Protein AF-A0A379MLM7-F1 (afdb_monomer_lite)

Radius of gyration: 31.15 Å; chains: 1; bounding box: 69×81×80 Å

Organism: NCBI:txid1804

Structure (mmCIF, N/CA/C/O backbone):
data_AF-A0A379MLM7-F1
#
_entry.id   AF-A0A379MLM7-F1
#
loop_
_atom_site.group_PDB
_atom_site.id
_atom_site.type_symbol
_atom_site.label_atom_id
_atom_site.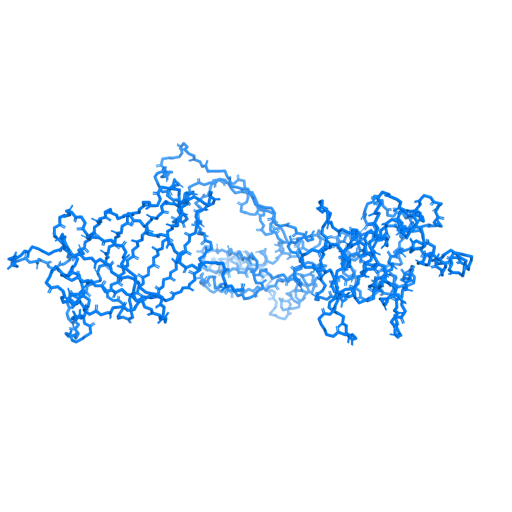label_alt_id
_atom_site.label_comp_id
_atom_site.label_asym_id
_atom_site.label_entity_id
_atom_site.label_seq_id
_atom_site.pdbx_PDB_ins_code
_atom_site.Cartn_x
_atom_site.Cartn_y
_atom_site.Cartn_z
_atom_site.occupancy
_atom_site.B_iso_or_equiv
_atom_site.auth_seq_id
_atom_site.auth_comp_id
_atom_site.auth_asym_id
_atom_site.auth_atom_id
_atom_site.pdbx_PDB_model_num
ATOM 1 N N . MET A 1 1 ? 13.192 -20.641 -21.948 1.00 39.28 1 MET A N 1
ATOM 2 C CA . MET A 1 1 ? 13.456 -19.263 -21.491 1.00 39.28 1 MET A CA 1
ATOM 3 C C . MET A 1 1 ? 12.346 -18.402 -22.047 1.00 39.28 1 MET A C 1
ATOM 5 O O . MET A 1 1 ? 12.033 -18.616 -23.217 1.00 39.28 1 MET A O 1
ATOM 9 N N . PRO A 1 2 ? 11.711 -17.518 -21.261 1.00 49.41 2 PRO A N 1
ATOM 10 C CA . PRO A 1 2 ? 10.875 -16.499 -21.878 1.00 49.41 2 PRO A CA 1
ATOM 11 C C . PRO A 1 2 ? 11.761 -15.750 -22.878 1.00 49.41 2 PRO A C 1
ATOM 13 O O . PRO A 1 2 ? 12.936 -15.502 -22.602 1.00 49.41 2 PRO A O 1
ATOM 16 N N . GLY A 1 3 ? 11.248 -15.581 -24.094 1.00 57.38 3 GLY A N 1
ATOM 17 C CA . GLY A 1 3 ? 11.995 -14.991 -25.196 1.00 57.38 3 GLY A CA 1
ATOM 18 C C . GLY A 1 3 ? 12.472 -13.585 -24.847 1.00 57.38 3 GLY A C 1
ATOM 19 O O . GLY A 1 3 ? 11.940 -12.942 -23.945 1.00 57.38 3 GLY A O 1
ATOM 20 N N . ARG A 1 4 ? 13.491 -13.125 -25.575 1.00 71.75 4 ARG A N 1
ATOM 21 C CA . ARG A 1 4 ? 13.960 -11.739 -25.540 1.00 71.75 4 ARG A CA 1
ATOM 22 C C . ARG A 1 4 ? 12.767 -10.779 -25.592 1.00 71.75 4 ARG A C 1
ATOM 24 O O . ARG A 1 4 ? 11.848 -10.999 -26.383 1.00 71.75 4 ARG A O 1
ATOM 31 N N . VAL A 1 5 ? 12.778 -9.743 -24.759 1.00 83.00 5 VAL A N 1
ATOM 32 C CA . VAL A 1 5 ? 11.676 -8.777 -24.734 1.00 83.00 5 VAL A CA 1
ATOM 33 C C . VAL A 1 5 ? 11.815 -7.851 -25.939 1.00 83.00 5 VAL A C 1
ATOM 35 O O . VAL A 1 5 ? 12.823 -7.165 -26.112 1.00 83.00 5 VAL A O 1
ATOM 38 N N . GLU A 1 6 ? 10.788 -7.802 -26.783 1.00 86.50 6 GLU A N 1
ATOM 39 C CA . GLU A 1 6 ? 10.745 -6.901 -27.938 1.00 86.50 6 GLU A CA 1
ATOM 40 C C . GLU A 1 6 ? 10.373 -5.476 -27.497 1.00 86.50 6 GLU A C 1
ATOM 42 O O . GLU A 1 6 ? 9.312 -4.948 -27.821 1.00 86.50 6 GLU A O 1
ATOM 47 N N . TRP A 1 7 ? 11.268 -4.834 -26.734 1.00 86.75 7 TRP A N 1
ATOM 48 C CA . TRP A 1 7 ? 11.055 -3.517 -26.116 1.00 86.75 7 TRP A CA 1
ATOM 49 C C . TRP A 1 7 ? 10.578 -2.431 -27.091 1.00 86.75 7 TRP A C 1
ATOM 51 O O . TRP A 1 7 ? 9.897 -1.495 -26.687 1.00 86.75 7 TRP A O 1
ATOM 61 N N . SER A 1 8 ? 10.950 -2.525 -28.372 1.00 82.31 8 SER A N 1
ATOM 62 C CA . SER A 1 8 ? 10.579 -1.555 -29.412 1.00 82.31 8 SER A CA 1
ATOM 63 C C . SER A 1 8 ? 9.136 -1.659 -29.900 1.00 82.31 8 SER A C 1
ATOM 65 O O . SER A 1 8 ? 8.674 -0.713 -30.543 1.00 82.31 8 SER A O 1
ATOM 67 N N . GLU A 1 9 ? 8.472 -2.780 -29.617 1.00 84.38 9 GLU A N 1
ATOM 68 C CA . GLU A 1 9 ? 7.083 -3.062 -29.990 1.00 84.38 9 GLU A CA 1
ATOM 69 C C . GLU A 1 9 ? 6.104 -2.792 -28.836 1.00 84.38 9 GLU A C 1
ATOM 71 O O . GLU A 1 9 ? 4.896 -2.766 -29.056 1.00 84.38 9 GLU A O 1
ATOM 76 N N . LEU A 1 10 ? 6.611 -2.553 -27.618 1.00 84.75 10 LEU A N 1
ATOM 77 C CA . LEU A 1 10 ? 5.784 -2.182 -26.469 1.00 84.75 10 LEU A CA 1
ATOM 78 C C . LEU A 1 10 ? 5.175 -0.790 -26.668 1.00 84.75 10 LEU A C 1
ATOM 80 O O . LEU A 1 10 ? 5.863 0.168 -27.040 1.00 84.75 10 LEU A O 1
ATOM 84 N N . GLY A 1 11 ? 3.869 -0.682 -26.426 1.00 75.44 11 GLY A N 1
ATOM 85 C CA . GLY A 1 11 ? 3.097 0.531 -26.665 1.00 75.44 11 GLY A CA 1
ATOM 86 C C . GLY A 1 11 ? 2.990 1.422 -25.428 1.00 75.44 11 GLY A C 1
ATOM 87 O O . GLY A 1 11 ? 3.077 0.963 -24.293 1.00 75.44 11 GLY A O 1
ATOM 88 N N . GLY A 1 12 ? 2.753 2.721 -25.645 1.00 74.44 12 GLY A N 1
ATOM 89 C CA . GLY A 1 12 ? 2.424 3.664 -24.569 1.00 74.44 12 GLY A CA 1
ATOM 90 C C . GLY A 1 12 ? 3.450 3.662 -23.432 1.00 74.44 12 GLY A C 1
ATOM 91 O O . GLY A 1 12 ? 4.627 3.928 -23.666 1.00 74.44 12 GLY A O 1
ATOM 92 N N . ASP A 1 13 ? 2.988 3.359 -22.219 1.00 80.25 13 ASP A N 1
ATOM 93 C CA . ASP A 1 13 ? 3.801 3.317 -20.996 1.00 80.25 13 ASP A CA 1
ATOM 94 C C . ASP A 1 13 ? 4.111 1.878 -20.533 1.00 80.25 13 ASP A C 1
ATOM 96 O O . ASP A 1 13 ? 4.620 1.672 -19.430 1.00 80.25 13 ASP A O 1
ATOM 100 N N . GLU A 1 14 ? 3.839 0.860 -21.362 1.00 84.44 14 GLU A N 1
ATOM 101 C CA . GLU A 1 14 ? 4.082 -0.552 -21.019 1.00 84.44 14 GLU A CA 1
ATOM 102 C C . GLU A 1 14 ? 5.561 -0.826 -20.739 1.00 84.44 14 GLU A C 1
ATOM 104 O O . GLU A 1 14 ? 5.889 -1.464 -19.741 1.00 84.44 14 GLU A O 1
ATOM 109 N N . ALA A 1 15 ? 6.469 -0.301 -21.570 1.00 86.44 15 ALA A N 1
ATOM 110 C CA . ALA A 1 15 ? 7.908 -0.478 -21.369 1.00 86.44 15 ALA A CA 1
ATOM 111 C C . ALA A 1 15 ? 8.377 0.117 -20.032 1.00 86.44 15 ALA A C 1
ATOM 113 O O . ALA A 1 15 ? 9.160 -0.500 -19.316 1.00 86.44 15 ALA A O 1
ATOM 114 N N . GLU A 1 16 ? 7.873 1.298 -19.674 1.00 86.19 16 GLU A N 1
ATOM 115 C CA . GLU A 1 16 ? 8.194 1.963 -18.409 1.00 86.19 16 GLU A CA 1
ATOM 116 C C . GLU A 1 16 ? 7.611 1.207 -17.212 1.00 86.19 16 GLU A C 1
ATOM 118 O O . GLU A 1 16 ? 8.315 0.983 -16.232 1.00 86.19 16 GLU A O 1
ATOM 123 N N . THR A 1 17 ? 6.372 0.723 -17.332 1.00 86.81 17 THR A N 1
ATOM 124 C CA . THR A 1 17 ? 5.704 -0.092 -16.306 1.00 86.81 17 THR A CA 1
ATOM 125 C C . THR A 1 17 ? 6.466 -1.390 -16.047 1.00 86.81 17 THR A C 1
ATOM 127 O O . THR A 1 17 ? 6.735 -1.735 -14.895 1.00 86.81 17 THR A O 1
ATOM 130 N N . VAL A 1 18 ? 6.862 -2.105 -17.104 1.00 90.56 18 VAL A N 1
ATOM 131 C CA . VAL A 1 18 ? 7.618 -3.357 -16.982 1.00 90.56 18 VAL A CA 1
ATOM 132 C C . VAL A 1 18 ? 8.986 -3.094 -16.355 1.00 90.56 18 VAL A C 1
ATOM 134 O O . VAL A 1 18 ? 9.343 -3.766 -15.392 1.00 90.56 18 VAL A O 1
ATOM 137 N N . VAL A 1 19 ? 9.732 -2.095 -16.838 1.00 90.19 19 VAL A N 1
ATOM 138 C CA . VAL A 1 19 ? 11.055 -1.753 -16.287 1.00 90.19 19 VAL A CA 1
ATOM 139 C C . VAL A 1 19 ? 10.965 -1.326 -14.821 1.00 90.19 19 VAL A C 1
ATOM 141 O O . VAL A 1 19 ? 11.799 -1.749 -14.022 1.00 90.19 19 VAL A O 1
ATOM 144 N N . ALA A 1 20 ? 9.945 -0.556 -14.438 1.00 87.88 20 ALA A N 1
ATOM 145 C CA . ALA A 1 20 ? 9.721 -0.184 -13.044 1.00 87.88 20 ALA A CA 1
ATOM 146 C C . ALA A 1 20 ? 9.505 -1.419 -12.160 1.00 87.88 20 ALA A C 1
ATOM 148 O O . ALA A 1 20 ? 10.175 -1.573 -11.143 1.00 87.88 20 ALA A O 1
ATOM 149 N N . ASN A 1 21 ? 8.654 -2.353 -12.586 1.00 88.75 21 ASN A N 1
ATOM 150 C CA . ASN A 1 21 ? 8.370 -3.574 -11.827 1.00 88.75 21 ASN A CA 1
ATOM 151 C C . ASN A 1 21 ? 9.545 -4.563 -11.779 1.00 88.75 21 ASN A C 1
ATOM 153 O O . ASN A 1 21 ? 9.728 -5.266 -10.779 1.00 88.75 21 ASN A O 1
ATOM 157 N N . LEU A 1 22 ? 10.380 -4.587 -12.819 1.00 91.50 22 LEU A N 1
ATOM 158 C CA . LEU A 1 22 ? 11.668 -5.277 -12.796 1.00 91.50 22 LEU A CA 1
ATOM 159 C C . LEU A 1 22 ? 12.609 -4.648 -11.758 1.00 91.50 22 LEU A C 1
ATOM 161 O O . LEU A 1 22 ? 13.199 -5.362 -10.948 1.00 91.50 22 LEU A O 1
ATOM 165 N N . LEU A 1 23 ? 12.694 -3.315 -11.724 1.00 89.75 23 LEU A N 1
ATOM 166 C CA . LEU A 1 23 ? 13.524 -2.601 -10.757 1.00 89.75 23 LEU A CA 1
ATOM 167 C C . LEU A 1 23 ? 13.039 -2.805 -9.316 1.00 89.75 23 LEU A C 1
ATOM 169 O O . LEU A 1 23 ? 13.871 -3.040 -8.447 1.00 89.75 23 LEU A O 1
ATOM 173 N N . TYR A 1 24 ? 11.728 -2.779 -9.048 1.00 86.94 24 TYR A N 1
ATOM 174 C CA . TYR A 1 24 ? 11.183 -3.063 -7.709 1.00 86.94 24 TYR A CA 1
ATOM 175 C C . TYR A 1 24 ? 11.445 -4.505 -7.261 1.00 86.94 24 TYR A C 1
ATOM 177 O O . TYR A 1 24 ? 11.646 -4.762 -6.072 1.00 86.94 24 TYR A O 1
ATOM 185 N N . SER A 1 25 ? 11.475 -5.451 -8.205 1.00 87.31 25 SER A N 1
ATOM 186 C CA . SER A 1 25 ? 11.801 -6.851 -7.910 1.00 87.31 25 SER A CA 1
ATOM 187 C C . SER A 1 25 ? 13.257 -7.020 -7.463 1.00 87.31 25 SER A C 1
ATOM 189 O O . SER A 1 25 ? 13.510 -7.748 -6.498 1.00 87.31 25 SER A O 1
ATOM 191 N N . GLU A 1 26 ? 14.177 -6.295 -8.108 1.00 89.38 26 GLU A N 1
ATOM 192 C CA . GLU A 1 26 ? 15.601 -6.223 -7.750 1.00 89.38 26 GLU A CA 1
ATOM 193 C C . GLU A 1 26 ? 15.841 -5.420 -6.464 1.00 89.38 26 GLU A C 1
ATOM 195 O O . GLU A 1 26 ? 16.600 -5.820 -5.579 1.00 89.38 26 GLU A O 1
ATOM 200 N N . ARG A 1 27 ? 15.156 -4.283 -6.324 1.00 87.38 27 ARG A N 1
ATOM 201 C CA . ARG A 1 27 ? 15.352 -3.307 -5.249 1.00 87.38 27 ARG A CA 1
ATOM 202 C C . ARG A 1 27 ? 14.098 -3.184 -4.399 1.00 87.38 27 ARG A C 1
ATOM 204 O O . ARG A 1 27 ? 13.359 -2.207 -4.458 1.00 87.38 27 ARG A O 1
ATOM 211 N N . ARG A 1 28 ? 13.874 -4.187 -3.550 1.00 81.25 28 ARG A N 1
ATOM 212 C CA . ARG A 1 28 ? 12.647 -4.310 -2.736 1.00 81.25 28 ARG A CA 1
ATOM 213 C C . ARG A 1 28 ? 12.426 -3.186 -1.716 1.00 81.25 28 ARG A C 1
ATOM 215 O O . ARG A 1 28 ? 11.310 -3.035 -1.234 1.00 81.25 28 ARG A O 1
ATOM 222 N N . SER A 1 29 ? 13.476 -2.437 -1.370 1.00 81.31 29 SER A N 1
ATOM 223 C CA . SER A 1 29 ? 13.432 -1.253 -0.497 1.00 81.31 29 SER A CA 1
ATOM 224 C C . SER A 1 29 ? 13.136 0.051 -1.239 1.00 81.31 29 SER A C 1
ATOM 226 O O . SER A 1 29 ? 13.028 1.101 -0.606 1.00 81.31 29 SER A O 1
ATOM 228 N N . SER A 1 30 ? 13.056 0.010 -2.569 1.00 84.19 30 SER A N 1
ATOM 229 C CA . SER A 1 30 ? 12.825 1.197 -3.377 1.00 84.19 30 SER A CA 1
ATOM 230 C C . SER A 1 30 ? 11.402 1.729 -3.213 1.00 84.19 30 SER A C 1
ATOM 232 O O . SER A 1 30 ? 10.434 0.980 -3.119 1.00 84.19 30 SER A O 1
ATOM 234 N N . THR A 1 31 ? 11.286 3.052 -3.213 1.00 81.81 31 THR A N 1
ATOM 235 C CA . THR A 1 31 ? 10.036 3.804 -3.093 1.00 81.81 31 THR A CA 1
ATOM 236 C C . THR A 1 31 ? 9.772 4.546 -4.398 1.00 81.81 31 THR A C 1
ATOM 238 O O . THR A 1 31 ? 10.663 5.223 -4.916 1.00 81.81 31 THR A O 1
ATOM 241 N N . ARG A 1 32 ? 8.553 4.459 -4.939 1.00 77.62 32 ARG A N 1
ATOM 242 C CA . ARG A 1 32 ? 8.151 5.249 -6.106 1.00 77.62 32 ARG A CA 1
ATOM 243 C C . ARG A 1 32 ? 7.828 6.676 -5.685 1.00 77.62 32 ARG A C 1
ATOM 245 O O . ARG A 1 32 ? 7.115 6.895 -4.707 1.00 77.62 32 ARG A O 1
ATOM 252 N N . VAL A 1 33 ? 8.277 7.646 -6.471 1.00 75.12 33 VAL A N 1
ATOM 253 C CA . VAL A 1 33 ? 7.826 9.035 -6.354 1.00 75.12 33 VAL A CA 1
ATOM 254 C C . VAL A 1 33 ? 6.820 9.282 -7.477 1.00 75.12 33 VAL A C 1
ATOM 256 O O . VAL A 1 33 ? 7.117 9.099 -8.653 1.00 75.12 33 VAL A O 1
ATOM 259 N N . ARG A 1 34 ? 5.568 9.593 -7.121 1.00 58.50 34 ARG A N 1
ATOM 260 C CA . ARG A 1 34 ? 4.530 9.901 -8.116 1.00 58.50 34 ARG A CA 1
ATOM 261 C C . ARG A 1 34 ? 4.649 11.350 -8.591 1.00 58.50 34 ARG A C 1
ATOM 263 O O . ARG A 1 34 ? 5.032 12.203 -7.789 1.00 58.50 34 ARG A O 1
ATOM 270 N N . PRO A 1 35 ? 4.186 11.645 -9.819 1.00 52.72 35 PRO A N 1
ATOM 271 C CA . PRO A 1 35 ? 4.015 13.012 -10.264 1.00 52.72 35 PRO A CA 1
ATOM 272 C C . PRO A 1 35 ? 2.936 13.727 -9.448 1.00 52.72 35 PRO A C 1
ATOM 274 O O . PRO A 1 35 ? 1.740 13.606 -9.704 1.00 52.72 35 PRO A O 1
ATOM 277 N N . SER A 1 36 ? 3.368 14.473 -8.438 1.00 42.81 36 SER A N 1
ATOM 278 C CA . SER A 1 36 ? 2.620 15.558 -7.812 1.00 42.81 36 SER A CA 1
ATOM 279 C C . SER A 1 36 ? 3.229 16.895 -8.248 1.00 42.81 36 SER A C 1
ATOM 281 O O . SER A 1 36 ? 4.325 16.951 -8.811 1.00 42.81 36 SER A O 1
ATOM 283 N N . ARG A 1 37 ? 2.528 18.011 -8.009 1.00 40.97 37 ARG A N 1
ATOM 284 C CA . ARG A 1 37 ? 3.140 19.345 -8.121 1.00 40.97 37 ARG A CA 1
ATOM 285 C C . ARG A 1 37 ? 4.321 19.404 -7.135 1.00 40.97 37 ARG A C 1
ATOM 287 O O . ARG A 1 37 ? 4.100 19.628 -5.953 1.00 40.97 37 ARG A O 1
ATOM 294 N N . GLY A 1 38 ? 5.546 19.179 -7.621 1.00 53.97 38 GLY A N 1
ATOM 295 C CA . GLY A 1 38 ? 6.759 19.120 -6.792 1.00 53.97 38 GLY A CA 1
ATOM 296 C C . GLY A 1 38 ? 7.420 17.739 -6.670 1.00 53.97 38 GLY A C 1
ATOM 297 O O . GLY A 1 38 ? 8.183 17.528 -5.738 1.00 53.97 38 GLY A O 1
ATOM 298 N N . ASP A 1 39 ? 7.163 16.803 -7.587 1.00 57.62 39 ASP A N 1
ATOM 299 C CA . ASP A 1 39 ? 7.830 15.486 -7.665 1.00 57.62 39 ASP A CA 1
ATOM 300 C C . ASP A 1 39 ? 9.323 15.538 -8.034 1.00 57.62 39 ASP A C 1
ATOM 302 O O . ASP A 1 39 ? 10.038 14.538 -7.950 1.00 57.62 39 ASP A O 1
ATOM 306 N N . PHE A 1 40 ? 9.792 16.705 -8.483 1.00 69.81 40 PHE A N 1
ATOM 307 C CA . PHE A 1 40 ? 11.151 16.931 -8.957 1.00 69.81 40 PHE A CA 1
ATOM 308 C C . PHE A 1 40 ? 11.584 15.925 -10.046 1.00 69.81 40 PHE A C 1
ATOM 310 O O . PHE A 1 40 ? 12.774 15.719 -10.264 1.00 69.81 40 PHE A O 1
ATOM 317 N N . GLY A 1 41 ? 10.624 15.346 -10.781 1.00 63.88 41 GLY A N 1
ATOM 318 C CA . GLY A 1 41 ? 10.863 14.369 -11.844 1.00 63.88 41 GLY A CA 1
ATOM 319 C C . GLY A 1 41 ? 11.464 13.033 -11.401 1.00 63.88 41 GLY A C 1
ATOM 320 O O . GLY A 1 41 ? 11.930 12.306 -12.269 1.00 63.88 41 GLY A O 1
ATOM 321 N N . ILE A 1 42 ? 11.492 12.720 -10.105 1.00 78.81 42 ILE A N 1
ATOM 322 C CA . ILE A 1 42 ? 12.037 11.467 -9.564 1.00 78.81 42 ILE A CA 1
ATOM 323 C C . ILE A 1 42 ? 11.034 10.338 -9.830 1.00 78.81 42 ILE A C 1
ATOM 325 O O . ILE A 1 42 ? 9.870 10.493 -9.479 1.00 78.81 42 ILE A O 1
ATOM 329 N N . ASP A 1 43 ? 11.469 9.204 -10.394 1.00 79.69 43 ASP A N 1
ATOM 330 C CA . ASP A 1 43 ? 10.581 8.040 -10.562 1.00 79.69 43 ASP A CA 1
ATOM 331 C C . ASP A 1 43 ? 10.747 7.046 -9.402 1.00 79.69 43 ASP A C 1
ATOM 333 O O . ASP A 1 43 ? 9.760 6.590 -8.823 1.00 79.69 43 ASP A O 1
ATOM 337 N N . VAL A 1 44 ? 11.990 6.734 -9.014 1.00 87.25 44 VAL A N 1
ATOM 338 C CA . VAL A 1 44 ? 12.293 5.778 -7.936 1.00 87.25 44 VAL A CA 1
ATOM 339 C C . VAL A 1 44 ? 13.419 6.283 -7.032 1.00 87.25 44 VAL A C 1
ATOM 341 O O . VAL A 1 44 ? 14.455 6.735 -7.519 1.00 87.25 44 VAL A O 1
ATOM 344 N N . LEU A 1 45 ? 13.220 6.165 -5.716 1.00 87.69 45 LEU A N 1
ATOM 345 C CA . LEU A 1 45 ? 14.216 6.382 -4.664 1.00 87.69 45 LEU A CA 1
ATOM 346 C C . LEU A 1 45 ? 14.601 5.045 -4.033 1.00 87.69 45 LEU A C 1
ATOM 348 O O . LEU A 1 45 ? 13.737 4.348 -3.509 1.00 87.69 45 LEU A O 1
ATOM 352 N N . ASP A 1 46 ? 15.886 4.718 -4.014 1.00 89.25 46 ASP A N 1
ATOM 353 C CA . ASP A 1 46 ? 16.420 3.553 -3.304 1.00 89.25 46 ASP A CA 1
ATOM 354 C C . ASP A 1 46 ? 17.375 4.029 -2.204 1.00 89.25 46 ASP A C 1
ATOM 356 O O . ASP A 1 46 ? 18.227 4.871 -2.494 1.00 89.25 46 ASP A O 1
ATOM 360 N N . PRO A 1 47 ? 17.274 3.545 -0.953 1.00 89.31 47 PRO A N 1
ATOM 361 C CA . PRO A 1 47 ? 18.267 3.857 0.070 1.00 89.31 47 PRO A CA 1
ATOM 362 C C . PRO A 1 47 ? 19.678 3.549 -0.443 1.00 89.31 47 PRO A C 1
ATOM 364 O O . PRO A 1 47 ? 19.964 2.427 -0.867 1.00 89.31 47 PRO A O 1
ATOM 367 N N . SER A 1 48 ? 20.560 4.549 -0.427 1.00 86.38 48 SER A N 1
ATOM 368 C CA . SER A 1 48 ? 21.891 4.394 -1.002 1.00 86.38 48 SER A CA 1
ATOM 369 C C . SER A 1 48 ? 22.679 3.356 -0.211 1.00 86.38 48 SER A C 1
ATOM 371 O O . SER A 1 48 ? 22.826 3.447 1.009 1.00 86.38 48 SER A O 1
ATOM 373 N N . LYS A 1 49 ? 23.241 2.371 -0.918 1.00 83.62 49 LYS A N 1
ATOM 374 C CA . LYS A 1 49 ? 24.131 1.369 -0.308 1.00 83.62 49 LYS A CA 1
ATOM 375 C C . LYS A 1 49 ? 25.495 1.955 0.069 1.00 83.62 49 LYS A C 1
ATOM 377 O O . LYS A 1 49 ? 26.251 1.306 0.786 1.00 83.62 49 LYS A O 1
ATOM 382 N N . ARG A 1 50 ? 25.830 3.145 -0.447 1.00 82.50 50 ARG A N 1
ATOM 383 C CA . ARG A 1 50 ? 27.145 3.782 -0.278 1.00 82.50 50 ARG A CA 1
ATOM 384 C C . ARG A 1 50 ? 27.164 4.775 0.873 1.00 82.50 50 ARG A C 1
ATOM 386 O O . ARG A 1 50 ? 28.138 4.822 1.617 1.00 82.50 50 ARG A O 1
ATOM 393 N N . GLU A 1 51 ? 26.094 5.547 1.028 1.00 81.12 51 GLU A N 1
ATOM 394 C CA . GLU A 1 51 ? 26.011 6.607 2.029 1.00 81.12 51 GLU A CA 1
ATOM 395 C C . GLU A 1 51 ? 24.696 6.502 2.810 1.00 81.12 51 GLU A C 1
ATOM 397 O O . GLU A 1 51 ? 23.607 6.699 2.269 1.00 81.12 51 GLU A O 1
ATOM 402 N N . ALA A 1 52 ? 24.799 6.189 4.103 1.00 85.62 52 ALA A N 1
ATOM 403 C CA . ALA A 1 52 ? 23.637 6.065 4.974 1.00 85.62 52 ALA A CA 1
ATOM 404 C C . ALA A 1 52 ? 22.859 7.392 5.046 1.00 85.62 52 ALA A C 1
ATOM 406 O O . ALA A 1 52 ? 23.440 8.460 5.229 1.00 85.62 52 ALA A O 1
ATOM 407 N N . GLY A 1 53 ? 21.533 7.318 4.914 1.00 85.56 53 GLY A N 1
ATOM 408 C CA . GLY A 1 53 ? 20.653 8.491 4.925 1.00 85.56 53 GLY A CA 1
ATOM 409 C C . GLY A 1 53 ? 20.537 9.228 3.584 1.00 85.56 53 GLY A C 1
ATOM 410 O O . GLY A 1 53 ? 19.795 10.207 3.511 1.00 85.56 53 GLY A O 1
ATOM 411 N N . LYS A 1 54 ? 21.220 8.768 2.525 1.00 90.44 54 LYS A N 1
ATOM 412 C CA . LYS A 1 54 ? 21.015 9.233 1.143 1.00 90.44 54 LYS A CA 1
ATOM 413 C C . LYS A 1 54 ? 20.140 8.272 0.344 1.00 90.44 54 LYS A C 1
ATOM 415 O O . LYS A 1 54 ? 20.016 7.100 0.695 1.00 90.44 54 LYS A O 1
ATOM 420 N N . TYR A 1 55 ? 19.597 8.759 -0.769 1.00 91.38 55 TYR A N 1
ATOM 421 C CA . TYR A 1 55 ? 18.856 7.953 -1.738 1.00 91.38 55 TYR A CA 1
ATOM 422 C C . TYR A 1 55 ? 19.465 8.047 -3.130 1.00 91.38 55 TYR A C 1
ATOM 424 O O . TYR A 1 55 ? 19.689 9.145 -3.640 1.00 91.38 55 TYR A O 1
ATOM 432 N N . ASP A 1 56 ? 19.664 6.896 -3.758 1.00 93.31 56 ASP A N 1
ATOM 433 C CA . ASP A 1 56 ? 19.953 6.806 -5.180 1.00 93.31 56 ASP A CA 1
ATOM 434 C C . ASP A 1 56 ? 18.643 6.995 -5.960 1.00 93.31 56 ASP A C 1
ATOM 436 O O . ASP A 1 56 ? 17.620 6.379 -5.650 1.00 93.31 56 ASP A O 1
ATOM 440 N N . VAL A 1 57 ? 18.669 7.871 -6.962 1.00 92.38 57 VAL A N 1
ATOM 441 C CA . VAL A 1 57 ? 17.522 8.177 -7.821 1.00 92.38 57 VAL A CA 1
ATOM 442 C C . VAL A 1 57 ? 17.640 7.406 -9.125 1.00 92.38 57 VAL A C 1
ATOM 444 O O . VAL A 1 57 ? 18.636 7.531 -9.836 1.00 92.38 57 VAL A O 1
ATOM 447 N N . TYR A 1 58 ? 16.586 6.676 -9.481 1.00 91.88 58 TYR A N 1
ATOM 448 C CA . TYR A 1 58 ? 16.450 6.044 -10.788 1.00 91.88 58 TYR A CA 1
ATOM 449 C C . TYR A 1 58 ? 15.339 6.745 -11.566 1.00 91.88 58 TYR A C 1
ATOM 451 O O . TYR A 1 58 ? 14.188 6.794 -11.134 1.00 91.88 58 TYR A O 1
ATOM 459 N N . GLN A 1 59 ? 15.704 7.300 -12.717 1.00 91.44 59 GLN A N 1
ATOM 460 C CA . GLN A 1 59 ? 14.797 7.856 -13.705 1.00 91.44 59 GLN A CA 1
ATOM 461 C C . GLN A 1 59 ? 14.520 6.804 -14.771 1.00 91.44 59 GLN A C 1
ATOM 463 O O . GLN A 1 59 ? 15.424 6.424 -15.509 1.00 91.44 59 GLN A O 1
ATOM 468 N N . ILE A 1 60 ? 13.274 6.390 -14.919 1.00 90.75 60 ILE A N 1
ATOM 469 C CA . ILE A 1 60 ? 12.854 5.413 -15.911 1.00 90.75 60 ILE A CA 1
ATOM 470 C C . ILE A 1 60 ? 12.296 6.157 -17.129 1.00 90.75 60 ILE A C 1
ATOM 472 O O . ILE A 1 60 ? 11.578 7.154 -17.023 1.00 90.75 60 ILE A O 1
ATOM 476 N N . LYS A 1 61 ? 12.667 5.706 -18.327 1.00 89.94 61 LYS A N 1
ATOM 477 C CA . LYS A 1 61 ? 12.086 6.183 -19.584 1.00 89.94 61 LYS A CA 1
ATOM 478 C C . LYS A 1 61 ? 11.752 5.011 -20.489 1.00 89.94 61 LYS A C 1
ATOM 480 O O . LYS A 1 61 ? 12.598 4.166 -20.756 1.00 89.94 61 LYS A O 1
ATOM 485 N N . ARG A 1 62 ? 10.557 5.037 -21.080 1.00 88.62 62 ARG A N 1
ATOM 486 C CA . ARG A 1 62 ? 10.067 4.055 -22.071 1.00 88.62 62 ARG A CA 1
ATOM 487 C C . ARG A 1 62 ? 10.866 3.939 -23.381 1.00 88.62 62 ARG A C 1
ATOM 489 O O . ARG A 1 62 ? 10.452 3.233 -24.295 1.00 88.62 62 ARG A O 1
ATOM 496 N N . TYR A 1 63 ? 11.946 4.694 -23.567 1.00 89.50 63 TYR A N 1
ATOM 497 C CA . TYR A 1 63 ? 12.601 4.811 -24.869 1.00 89.50 63 TYR A CA 1
ATOM 498 C C . TYR A 1 63 ? 13.313 3.509 -25.251 1.00 89.50 63 TYR A C 1
ATOM 500 O O . TYR A 1 63 ? 14.246 3.095 -24.578 1.00 89.50 63 TYR A O 1
ATOM 508 N N . ALA A 1 64 ? 12.888 2.884 -26.351 1.00 84.12 64 ALA A N 1
ATOM 509 C CA . ALA A 1 64 ? 13.450 1.617 -26.835 1.00 84.12 64 ALA A CA 1
ATOM 510 C C . ALA A 1 64 ? 14.158 1.720 -28.201 1.00 84.12 64 ALA A C 1
ATOM 512 O O . ALA A 1 64 ? 14.714 0.741 -28.700 1.00 84.12 64 ALA A O 1
ATOM 513 N N . LYS A 1 65 ? 14.132 2.903 -28.823 1.00 84.56 65 LYS A N 1
ATOM 514 C CA . LYS A 1 65 ? 14.764 3.231 -30.115 1.00 84.56 65 LYS A CA 1
ATOM 515 C C . LYS A 1 65 ? 15.742 4.390 -29.916 1.00 84.56 65 LYS A C 1
ATOM 517 O O . LYS A 1 65 ? 15.762 4.989 -28.844 1.00 84.56 65 LYS A O 1
ATOM 522 N N . THR A 1 66 ? 16.523 4.728 -30.943 1.00 84.44 66 THR A N 1
ATOM 523 C CA . THR A 1 66 ? 17.456 5.866 -30.910 1.00 84.44 66 THR A CA 1
ATOM 524 C C . THR A 1 66 ? 16.782 7.133 -30.380 1.00 84.44 66 THR A C 1
ATOM 526 O O . THR A 1 66 ? 15.724 7.529 -30.871 1.00 84.44 66 THR A O 1
ATOM 529 N N . LEU A 1 67 ? 17.414 7.768 -29.387 1.00 87.88 67 LEU A N 1
ATOM 530 C CA . LEU A 1 67 ? 16.881 8.967 -28.745 1.00 87.88 67 LEU A CA 1
ATOM 531 C C . LEU A 1 67 ? 16.804 10.139 -29.727 1.00 87.88 67 LEU A C 1
ATOM 533 O O . LEU A 1 67 ? 17.805 10.545 -30.319 1.00 87.88 67 LEU A O 1
ATOM 537 N N . THR A 1 68 ? 15.618 10.727 -29.845 1.00 89.56 68 THR A N 1
ATOM 538 C CA . THR A 1 68 ? 15.403 11.986 -30.566 1.00 89.56 68 THR A CA 1
ATOM 539 C C . THR A 1 68 ? 15.841 13.184 -29.719 1.00 89.56 68 THR A C 1
ATOM 541 O O . THR A 1 68 ? 15.927 13.097 -28.493 1.00 89.56 68 THR A O 1
ATOM 544 N N . ALA A 1 69 ? 16.051 14.343 -30.349 1.00 89.56 69 ALA A N 1
ATOM 545 C CA . ALA A 1 69 ? 16.389 15.581 -29.636 1.00 89.56 69 ALA A CA 1
ATOM 546 C C . ALA A 1 69 ? 15.343 15.958 -28.568 1.00 89.56 69 ALA A C 1
ATOM 548 O O . ALA A 1 69 ? 15.695 16.389 -27.474 1.00 89.56 69 ALA A O 1
ATOM 549 N N . SER A 1 70 ? 14.054 15.729 -28.849 1.00 90.50 70 SER A N 1
ATOM 550 C CA . SER A 1 70 ? 12.991 15.976 -27.870 1.00 90.50 70 SER A CA 1
ATOM 551 C C . SER A 1 70 ? 13.100 15.051 -26.657 1.00 90.50 70 SER A C 1
ATOM 553 O O . SER A 1 70 ? 12.883 15.495 -25.537 1.00 90.50 70 SER A O 1
ATOM 555 N N . GLN A 1 71 ? 13.443 13.777 -26.858 1.00 91.56 71 GLN A N 1
ATOM 556 C CA . GLN A 1 71 ? 13.580 12.807 -25.766 1.00 91.56 71 GLN A CA 1
ATOM 557 C C . GLN A 1 71 ? 14.792 13.115 -24.882 1.00 91.56 71 GLN A C 1
ATOM 559 O O . GLN A 1 71 ? 14.691 13.009 -23.662 1.00 91.56 71 GLN A O 1
ATOM 564 N N . LYS A 1 72 ? 15.900 13.559 -25.489 1.00 92.50 72 LYS A N 1
ATOM 565 C CA . LYS A 1 72 ? 17.079 14.069 -24.773 1.00 92.50 72 LYS A CA 1
ATOM 566 C C . LYS A 1 72 ? 16.722 15.260 -23.880 1.00 92.50 72 LYS A C 1
ATOM 568 O O . LYS A 1 72 ? 17.004 15.230 -22.687 1.00 92.50 72 LYS A O 1
ATOM 573 N N . LYS A 1 73 ? 15.982 16.232 -24.424 1.00 92.75 73 LYS A N 1
ATOM 574 C CA . LYS A 1 73 ? 15.510 17.402 -23.671 1.00 92.75 73 LYS A CA 1
ATOM 575 C C . LYS A 1 73 ? 14.599 17.031 -22.495 1.00 92.75 73 LYS A C 1
ATOM 577 O O . LYS A 1 73 ? 14.648 17.669 -21.449 1.00 92.75 73 LYS A O 1
ATOM 582 N N . GLU A 1 74 ? 13.767 15.999 -22.630 1.00 91.12 74 GLU A N 1
ATOM 583 C CA . GLU A 1 74 ? 12.951 15.510 -21.508 1.00 91.12 74 GLU A CA 1
ATOM 584 C C . GLU A 1 74 ? 13.791 14.842 -20.407 1.00 91.12 74 GLU A C 1
ATOM 586 O O . GLU A 1 74 ? 13.470 14.977 -19.227 1.00 91.12 74 GLU A O 1
ATOM 591 N N . ILE A 1 75 ? 14.887 14.165 -20.764 1.00 92.75 75 ILE A N 1
ATOM 592 C CA . ILE A 1 75 ? 15.840 13.607 -19.791 1.00 92.75 75 ILE A CA 1
ATOM 593 C C . ILE A 1 75 ? 16.565 14.737 -19.047 1.00 92.75 75 ILE A C 1
ATOM 595 O O . ILE A 1 75 ? 16.594 14.726 -17.818 1.00 92.75 75 ILE A O 1
ATOM 599 N N . GLU A 1 76 ? 17.063 15.742 -19.772 1.00 95.31 76 GLU A N 1
ATOM 600 C CA . GLU A 1 76 ? 17.702 16.944 -19.210 1.00 95.31 76 GLU A CA 1
ATOM 601 C C . GLU A 1 76 ? 16.782 17.672 -18.225 1.00 95.31 76 GLU A C 1
ATOM 603 O O . GLU A 1 76 ? 17.180 17.972 -17.099 1.00 95.31 76 GLU A O 1
ATOM 608 N N . LYS A 1 77 ? 15.515 17.891 -18.604 1.00 93.06 77 LYS A N 1
ATOM 609 C CA . LYS A 1 77 ? 14.505 18.476 -17.709 1.00 93.06 77 LYS A CA 1
ATOM 610 C C . LYS A 1 77 ? 14.315 17.650 -16.444 1.00 93.06 77 LYS A C 1
ATOM 612 O O . LYS A 1 77 ? 14.148 18.224 -15.372 1.00 93.06 77 LYS A O 1
ATOM 617 N N . SER A 1 78 ? 14.313 16.323 -16.552 1.00 90.94 78 SER A N 1
ATOM 618 C CA . SER A 1 78 ? 14.165 15.468 -15.377 1.00 90.94 78 SER A CA 1
ATOM 619 C C . SER A 1 78 ? 15.367 15.568 -14.448 1.00 90.94 78 SER A C 1
ATOM 621 O O . SER A 1 78 ? 15.183 15.803 -13.259 1.00 90.94 78 SER A O 1
ATOM 623 N N . PHE A 1 79 ? 16.586 15.515 -14.991 1.00 95.31 79 PHE A N 1
ATOM 624 C CA . PHE A 1 79 ? 17.811 15.716 -14.216 1.00 95.31 79 PHE A CA 1
ATOM 625 C C . PHE A 1 79 ? 17.830 17.087 -13.521 1.00 95.31 79 PHE A C 1
ATOM 627 O O . PHE A 1 79 ? 18.052 17.177 -12.313 1.00 95.31 79 PHE A O 1
ATOM 634 N N . ARG A 1 80 ? 17.477 18.150 -14.255 1.00 95.06 80 ARG A N 1
ATOM 635 C CA . ARG A 1 80 ? 17.310 19.504 -13.712 1.00 95.06 80 ARG A CA 1
ATOM 636 C C . ARG A 1 80 ? 16.335 19.536 -12.540 1.00 95.06 80 ARG A C 1
ATOM 638 O O . ARG A 1 80 ? 16.634 20.136 -11.511 1.00 95.06 80 ARG A O 1
ATOM 645 N N . ARG A 1 81 ? 15.167 18.902 -12.676 1.00 92.38 81 ARG A N 1
ATOM 646 C CA . ARG A 1 81 ? 14.169 18.869 -11.602 1.00 92.38 81 ARG A CA 1
ATOM 647 C C . ARG A 1 81 ? 14.705 18.163 -10.353 1.00 92.38 81 ARG A C 1
ATOM 649 O O . ARG A 1 81 ? 14.511 18.702 -9.268 1.00 92.38 81 ARG A O 1
ATOM 656 N N . VAL A 1 82 ? 15.442 17.057 -10.491 1.00 92.81 82 VAL A N 1
ATOM 657 C CA . VAL A 1 82 ? 16.054 16.347 -9.351 1.00 92.81 82 VAL A CA 1
ATOM 658 C C . VAL A 1 82 ? 17.022 17.257 -8.592 1.00 92.81 82 VAL A C 1
ATOM 660 O O . VAL A 1 82 ? 16.974 17.318 -7.363 1.00 92.81 82 VAL A O 1
ATOM 663 N N . LEU A 1 83 ? 17.851 18.022 -9.310 1.00 95.19 83 LEU A N 1
ATOM 664 C CA . LEU A 1 83 ? 18.758 18.998 -8.698 1.00 95.19 83 LEU A CA 1
ATOM 665 C C . LEU A 1 83 ? 18.006 20.126 -7.986 1.00 95.19 83 LEU A C 1
ATOM 667 O O . LEU A 1 83 ? 18.420 20.546 -6.911 1.00 95.19 83 LEU A O 1
ATOM 671 N N . VAL A 1 84 ? 16.871 20.580 -8.526 1.00 93.38 84 VAL A N 1
ATOM 672 C CA . VAL A 1 84 ? 15.991 21.517 -7.810 1.00 93.38 84 VAL A CA 1
ATOM 673 C C . VAL A 1 84 ? 15.462 20.881 -6.519 1.00 93.38 84 VAL A C 1
ATOM 675 O O . VAL A 1 84 ? 15.480 21.532 -5.478 1.00 93.38 84 VAL A O 1
ATOM 678 N N . GLY A 1 85 ? 15.066 19.606 -6.539 1.00 90.31 85 GLY A N 1
ATOM 679 C CA . GLY A 1 85 ? 14.633 18.877 -5.340 1.00 90.31 85 GLY A CA 1
ATOM 680 C C . GLY A 1 85 ? 15.729 18.738 -4.279 1.00 90.31 85 GLY A C 1
ATOM 681 O O . GLY A 1 85 ? 15.454 18.838 -3.082 1.00 90.31 85 GLY A O 1
ATOM 682 N N . LEU A 1 86 ? 16.985 18.578 -4.704 1.00 92.94 86 LEU A N 1
ATOM 683 C CA . LEU A 1 86 ? 18.150 18.559 -3.816 1.00 92.94 86 LEU A CA 1
ATOM 684 C C . LEU A 1 86 ? 18.320 19.876 -3.047 1.00 92.94 86 LEU A C 1
ATOM 686 O O . LEU A 1 86 ? 18.795 19.835 -1.913 1.00 92.94 86 LEU A O 1
ATOM 690 N N . VAL A 1 87 ? 17.974 21.030 -3.629 1.00 93.25 87 VAL A N 1
ATOM 691 C CA . VAL A 1 87 ? 18.242 22.336 -2.999 1.00 93.25 87 VAL A CA 1
ATOM 692 C C . VAL A 1 87 ? 17.022 23.046 -2.420 1.00 93.25 87 VAL A C 1
ATOM 694 O O . VAL A 1 87 ? 17.172 23.685 -1.380 1.00 93.25 87 VAL A O 1
ATOM 697 N N . ARG A 1 88 ? 15.841 22.892 -3.035 1.00 90.81 88 ARG A N 1
ATOM 698 C CA . ARG A 1 88 ? 14.621 23.671 -2.743 1.00 90.81 88 ARG A CA 1
ATOM 699 C C . ARG A 1 88 ? 13.474 22.893 -2.111 1.00 90.81 88 ARG A C 1
ATOM 701 O O . ARG A 1 88 ? 12.486 23.505 -1.721 1.00 90.81 88 ARG A O 1
ATOM 708 N N . ARG A 1 89 ? 13.547 21.562 -2.037 1.00 87.69 89 ARG A N 1
ATOM 709 C CA . ARG A 1 89 ? 12.548 20.793 -1.281 1.00 87.69 89 ARG A CA 1
ATOM 710 C C . ARG A 1 89 ? 12.762 21.019 0.216 1.00 87.69 89 ARG A C 1
ATOM 712 O O . ARG A 1 89 ? 13.904 21.104 0.659 1.00 87.69 89 ARG A O 1
ATOM 719 N N . GLU A 1 90 ? 11.682 21.023 0.990 1.00 83.69 90 GLU A N 1
ATOM 720 C CA . GLU A 1 90 ? 11.729 21.026 2.453 1.00 83.69 90 GLU A CA 1
ATOM 721 C C . GLU A 1 90 ? 11.059 19.748 3.005 1.00 83.69 90 GLU A C 1
ATOM 723 O O . GLU A 1 90 ? 9.868 19.541 2.767 1.00 83.69 90 GLU A O 1
ATOM 728 N N . PRO A 1 91 ? 11.806 18.850 3.683 1.00 84.44 91 PRO A N 1
ATOM 729 C CA . PRO A 1 91 ? 13.267 18.833 3.771 1.00 84.44 91 PRO A CA 1
ATOM 730 C C . PRO A 1 91 ? 13.923 18.517 2.406 1.00 84.44 91 PRO A C 1
ATOM 732 O O . PRO A 1 91 ? 13.306 17.843 1.567 1.00 84.44 91 PRO A O 1
ATOM 735 N N . PRO A 1 92 ? 15.177 18.949 2.170 1.00 85.94 92 PRO A N 1
ATOM 736 C CA . PRO A 1 92 ? 15.887 18.683 0.920 1.00 85.94 92 PRO A CA 1
ATOM 737 C C . PRO A 1 92 ? 15.934 17.198 0.573 1.00 85.94 92 PRO A C 1
ATOM 739 O O . PRO A 1 92 ? 16.041 16.359 1.468 1.00 85.94 92 PRO A O 1
ATOM 742 N N . VAL A 1 93 ? 15.888 16.852 -0.719 1.00 86.31 93 VAL A N 1
ATOM 743 C CA . VAL A 1 93 ? 16.118 15.459 -1.136 1.00 86.31 93 VAL A CA 1
ATOM 744 C C . VAL A 1 93 ? 17.569 15.094 -0.796 1.00 86.31 93 VAL A C 1
ATOM 746 O O . VAL A 1 93 ? 18.481 15.731 -1.332 1.00 86.31 93 VAL A O 1
ATOM 749 N N . PRO A 1 94 ? 17.833 14.086 0.058 1.00 90.38 94 PRO A N 1
ATOM 750 C CA . PRO A 1 94 ? 19.195 13.693 0.385 1.00 90.38 94 PRO A CA 1
ATOM 751 C C . PRO A 1 94 ? 19.752 12.824 -0.751 1.00 90.38 94 PRO A C 1
ATOM 753 O O . PRO A 1 94 ? 19.852 11.606 -0.646 1.00 90.38 94 PRO A O 1
ATOM 756 N N . LEU A 1 95 ? 20.076 13.471 -1.869 1.00 92.81 95 LEU A N 1
ATOM 757 C CA . LEU A 1 95 ? 20.452 12.821 -3.120 1.00 92.81 95 LEU A CA 1
ATOM 758 C C . LEU A 1 95 ? 21.829 12.147 -3.023 1.00 92.81 95 LEU A C 1
ATOM 760 O O . LEU A 1 95 ? 22.838 12.800 -2.741 1.00 92.81 95 LEU A O 1
ATOM 764 N N . GLY A 1 96 ? 21.842 10.843 -3.283 1.00 94.31 96 GLY A N 1
ATOM 765 C CA . GLY A 1 96 ? 23.008 10.019 -3.573 1.00 94.31 96 GLY A CA 1
ATOM 766 C C . GLY A 1 96 ? 23.279 10.034 -5.074 1.00 94.31 96 GLY A C 1
ATOM 767 O O . GLY A 1 96 ? 23.520 11.099 -5.643 1.00 94.31 96 GLY A O 1
ATOM 768 N N . ASP A 1 97 ? 23.258 8.872 -5.717 1.00 95.25 97 ASP A N 1
ATOM 769 C CA . ASP A 1 97 ? 23.531 8.749 -7.153 1.00 95.25 97 ASP A CA 1
ATOM 770 C C . ASP A 1 97 ? 22.317 8.986 -8.044 1.00 95.25 97 ASP A C 1
ATOM 772 O O . ASP A 1 97 ? 21.177 8.995 -7.582 1.00 95.25 97 ASP A O 1
ATOM 776 N N . TRP A 1 98 ? 22.571 9.176 -9.340 1.00 95.12 98 TRP A N 1
ATOM 777 C CA . TRP A 1 98 ? 21.517 9.328 -10.337 1.00 95.12 98 TRP A CA 1
ATOM 778 C C . TRP A 1 98 ? 21.706 8.353 -11.499 1.00 95.12 98 TRP A C 1
ATOM 780 O O . TRP A 1 98 ? 22.766 8.292 -12.126 1.00 95.12 98 TRP A O 1
ATOM 790 N N . TYR A 1 99 ? 20.653 7.609 -11.812 1.00 94.50 99 TYR A N 1
ATOM 791 C CA . TYR A 1 99 ? 20.642 6.602 -12.862 1.00 94.50 99 TYR A CA 1
ATOM 792 C C . TYR A 1 99 ? 19.512 6.882 -13.848 1.00 94.50 99 TYR A C 1
ATOM 794 O O . TYR A 1 99 ? 18.358 7.010 -13.454 1.00 94.50 99 TYR A O 1
ATOM 802 N N . LEU A 1 100 ? 19.822 6.917 -15.140 1.00 93.62 100 LEU A N 1
ATOM 803 C CA . LEU A 1 100 ? 18.830 6.833 -16.208 1.00 93.62 100 LEU A CA 1
ATOM 804 C C . LEU A 1 100 ? 18.651 5.365 -16.588 1.00 93.62 100 LEU A C 1
ATOM 806 O O . LEU A 1 100 ? 19.615 4.733 -16.999 1.00 93.62 100 LEU A O 1
ATOM 810 N N . ILE A 1 101 ? 17.435 4.839 -16.520 1.00 92.94 101 ILE A N 1
ATOM 811 C CA . ILE A 1 101 ? 17.086 3.512 -17.022 1.00 92.94 101 ILE A CA 1
ATOM 812 C C . ILE A 1 101 ? 16.220 3.678 -18.265 1.00 92.94 101 ILE A C 1
ATOM 814 O O . ILE A 1 101 ? 15.138 4.267 -18.208 1.00 92.94 101 ILE A O 1
ATOM 818 N N . ALA A 1 102 ? 16.678 3.143 -19.394 1.00 91.19 102 ALA A N 1
ATOM 819 C CA . ALA A 1 102 ? 15.885 3.109 -20.615 1.00 91.19 102 ALA A CA 1
ATOM 820 C C . ALA A 1 102 ? 16.246 1.884 -21.469 1.00 91.19 102 ALA A C 1
ATOM 822 O O . ALA A 1 102 ? 17.435 1.616 -21.650 1.00 91.19 102 ALA A O 1
ATOM 823 N N . PRO A 1 103 ? 15.272 1.179 -22.077 1.00 90.12 103 PRO A N 1
ATOM 824 C CA . PRO A 1 103 ? 15.517 0.003 -22.920 1.00 90.12 103 PRO A CA 1
ATOM 825 C C . PRO A 1 103 ? 16.086 0.345 -24.317 1.00 90.12 103 PRO A C 1
ATOM 827 O O . PRO A 1 103 ? 15.826 -0.332 -25.319 1.00 90.12 103 PRO A O 1
ATOM 830 N N . VAL A 1 104 ? 16.891 1.401 -24.403 1.00 87.19 104 VAL A N 1
ATOM 831 C CA . VAL A 1 104 ? 17.642 1.828 -25.582 1.00 87.19 104 VAL A CA 1
ATOM 832 C C . VAL A 1 104 ? 19.131 1.673 -25.293 1.00 87.19 104 VAL A C 1
ATOM 834 O O . VAL A 1 104 ? 19.620 2.092 -24.246 1.00 87.19 104 VAL A O 1
ATOM 837 N N . ASP A 1 105 ? 19.854 1.052 -26.223 1.00 77.12 105 ASP A N 1
ATOM 838 C CA . ASP A 1 105 ? 21.310 0.990 -26.146 1.00 77.12 105 ASP A CA 1
ATOM 839 C C . ASP A 1 105 ? 21.942 2.314 -26.562 1.00 77.12 105 ASP A C 1
ATOM 841 O O . ASP A 1 105 ? 21.474 3.021 -27.462 1.00 77.12 105 ASP A O 1
ATOM 845 N N . ASN A 1 106 ? 23.064 2.610 -25.922 1.00 69.44 106 ASN A N 1
ATOM 846 C CA . ASN A 1 106 ? 23.869 3.768 -26.243 1.00 69.44 106 ASN A CA 1
ATOM 847 C C . ASN A 1 106 ? 24.440 3.639 -27.652 1.00 69.44 106 ASN A C 1
ATOM 849 O O . ASN A 1 106 ? 25.122 2.666 -27.974 1.00 69.44 106 ASN A O 1
ATOM 853 N N . THR A 1 107 ? 24.256 4.674 -28.470 1.00 76.06 107 THR A N 1
ATOM 854 C CA . THR A 1 107 ? 25.231 4.929 -29.532 1.00 76.06 107 THR A CA 1
ATOM 855 C C . THR A 1 107 ? 26.475 5.542 -28.893 1.00 76.06 107 THR A C 1
ATOM 857 O O . THR A 1 107 ? 26.375 6.215 -27.864 1.00 76.06 107 THR A O 1
ATOM 860 N N . VAL A 1 108 ? 27.645 5.316 -29.496 1.00 72.00 108 VAL A N 1
ATOM 861 C CA . VAL A 1 108 ? 28.913 5.899 -29.024 1.00 72.00 108 VAL A CA 1
ATOM 862 C C . VAL A 1 108 ? 28.775 7.418 -28.882 1.00 72.00 108 VAL A C 1
ATOM 864 O O . VAL A 1 108 ? 29.049 7.942 -27.808 1.00 72.00 108 VAL A O 1
ATOM 867 N N . ASP A 1 109 ? 28.217 8.084 -29.894 1.00 73.06 109 ASP A N 1
ATOM 868 C CA . ASP A 1 109 ? 27.967 9.532 -29.898 1.00 73.06 109 ASP A CA 1
ATOM 869 C C . ASP A 1 109 ? 27.025 9.969 -28.761 1.00 73.06 109 ASP A C 1
ATOM 871 O O . ASP A 1 109 ? 27.240 10.977 -28.091 1.00 73.06 109 ASP A O 1
ATOM 875 N N . ASN A 1 110 ? 25.969 9.198 -28.474 1.00 78.56 110 ASN A N 1
ATOM 876 C CA . ASN A 1 110 ? 25.057 9.550 -27.386 1.00 78.56 110 ASN A CA 1
ATOM 877 C C . ASN A 1 110 ? 25.716 9.404 -26.012 1.00 78.56 110 ASN A C 1
ATOM 879 O O . ASN A 1 110 ? 25.409 10.204 -25.132 1.00 78.56 110 ASN A O 1
ATOM 883 N N . GLN A 1 111 ? 26.591 8.413 -25.823 1.00 75.06 111 GLN A N 1
ATOM 884 C CA . GLN A 1 111 ? 27.263 8.188 -24.545 1.00 75.06 111 GLN A CA 1
ATOM 885 C C . GLN A 1 111 ? 28.430 9.148 -24.324 1.00 75.06 111 GLN A C 1
ATOM 887 O O . GLN A 1 111 ? 28.540 9.724 -23.243 1.00 75.06 111 GLN A O 1
ATOM 892 N N . LEU A 1 112 ? 29.308 9.288 -25.318 1.00 73.31 112 LEU A N 1
ATOM 893 C CA . LEU A 1 112 ? 30.541 10.062 -25.194 1.00 73.31 112 LEU A CA 1
ATOM 894 C C . LEU A 1 112 ? 30.311 11.563 -25.364 1.00 73.31 112 LEU A C 1
ATOM 896 O O . LEU A 1 112 ? 30.958 12.335 -24.661 1.00 73.31 112 LEU A O 1
ATOM 900 N N . ASP A 1 113 ? 29.377 11.977 -26.225 1.00 80.69 113 ASP A N 1
ATOM 901 C CA . ASP A 1 113 ? 29.193 13.400 -26.515 1.00 80.69 113 ASP A CA 1
ATOM 902 C C . ASP A 1 113 ? 28.052 13.987 -25.688 1.00 80.69 113 ASP A C 1
ATOM 904 O O . ASP A 1 113 ? 28.247 14.919 -24.909 1.00 80.69 113 ASP A O 1
ATOM 908 N N . TRP A 1 114 ? 26.843 13.436 -25.827 1.00 90.62 114 TRP A N 1
ATOM 909 C CA . TRP A 1 114 ? 25.663 14.025 -25.192 1.00 90.62 114 TRP A CA 1
ATOM 910 C C . TRP A 1 114 ? 25.555 13.677 -23.705 1.00 90.62 114 TRP A C 1
ATOM 912 O O . TRP A 1 114 ? 25.595 14.577 -22.875 1.00 90.62 114 TRP A O 1
ATOM 922 N N . PHE A 1 115 ? 25.431 12.398 -23.340 1.00 91.44 115 PHE A N 1
ATOM 923 C CA . PHE A 1 115 ? 25.136 12.009 -21.958 1.00 91.44 115 PHE A CA 1
ATOM 924 C C . PHE A 1 115 ? 26.278 12.358 -20.994 1.00 91.44 115 PHE A C 1
ATOM 926 O O . PHE A 1 115 ? 26.015 12.767 -19.869 1.00 91.44 115 PHE A O 1
ATOM 933 N N . HIS A 1 116 ? 27.536 12.260 -21.439 1.00 89.69 116 HIS A N 1
ATOM 934 C CA . HIS A 1 116 ? 28.694 12.660 -20.637 1.00 89.69 116 HIS A CA 1
ATOM 935 C C . HIS A 1 116 ? 28.718 14.168 -20.329 1.00 89.69 116 HIS A C 1
ATOM 937 O O . HIS A 1 116 ? 29.037 14.550 -19.207 1.00 89.69 116 HIS A O 1
ATOM 943 N N . SER A 1 117 ? 28.380 15.028 -21.300 1.00 92.62 117 SER A N 1
ATOM 944 C CA . SER A 1 117 ? 28.374 16.489 -21.104 1.00 92.62 117 SER A CA 1
ATOM 945 C C . SER A 1 117 ? 27.065 17.025 -20.513 1.00 92.62 117 SER A C 1
ATOM 947 O O . SER A 1 117 ? 27.050 18.114 -19.941 1.00 92.62 117 SER A O 1
ATOM 949 N N . MET A 1 118 ? 25.973 16.260 -20.616 1.00 95.19 118 MET A N 1
ATOM 950 C CA . MET A 1 118 ? 24.631 16.663 -20.196 1.00 95.19 118 MET A CA 1
ATOM 951 C C . MET A 1 118 ? 24.563 17.178 -18.750 1.00 95.19 118 MET A C 1
ATOM 953 O O . MET A 1 118 ? 24.003 18.260 -18.572 1.00 95.19 118 MET A O 1
ATOM 957 N N . PRO A 1 119 ? 25.143 16.512 -17.727 1.00 96.00 119 PRO A N 1
ATOM 958 C CA . PRO A 1 119 ? 25.059 17.005 -16.356 1.00 96.00 119 PRO A CA 1
ATOM 959 C C . PRO A 1 119 ? 25.639 18.409 -16.189 1.00 96.00 119 PRO A C 1
ATOM 961 O O . PRO A 1 119 ? 25.015 19.259 -15.558 1.00 96.00 119 PRO A O 1
ATOM 964 N N . ASP A 1 120 ? 26.804 18.664 -16.785 1.00 96.50 120 ASP A N 1
ATOM 965 C CA . ASP A 1 120 ? 27.498 19.945 -16.655 1.00 96.50 120 ASP A CA 1
ATOM 966 C C . ASP A 1 120 ? 26.794 21.035 -17.473 1.00 96.50 120 ASP A C 1
ATOM 968 O O . ASP A 1 120 ? 26.621 22.151 -16.987 1.00 96.50 120 ASP A O 1
ATOM 972 N N . ASN A 1 121 ? 26.295 20.701 -18.668 1.00 96.62 121 ASN A N 1
ATOM 973 C CA . ASN A 1 121 ? 25.489 21.618 -19.477 1.00 96.62 121 ASN A CA 1
ATOM 974 C C . ASN A 1 121 ? 24.210 22.037 -18.740 1.00 96.62 121 ASN A C 1
ATOM 976 O O . ASN A 1 121 ? 23.928 23.227 -18.637 1.00 96.62 121 ASN A O 1
ATOM 980 N N . VAL A 1 122 ? 23.475 21.078 -18.166 1.00 97.06 122 VAL A N 1
ATOM 981 C CA . VAL A 1 122 ? 22.246 21.360 -17.411 1.00 97.06 122 VAL A CA 1
ATOM 982 C C . VAL A 1 122 ? 22.537 22.217 -16.178 1.00 97.06 122 VAL A C 1
ATOM 984 O O . VAL A 1 122 ? 21.793 23.156 -15.909 1.00 97.06 122 VAL A O 1
ATOM 987 N N . ILE A 1 123 ? 23.612 21.933 -15.435 1.00 97.56 123 ILE A N 1
ATOM 988 C CA . ILE A 1 123 ? 24.003 22.735 -14.264 1.00 97.56 123 ILE A CA 1
ATOM 989 C C . ILE A 1 123 ? 24.360 24.170 -14.676 1.00 97.56 123 ILE A C 1
ATOM 991 O O . ILE A 1 123 ? 23.896 25.114 -14.037 1.00 97.56 123 ILE A O 1
ATOM 995 N N . ASN A 1 124 ? 25.129 24.347 -15.753 1.00 97.38 124 ASN A N 1
ATOM 996 C CA . ASN A 1 124 ? 25.488 25.672 -16.261 1.00 97.38 124 ASN A CA 1
ATOM 997 C C . ASN A 1 124 ? 24.243 26.459 -16.691 1.00 97.38 124 ASN A C 1
ATOM 999 O O . ASN A 1 124 ? 24.056 27.593 -16.255 1.00 97.38 124 ASN A O 1
ATOM 1003 N N . GLU A 1 125 ? 23.341 25.831 -17.452 1.00 96.81 125 GLU A N 1
ATOM 1004 C CA . GLU A 1 125 ? 22.061 26.436 -17.832 1.00 96.81 125 GLU A CA 1
ATOM 1005 C C . GLU A 1 125 ? 21.230 26.822 -16.602 1.00 96.81 125 GLU A C 1
ATOM 1007 O O . GLU A 1 125 ? 20.651 27.902 -16.567 1.00 96.81 125 GLU A O 1
ATOM 1012 N N . MET A 1 126 ? 21.188 25.979 -15.563 1.00 96.88 126 MET A N 1
ATOM 1013 C CA . MET A 1 126 ? 20.494 26.296 -14.309 1.00 96.88 126 MET A CA 1
ATOM 1014 C C . MET A 1 126 ? 21.092 27.507 -13.584 1.00 96.88 126 MET A C 1
ATOM 1016 O O . MET A 1 126 ? 20.352 28.240 -12.930 1.00 96.88 126 MET A O 1
ATOM 1020 N N . PHE A 1 127 ? 22.411 27.707 -13.650 1.00 97.00 127 PHE A N 1
ATOM 1021 C CA . PHE A 1 127 ? 23.091 28.817 -12.974 1.00 97.00 127 PHE A CA 1
ATOM 1022 C C . PHE A 1 127 ? 22.884 30.153 -13.694 1.00 97.00 127 PHE A C 1
ATOM 1024 O O . PHE A 1 127 ? 22.900 31.198 -13.041 1.00 97.00 127 PHE A O 1
ATOM 1031 N N . GLU A 1 128 ? 22.677 30.109 -15.010 1.00 95.50 128 GLU A N 1
ATOM 1032 C CA . GLU A 1 128 ? 22.386 31.270 -15.857 1.00 95.50 128 GLU A CA 1
ATOM 1033 C C . GLU A 1 128 ? 20.883 31.589 -15.948 1.00 95.50 128 GLU A C 1
ATOM 1035 O O . GLU A 1 128 ? 20.498 32.670 -16.397 1.00 95.50 128 GLU A O 1
ATOM 1040 N N . ASP A 1 129 ? 20.020 30.673 -15.506 1.00 95.25 129 ASP A N 1
ATOM 1041 C CA . ASP A 1 129 ? 18.572 30.815 -15.598 1.00 95.25 129 ASP A CA 1
ATOM 1042 C C . ASP A 1 129 ? 18.023 31.865 -14.616 1.00 95.25 129 ASP A C 1
ATOM 1044 O O . ASP A 1 129 ? 17.902 31.641 -13.405 1.00 95.25 129 ASP A O 1
ATOM 1048 N N . ALA A 1 130 ? 17.648 33.020 -15.168 1.00 91.62 130 ALA A N 1
ATOM 1049 C CA . ALA A 1 130 ? 17.100 34.145 -14.418 1.00 91.62 130 ALA A CA 1
ATOM 1050 C C . ALA A 1 130 ? 15.711 33.872 -13.813 1.00 91.62 130 ALA A C 1
ATOM 1052 O O . ALA A 1 130 ? 15.350 34.526 -12.836 1.00 91.62 130 ALA A O 1
ATOM 1053 N N . GLU A 1 131 ? 14.934 32.932 -14.361 1.00 91.81 131 GLU A N 1
ATOM 1054 C CA . GLU A 1 131 ? 13.634 32.551 -13.797 1.00 91.81 131 GLU A CA 1
ATOM 1055 C C . GLU A 1 131 ? 13.806 31.582 -12.627 1.00 91.81 131 GLU A C 1
ATOM 1057 O O . GLU A 1 131 ? 13.093 31.679 -11.627 1.00 91.81 131 GLU A O 1
ATOM 1062 N N . LEU A 1 132 ? 14.769 30.657 -12.724 1.00 91.06 132 LEU A N 1
ATOM 1063 C CA . LEU A 1 132 ? 15.098 29.770 -11.613 1.00 91.06 132 LEU A CA 1
ATOM 1064 C C . LEU A 1 132 ? 15.761 30.544 -10.469 1.00 91.06 132 LEU A C 1
ATOM 1066 O O . LEU A 1 132 ? 15.442 30.273 -9.312 1.00 91.06 132 LEU A O 1
ATOM 1070 N N . ALA A 1 133 ? 16.646 31.496 -10.780 1.00 93.25 133 ALA A N 1
ATOM 1071 C CA . ALA A 1 133 ? 17.296 32.403 -9.832 1.00 93.25 133 ALA A CA 1
ATOM 1072 C C . ALA A 1 133 ? 17.899 31.681 -8.609 1.00 93.25 133 ALA A C 1
ATOM 1074 O O . ALA A 1 133 ? 17.496 31.917 -7.469 1.00 93.25 133 ALA A O 1
ATOM 1075 N N . LEU A 1 134 ? 18.834 30.752 -8.843 1.00 94.38 134 LEU A N 1
ATOM 1076 C CA . LEU A 1 134 ? 19.527 30.046 -7.758 1.00 94.38 134 LEU A CA 1
ATOM 1077 C C . LEU A 1 134 ? 20.425 30.999 -6.960 1.00 94.38 134 LEU A C 1
ATOM 1079 O O . LEU A 1 134 ? 21.194 31.768 -7.545 1.00 94.38 134 LEU A O 1
ATOM 1083 N N . ASN A 1 135 ? 20.365 30.921 -5.631 1.00 96.19 135 ASN A N 1
ATOM 1084 C CA . ASN A 1 135 ? 21.285 31.648 -4.759 1.00 96.19 135 ASN A CA 1
ATOM 1085 C C . ASN A 1 135 ? 22.648 30.929 -4.648 1.00 96.19 135 ASN A C 1
ATOM 1087 O O . ASN A 1 135 ? 22.813 29.793 -5.093 1.00 96.19 135 ASN A O 1
ATOM 1091 N N . GLU A 1 136 ? 23.645 31.595 -4.064 1.00 96.12 136 GLU A N 1
ATOM 1092 C CA . GLU A 1 136 ? 25.014 31.061 -4.004 1.00 96.12 136 GLU A CA 1
ATOM 1093 C C . GLU A 1 136 ? 25.147 29.784 -3.154 1.00 96.12 136 GLU A C 1
ATOM 1095 O O . GLU A 1 136 ? 25.934 28.908 -3.510 1.00 96.12 136 GLU A O 1
ATOM 1100 N N . ASP A 1 137 ? 24.346 29.620 -2.094 1.00 96.44 137 ASP A N 1
ATOM 1101 C CA . ASP A 1 137 ? 24.315 28.379 -1.303 1.00 96.44 137 ASP A CA 1
ATOM 1102 C C . ASP A 1 137 ? 23.745 27.211 -2.125 1.00 96.44 137 ASP A C 1
ATOM 1104 O O . ASP A 1 137 ? 24.334 26.130 -2.184 1.00 96.44 137 ASP A O 1
ATOM 1108 N N . GLU A 1 138 ? 22.645 27.440 -2.848 1.00 96.94 138 GLU A N 1
ATOM 1109 C CA . GLU A 1 138 ? 22.042 26.437 -3.733 1.00 96.94 138 GLU A CA 1
ATOM 1110 C C . GLU A 1 138 ? 23.033 25.987 -4.820 1.00 96.94 138 GLU A C 1
ATOM 1112 O O . GLU A 1 138 ? 23.215 24.786 -5.047 1.00 96.94 138 GLU A O 1
ATOM 1117 N N . LYS A 1 139 ? 23.737 26.937 -5.452 1.00 97.38 139 LYS A N 1
ATOM 1118 C CA . LYS A 1 139 ? 24.787 26.641 -6.441 1.00 97.38 139 LYS A CA 1
ATOM 1119 C C . LYS A 1 139 ? 25.941 25.851 -5.826 1.00 97.38 139 LYS A C 1
ATOM 1121 O O . LYS A 1 139 ? 26.421 24.886 -6.432 1.00 97.38 139 LYS A O 1
ATOM 1126 N N . GLN A 1 140 ? 26.375 26.219 -4.619 1.00 97.00 140 GLN A N 1
ATOM 1127 C CA . GLN A 1 140 ? 27.441 25.517 -3.908 1.00 97.00 140 GLN A CA 1
ATOM 1128 C C . GLN A 1 140 ? 27.042 24.072 -3.590 1.00 97.00 140 GLN A C 1
ATOM 1130 O O . GLN A 1 140 ? 27.842 23.161 -3.804 1.00 97.00 140 GLN A O 1
ATOM 1135 N N . ARG A 1 141 ? 25.803 23.837 -3.147 1.00 96.50 141 ARG A N 1
ATOM 1136 C CA . ARG A 1 141 ? 25.278 22.497 -2.841 1.00 96.50 141 ARG A CA 1
ATOM 1137 C C . ARG A 1 141 ? 25.180 21.608 -4.081 1.00 96.50 141 ARG A C 1
ATOM 1139 O O . ARG A 1 141 ? 25.599 20.452 -4.018 1.00 96.50 141 ARG A O 1
ATOM 1146 N N . ILE A 1 142 ? 24.701 22.137 -5.212 1.00 97.25 142 ILE A N 1
ATOM 1147 C CA . ILE A 1 142 ? 24.680 21.407 -6.496 1.00 97.25 142 ILE A CA 1
ATOM 1148 C C . ILE A 1 142 ? 26.107 21.051 -6.932 1.00 97.25 142 ILE A C 1
ATOM 1150 O O . ILE A 1 142 ? 26.384 19.900 -7.274 1.00 97.25 142 ILE A O 1
ATOM 1154 N N . THR A 1 143 ? 27.030 22.012 -6.856 1.00 97.06 143 THR A N 1
ATOM 1155 C CA . THR A 1 143 ? 28.443 21.813 -7.218 1.00 97.06 143 THR A CA 1
ATOM 1156 C C . THR A 1 143 ? 29.110 20.765 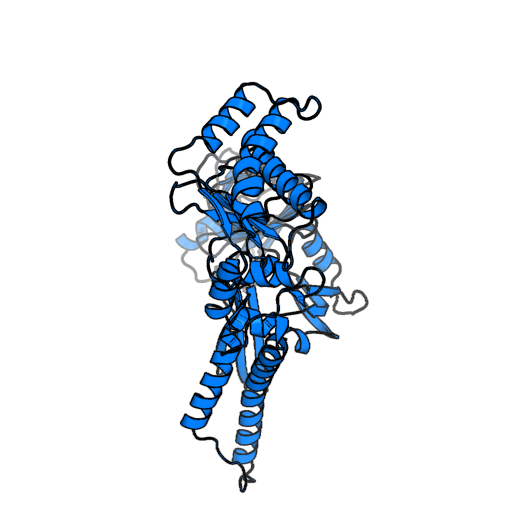-6.326 1.00 97.06 143 THR A C 1
ATOM 1158 O O . THR A 1 143 ? 29.808 19.879 -6.820 1.00 97.06 143 THR A O 1
ATOM 1161 N N . ALA A 1 144 ? 28.870 20.826 -5.014 1.00 96.00 144 ALA A N 1
ATOM 1162 C CA . ALA A 1 144 ? 29.386 19.858 -4.054 1.00 96.00 144 ALA A CA 1
ATOM 1163 C C . ALA A 1 144 ? 28.845 18.448 -4.326 1.00 96.00 144 ALA A C 1
ATOM 1165 O O . ALA A 1 144 ? 29.610 17.487 -4.306 1.00 96.00 144 ALA A O 1
ATOM 1166 N N . TRP A 1 145 ? 27.552 18.318 -4.641 1.00 95.44 145 TRP A N 1
ATOM 1167 C CA . TRP A 1 145 ? 26.960 17.032 -5.006 1.00 95.44 145 TRP A CA 1
ATOM 1168 C C . TRP A 1 145 ? 27.559 16.458 -6.300 1.00 95.44 145 TRP A C 1
ATOM 1170 O O . TRP A 1 145 ? 27.884 15.268 -6.339 1.00 95.44 145 TRP A O 1
ATOM 1180 N N . ARG A 1 146 ? 27.735 17.294 -7.335 1.00 96.00 146 ARG A N 1
ATOM 1181 C CA . ARG A 1 146 ? 28.285 16.909 -8.649 1.00 96.00 146 ARG A CA 1
ATOM 1182 C C . ARG A 1 146 ? 29.749 16.469 -8.575 1.00 96.00 146 ARG A C 1
ATOM 1184 O O . ARG A 1 146 ? 30.141 15.557 -9.305 1.00 96.00 146 ARG A O 1
ATOM 1191 N N . ASN A 1 147 ? 30.529 17.116 -7.710 1.00 95.19 147 ASN A N 1
ATOM 1192 C CA . ASN A 1 147 ? 31.964 16.880 -7.532 1.00 95.19 147 ASN A CA 1
ATOM 1193 C C . ASN A 1 147 ? 32.289 15.944 -6.360 1.00 95.19 147 ASN A C 1
ATOM 1195 O O . ASN A 1 147 ? 33.462 15.768 -6.027 1.00 95.19 147 ASN A O 1
ATOM 1199 N N . ALA A 1 148 ? 31.273 15.356 -5.722 1.00 93.12 148 ALA A N 1
ATOM 1200 C CA . ALA A 1 148 ? 31.482 14.387 -4.659 1.00 93.12 148 ALA A CA 1
ATOM 1201 C C . ALA A 1 148 ? 32.351 13.219 -5.175 1.00 93.12 148 ALA A C 1
ATOM 1203 O O . ALA A 1 148 ? 32.115 12.733 -6.289 1.00 93.12 148 ALA A O 1
ATOM 1204 N N . PRO A 1 149 ? 33.351 12.759 -4.398 1.00 89.62 149 PRO A N 1
ATOM 1205 C CA . PRO A 1 149 ? 34.159 11.607 -4.773 1.00 89.62 149 PRO A CA 1
ATOM 1206 C C . PRO A 1 149 ? 33.276 10.411 -5.123 1.00 89.62 149 PRO A C 1
ATOM 1208 O O . PRO A 1 149 ? 32.296 10.134 -4.434 1.00 89.62 149 PRO A O 1
ATOM 1211 N N . GLU A 1 150 ? 33.618 9.716 -6.209 1.00 86.88 150 GLU A N 1
ATOM 1212 C CA . GLU A 1 150 ? 32.890 8.527 -6.665 1.00 86.88 150 GLU A CA 1
ATOM 1213 C C . GLU A 1 150 ? 31.395 8.776 -6.960 1.00 86.88 150 GLU A C 1
ATOM 1215 O O . GLU A 1 150 ? 30.593 7.845 -6.898 1.00 86.88 150 GLU A O 1
ATOM 1220 N N . ARG A 1 151 ? 30.974 10.013 -7.263 1.00 92.94 151 ARG A N 1
ATOM 1221 C CA . ARG A 1 151 ? 29.606 10.296 -7.729 1.00 92.94 151 ARG A CA 1
ATOM 1222 C C . ARG A 1 151 ? 29.296 9.479 -8.983 1.00 92.94 151 ARG A C 1
ATOM 1224 O O . ARG A 1 151 ? 30.026 9.564 -9.972 1.00 92.94 151 ARG A O 1
ATOM 1231 N N . VAL A 1 152 ? 28.185 8.741 -8.965 1.00 94.00 152 VAL A N 1
ATOM 1232 C CA . VAL A 1 152 ? 27.718 7.988 -10.131 1.00 94.00 152 VAL A CA 1
ATOM 1233 C C . VAL A 1 152 ? 26.558 8.728 -10.789 1.00 94.00 152 VAL A C 1
ATOM 1235 O O . VAL A 1 152 ? 25.519 8.974 -10.176 1.00 94.00 152 VAL A O 1
ATOM 1238 N N . ILE A 1 153 ? 26.758 9.070 -12.061 1.00 94.44 153 ILE A N 1
ATOM 1239 C CA . ILE A 1 153 ? 25.711 9.484 -12.996 1.00 94.44 153 ILE A CA 1
ATOM 1240 C C . ILE A 1 153 ? 25.796 8.513 -14.168 1.00 94.44 153 ILE A C 1
ATOM 1242 O O . ILE A 1 153 ? 26.759 8.552 -14.936 1.00 94.44 153 ILE A O 1
ATOM 1246 N N . LYS A 1 154 ? 24.843 7.586 -14.269 1.00 93.00 154 LYS A N 1
ATOM 1247 C CA . LYS A 1 154 ? 24.949 6.456 -15.202 1.00 93.00 154 LYS A CA 1
ATOM 1248 C C . LYS A 1 154 ? 23.672 6.259 -16.003 1.00 93.00 154 LYS A C 1
ATOM 1250 O O . LYS A 1 154 ? 22.576 6.420 -15.487 1.00 93.00 154 LYS A O 1
ATOM 1255 N N . TRP A 1 155 ? 23.826 5.868 -17.262 1.00 92.19 155 TRP A N 1
ATOM 1256 C CA . TRP A 1 155 ? 22.731 5.374 -18.085 1.00 92.19 155 TRP A CA 1
ATOM 1257 C C . TRP A 1 155 ? 22.804 3.848 -18.172 1.00 92.19 155 TRP A C 1
ATOM 1259 O O . TRP A 1 155 ? 23.757 3.285 -18.709 1.00 92.19 155 TRP A O 1
ATOM 1269 N N . GLU A 1 156 ? 21.793 3.193 -17.614 1.00 92.62 156 GLU A N 1
ATOM 1270 C CA . GLU A 1 156 ? 21.515 1.769 -17.745 1.00 92.62 156 GLU A CA 1
ATOM 1271 C C . GLU A 1 156 ? 20.608 1.525 -18.963 1.00 92.62 156 GLU A C 1
ATOM 1273 O O . GLU A 1 156 ? 19.413 1.834 -18.959 1.00 92.62 156 GLU A O 1
ATOM 1278 N N . GLY A 1 157 ? 21.218 1.019 -20.037 1.00 90.31 157 GLY A N 1
ATOM 1279 C CA . GLY A 1 157 ? 20.572 0.801 -21.332 1.00 90.31 157 GLY A CA 1
ATOM 1280 C C . GLY A 1 157 ? 19.804 -0.520 -21.445 1.00 90.31 157 GLY A C 1
ATOM 1281 O O . GLY A 1 157 ? 19.497 -1.197 -20.458 1.00 90.31 157 GLY A O 1
ATOM 1282 N N . ARG A 1 158 ? 19.546 -0.950 -22.686 1.00 90.25 158 ARG A N 1
ATOM 1283 C CA . ARG A 1 158 ? 18.816 -2.196 -22.974 1.00 90.25 158 ARG A CA 1
ATOM 1284 C C . ARG A 1 158 ? 19.471 -3.421 -22.346 1.00 90.25 158 ARG A C 1
ATOM 1286 O O . ARG A 1 158 ? 18.752 -4.244 -21.795 1.00 90.25 158 ARG A O 1
ATOM 1293 N N . ALA A 1 159 ? 20.799 -3.534 -22.379 1.00 89.50 159 ALA A N 1
ATOM 1294 C CA . ALA A 1 159 ? 21.499 -4.669 -21.769 1.00 89.50 159 ALA A CA 1
ATOM 1295 C C . ALA A 1 159 ? 21.141 -4.863 -20.282 1.00 89.50 159 ALA A C 1
ATOM 1297 O O . ALA A 1 159 ? 20.920 -5.989 -19.850 1.00 89.50 159 ALA A O 1
ATOM 1298 N N . PHE A 1 160 ? 21.021 -3.774 -19.519 1.00 91.31 160 PHE A N 1
ATOM 1299 C CA . PHE A 1 160 ? 20.596 -3.831 -18.120 1.00 91.31 160 PHE A CA 1
ATOM 1300 C C . PHE A 1 160 ? 19.134 -4.283 -17.987 1.00 91.31 160 PHE A C 1
ATOM 1302 O O . PHE A 1 160 ? 18.828 -5.162 -17.185 1.00 91.31 160 PHE A O 1
ATOM 1309 N N . CYS A 1 161 ? 18.240 -3.739 -18.820 1.00 91.75 161 CYS A N 1
ATOM 1310 C CA . CYS A 1 161 ? 16.825 -4.123 -18.831 1.00 91.75 161 CYS A CA 1
ATOM 1311 C C . CYS A 1 161 ? 16.626 -5.609 -19.189 1.00 91.75 161 CYS A C 1
ATOM 1313 O O . CYS A 1 161 ? 15.781 -6.274 -18.598 1.00 91.75 161 CYS A O 1
ATOM 1315 N N . GLU A 1 162 ? 17.412 -6.141 -20.129 1.00 91.25 162 GLU A N 1
ATOM 1316 C CA . GLU A 1 162 ? 17.390 -7.559 -20.521 1.00 91.25 162 GLU A CA 1
ATOM 1317 C C . GLU A 1 162 ? 17.924 -8.469 -19.409 1.00 91.25 162 GLU A C 1
ATOM 1319 O O . GLU A 1 162 ? 17.353 -9.532 -19.170 1.00 91.25 162 GLU A O 1
ATOM 1324 N N . THR A 1 163 ? 18.975 -8.051 -18.692 1.00 93.00 163 THR A N 1
ATOM 1325 C CA . THR A 1 163 ? 19.460 -8.780 -17.509 1.00 93.00 163 THR A CA 1
ATOM 1326 C C . THR A 1 163 ? 18.355 -8.897 -16.466 1.00 93.00 163 THR A C 1
ATOM 1328 O O . THR A 1 163 ? 18.032 -10.010 -16.054 1.00 93.00 163 THR A O 1
ATOM 1331 N N . LEU A 1 164 ? 17.698 -7.783 -16.120 1.00 92.81 164 LEU A N 1
ATOM 1332 C CA . LEU A 1 164 ? 16.582 -7.805 -15.175 1.00 92.81 164 LEU A CA 1
ATOM 1333 C C . LEU A 1 164 ? 15.419 -8.671 -15.675 1.00 92.81 164 LEU A C 1
ATOM 1335 O O . LEU A 1 164 ? 14.848 -9.438 -14.908 1.00 92.81 164 LEU A O 1
ATOM 1339 N N . ALA A 1 165 ? 15.068 -8.586 -16.960 1.00 92.12 165 ALA A N 1
ATOM 1340 C CA . ALA A 1 165 ? 14.017 -9.418 -17.546 1.00 92.12 165 ALA A CA 1
ATOM 1341 C C . ALA A 1 165 ? 14.342 -10.922 -17.463 1.00 92.12 165 ALA A C 1
ATOM 1343 O O . ALA A 1 165 ? 13.442 -11.741 -17.269 1.00 92.12 165 ALA A O 1
ATOM 1344 N N . GLY A 1 166 ? 15.622 -11.286 -17.584 1.00 92.19 166 GLY A N 1
ATOM 1345 C CA . GLY A 1 166 ? 16.104 -12.656 -17.416 1.00 92.19 166 GLY A CA 1
ATOM 1346 C C . GLY A 1 166 ? 16.099 -13.135 -15.962 1.00 92.19 166 GLY A C 1
ATOM 1347 O O . GLY A 1 166 ? 15.793 -14.301 -15.711 1.00 92.19 166 GLY A O 1
ATOM 1348 N N . GLU A 1 167 ? 16.407 -12.250 -15.013 1.00 92.81 167 GLU A N 1
ATOM 1349 C CA . GLU A 1 167 ? 16.389 -12.535 -13.571 1.00 92.81 167 GLU A CA 1
ATOM 1350 C C . GLU A 1 167 ? 14.965 -12.611 -13.005 1.00 92.81 167 GLU A C 1
ATOM 1352 O O . GLU A 1 167 ? 14.676 -13.449 -12.147 1.00 92.81 167 GLU A O 1
ATOM 1357 N N . TYR A 1 168 ? 14.052 -11.794 -13.537 1.00 92.19 168 TYR A N 1
ATOM 1358 C CA . TYR A 1 168 ? 12.663 -11.670 -13.088 1.00 92.19 168 TYR A CA 1
ATOM 1359 C C . TYR A 1 168 ? 11.657 -12.012 -14.201 1.00 92.19 168 TYR A C 1
ATOM 1361 O O . TYR A 1 168 ? 10.783 -11.204 -14.539 1.00 92.19 168 TYR A O 1
ATOM 1369 N N . PRO A 1 169 ? 11.708 -13.237 -14.758 1.00 91.69 169 PRO A N 1
ATOM 1370 C CA . PRO A 1 169 ? 10.890 -13.626 -15.905 1.00 91.69 169 PRO A CA 1
ATOM 1371 C C . PRO A 1 169 ? 9.385 -13.604 -15.614 1.00 91.69 169 PRO A C 1
ATOM 1373 O O . PRO A 1 169 ? 8.585 -13.433 -16.530 1.00 91.69 169 PRO A O 1
ATOM 1376 N N . TYR A 1 170 ? 8.987 -13.753 -14.347 1.00 90.19 170 TYR A N 1
ATOM 1377 C CA . TYR A 1 170 ? 7.585 -13.692 -13.934 1.00 90.19 170 TYR A CA 1
ATOM 1378 C C . TYR A 1 170 ? 6.973 -12.295 -14.120 1.00 90.19 170 TYR A C 1
ATOM 1380 O O . TYR A 1 170 ? 5.778 -12.195 -14.374 1.00 90.19 170 TYR A O 1
ATOM 1388 N N . VAL A 1 171 ? 7.769 -11.217 -14.060 1.00 91.81 171 VAL A N 1
ATOM 1389 C CA . VAL A 1 171 ? 7.289 -9.849 -14.329 1.00 91.81 171 VAL A CA 1
ATOM 1390 C C . VAL A 1 171 ? 6.900 -9.726 -15.800 1.00 91.81 171 VAL A C 1
ATOM 1392 O O . VAL A 1 171 ? 5.800 -9.279 -16.121 1.00 91.81 171 VAL A O 1
ATOM 1395 N N . ILE A 1 172 ? 7.784 -10.183 -16.692 1.00 91.88 172 ILE A N 1
ATOM 1396 C CA . ILE A 1 172 ? 7.540 -10.215 -18.139 1.00 91.88 172 ILE A CA 1
ATOM 1397 C C . ILE A 1 172 ? 6.300 -11.049 -18.439 1.00 91.88 172 ILE A C 1
ATOM 1399 O O . ILE A 1 172 ? 5.395 -10.612 -19.147 1.00 91.88 172 ILE A O 1
ATOM 1403 N N . ASP A 1 173 ? 6.241 -12.242 -17.857 1.00 90.38 173 ASP A N 1
ATOM 1404 C CA . ASP A 1 173 ? 5.144 -13.169 -18.063 1.00 90.38 173 ASP A CA 1
ATOM 1405 C C . ASP A 1 173 ? 3.797 -12.580 -17.623 1.00 90.38 173 ASP A C 1
ATOM 1407 O O . ASP A 1 173 ? 2.812 -12.639 -18.367 1.00 90.38 173 ASP A O 1
ATOM 1411 N N . TYR A 1 174 ? 3.773 -11.952 -16.444 1.00 90.94 174 TYR A N 1
ATOM 1412 C CA . TYR A 1 174 ? 2.594 -11.320 -15.866 1.00 90.94 174 TYR A CA 1
ATOM 1413 C C . TYR A 1 174 ? 2.023 -10.223 -16.767 1.00 90.94 174 TYR A C 1
ATOM 1415 O O . TYR A 1 174 ? 0.824 -10.248 -17.054 1.00 90.94 174 TYR A O 1
ATOM 1423 N N . TYR A 1 175 ? 2.873 -9.299 -17.224 1.00 89.62 175 TYR A N 1
ATOM 1424 C CA . TYR A 1 175 ? 2.450 -8.122 -17.982 1.00 89.62 175 TYR A CA 1
ATOM 1425 C C . TYR A 1 175 ? 2.249 -8.389 -19.477 1.00 89.62 175 TYR A C 1
ATOM 1427 O O . TYR A 1 175 ? 1.325 -7.834 -20.065 1.00 89.62 175 TYR A O 1
ATOM 1435 N N . LEU A 1 176 ? 3.081 -9.233 -20.096 1.00 89.50 176 LEU A N 1
ATOM 1436 C CA . LEU A 1 176 ? 3.157 -9.344 -21.559 1.00 89.50 176 LEU A CA 1
ATOM 1437 C C . LEU A 1 176 ? 2.653 -10.682 -22.114 1.00 89.50 176 LEU A C 1
ATOM 1439 O O . LEU A 1 176 ? 2.316 -10.770 -23.296 1.00 89.50 176 LEU A O 1
ATOM 1443 N N . HIS A 1 177 ? 2.601 -11.743 -21.303 1.00 88.50 177 HIS A N 1
ATOM 1444 C CA . HIS A 1 177 ? 2.349 -13.109 -21.795 1.00 88.50 177 HIS A CA 1
ATOM 1445 C C . HIS A 1 177 ? 1.226 -13.841 -21.045 1.00 88.50 177 HIS A C 1
ATOM 1447 O O . HIS A 1 177 ? 1.151 -15.075 -21.034 1.00 88.50 177 HIS A O 1
ATOM 1453 N N . GLY A 1 178 ? 0.312 -13.082 -20.436 1.00 85.56 178 GLY A N 1
ATOM 1454 C CA . GLY A 1 178 ? -0.903 -13.613 -19.816 1.00 85.56 178 GLY A CA 1
ATOM 1455 C C . GLY A 1 178 ? -0.689 -14.288 -18.459 1.00 85.56 178 GLY A C 1
ATOM 1456 O O . GLY A 1 178 ? -1.572 -15.019 -18.006 1.00 85.56 178 GLY A O 1
ATOM 1457 N N . GLY A 1 179 ? 0.443 -14.043 -17.794 1.00 87.06 179 GLY A N 1
ATOM 1458 C CA . GLY A 1 179 ? 0.731 -14.561 -16.454 1.00 87.06 179 GLY A CA 1
ATOM 1459 C C . GLY A 1 179 ? -0.323 -14.129 -15.437 1.00 87.06 179 GLY A C 1
ATOM 1460 O O . GLY A 1 179 ? -0.773 -14.952 -14.647 1.00 87.06 179 GLY A O 1
ATOM 1461 N N . ALA A 1 180 ? -0.855 -12.906 -15.549 1.00 87.12 180 ALA A N 1
ATOM 1462 C CA . ALA A 1 180 ? -1.973 -12.447 -14.721 1.00 87.12 180 ALA A CA 1
ATOM 1463 C C . ALA A 1 180 ? -3.242 -13.316 -14.873 1.00 87.12 180 ALA A C 1
ATOM 1465 O O . ALA A 1 180 ? -3.939 -13.590 -13.897 1.00 87.12 180 ALA A O 1
ATOM 1466 N N . ALA A 1 181 ? -3.551 -13.786 -16.086 1.00 88.94 181 ALA A N 1
ATOM 1467 C CA . ALA A 1 181 ? -4.703 -14.658 -16.322 1.00 88.94 181 ALA A CA 1
ATOM 1468 C C . ALA A 1 181 ? -4.460 -16.086 -15.808 1.00 88.94 181 ALA A C 1
ATOM 1470 O O . ALA A 1 181 ? -5.369 -16.697 -15.240 1.00 88.94 181 ALA A O 1
ATOM 1471 N N . ARG A 1 182 ? -3.233 -16.605 -15.956 1.00 91.50 182 ARG A N 1
ATOM 1472 C CA . ARG A 1 182 ? -2.839 -17.896 -15.372 1.00 91.50 182 ARG A CA 1
ATOM 1473 C C . ARG A 1 182 ? -2.874 -17.867 -13.850 1.00 91.50 182 ARG A C 1
ATOM 1475 O O . ARG A 1 182 ? -3.401 -18.799 -13.257 1.00 91.50 182 ARG A O 1
ATOM 1482 N N . LEU A 1 183 ? -2.407 -16.782 -13.237 1.00 90.06 183 LEU A N 1
ATOM 1483 C CA . LEU A 1 183 ? -2.499 -16.554 -11.799 1.00 90.06 183 LEU A CA 1
ATOM 1484 C C . LEU A 1 183 ? -3.952 -16.635 -11.313 1.00 90.06 183 LEU A C 1
ATOM 1486 O O . LEU A 1 183 ? -4.248 -17.401 -10.402 1.00 90.06 183 LEU A O 1
ATOM 1490 N N . ARG A 1 184 ? -4.875 -15.917 -11.973 1.00 88.56 184 ARG A N 1
ATOM 1491 C CA . ARG A 1 184 ? -6.316 -16.001 -11.666 1.00 88.56 184 ARG A CA 1
ATOM 1492 C C . ARG A 1 184 ? -6.870 -17.418 -11.814 1.00 88.56 184 ARG A C 1
ATOM 1494 O O . ARG A 1 184 ? -7.671 -17.859 -10.997 1.00 88.56 184 ARG A O 1
ATOM 1501 N N . SER A 1 185 ? -6.432 -18.135 -12.847 1.00 88.75 185 SER A N 1
ATOM 1502 C CA . SER A 1 185 ? -6.863 -19.516 -13.088 1.00 88.75 185 SER A CA 1
ATOM 1503 C C . SER A 1 185 ? -6.373 -20.463 -11.989 1.00 88.75 185 SER A C 1
ATOM 1505 O O . SER A 1 185 ? -7.142 -21.304 -11.541 1.00 88.75 185 SER A O 1
ATOM 1507 N N . ALA A 1 186 ? -5.138 -20.290 -11.509 1.00 88.12 186 ALA A N 1
ATOM 1508 C CA . ALA A 1 186 ? -4.569 -21.094 -10.427 1.00 88.12 186 ALA A CA 1
ATOM 1509 C C . ALA A 1 186 ? -5.283 -20.863 -9.084 1.00 88.12 186 ALA A C 1
ATOM 1511 O O . ALA A 1 186 ? -5.543 -21.820 -8.357 1.00 88.12 186 ALA A O 1
ATOM 1512 N N . VAL A 1 187 ? -5.660 -19.616 -8.771 1.00 85.88 187 VAL A N 1
ATOM 1513 C CA . VAL A 1 187 ? -6.499 -19.311 -7.596 1.00 85.88 187 VAL A CA 1
ATOM 1514 C C . VAL A 1 187 ? -7.858 -20.005 -7.698 1.00 85.88 187 VAL A C 1
ATOM 1516 O O . VAL A 1 187 ? -8.277 -20.679 -6.759 1.00 85.88 187 VAL A O 1
ATOM 1519 N N . ALA A 1 188 ? -8.529 -19.894 -8.849 1.00 86.50 188 ALA A N 1
ATOM 1520 C CA . ALA A 1 188 ? -9.825 -20.537 -9.067 1.00 86.50 188 ALA A CA 1
ATOM 1521 C C . ALA A 1 188 ? -9.742 -22.075 -9.001 1.00 86.50 188 ALA A C 1
ATOM 1523 O O . ALA A 1 188 ? -10.650 -22.726 -8.484 1.00 86.50 188 ALA A O 1
ATOM 1524 N N . GLU A 1 189 ? -8.649 -22.660 -9.498 1.00 85.44 189 GLU A N 1
ATOM 1525 C CA . GLU A 1 189 ? -8.389 -24.099 -9.428 1.00 85.44 189 GLU A CA 1
ATOM 1526 C C . GLU A 1 189 ? -8.230 -24.578 -7.979 1.00 85.44 189 GLU A C 1
ATOM 1528 O O . GLU A 1 189 ? -8.808 -25.600 -7.614 1.00 85.44 189 GLU A O 1
ATOM 1533 N N . MET A 1 190 ? -7.547 -23.808 -7.125 1.00 82.19 190 MET A N 1
ATOM 1534 C CA . MET A 1 190 ? -7.407 -24.123 -5.699 1.00 82.19 190 MET A CA 1
ATOM 1535 C C . MET A 1 190 ? -8.763 -24.187 -4.978 1.00 82.19 190 MET A C 1
ATOM 1537 O O . MET A 1 190 ? -9.038 -25.153 -4.264 1.00 82.19 190 MET A O 1
ATOM 1541 N N . SER A 1 191 ? -9.646 -23.211 -5.217 1.00 78.31 191 SER A N 1
ATOM 1542 C CA . SER A 1 191 ? -11.027 -23.255 -4.711 1.00 78.31 191 SER A CA 1
ATOM 1543 C C . SER A 1 191 ? -11.796 -24.468 -5.249 1.00 78.31 191 SER A C 1
ATOM 1545 O O . SER A 1 191 ? -12.568 -25.098 -4.525 1.00 78.31 191 SER A O 1
ATOM 1547 N N . ALA A 1 192 ? -11.575 -24.847 -6.512 1.00 80.94 192 ALA A N 1
ATOM 1548 C CA . ALA A 1 192 ? -12.246 -25.993 -7.120 1.00 80.94 192 ALA A CA 1
ATOM 1549 C C . ALA A 1 192 ? -11.805 -27.348 -6.533 1.00 80.94 192 ALA A C 1
ATOM 1551 O O . ALA A 1 192 ? -12.642 -28.250 -6.443 1.00 80.94 192 ALA A O 1
ATOM 1552 N N . ILE A 1 193 ? -10.538 -27.500 -6.122 1.00 74.81 193 ILE A N 1
ATOM 1553 C CA . ILE A 1 193 ? -10.047 -28.713 -5.439 1.00 74.81 193 ILE A CA 1
ATOM 1554 C C . ILE A 1 193 ? -10.860 -28.955 -4.166 1.00 74.81 193 ILE A C 1
ATOM 1556 O O . ILE A 1 193 ? -11.404 -30.044 -3.991 1.00 74.81 193 ILE A O 1
ATOM 1560 N N . LEU A 1 194 ? -11.027 -27.920 -3.334 1.00 68.94 194 LEU A N 1
ATOM 1561 C CA . LEU A 1 194 ? -11.784 -28.032 -2.086 1.00 68.94 194 LEU A CA 1
ATOM 1562 C C . LEU A 1 194 ? -13.223 -28.505 -2.327 1.00 68.94 194 LEU A C 1
ATOM 1564 O O . LEU A 1 194 ? -13.708 -29.403 -1.645 1.00 68.94 194 LEU A O 1
ATOM 1568 N N . ARG A 1 195 ? -13.891 -27.931 -3.336 1.00 69.25 195 ARG A N 1
ATOM 1569 C CA . ARG A 1 195 ? -15.283 -28.265 -3.675 1.00 69.25 195 ARG A CA 1
ATOM 1570 C C . ARG A 1 195 ? -15.441 -29.706 -4.166 1.00 69.25 195 ARG A C 1
ATOM 1572 O O . ARG A 1 195 ? -16.421 -30.362 -3.824 1.00 69.25 195 ARG A O 1
ATOM 1579 N N . ARG A 1 196 ? -14.491 -30.218 -4.959 1.00 65.50 196 ARG A N 1
ATOM 1580 C CA . ARG A 1 196 ? -14.542 -31.594 -5.490 1.00 65.50 196 ARG A CA 1
ATOM 1581 C C . ARG A 1 196 ? -14.387 -32.650 -4.395 1.00 65.50 196 ARG A C 1
ATOM 1583 O O . ARG A 1 196 ? -15.088 -33.659 -4.445 1.00 65.50 196 ARG A O 1
ATOM 1590 N N . ASP A 1 197 ? -13.544 -32.402 -3.396 1.00 58.94 197 ASP A N 1
ATOM 1591 C CA . ASP A 1 197 ? -13.349 -33.328 -2.271 1.00 58.94 197 ASP A CA 1
ATOM 1592 C C . ASP A 1 197 ? -14.568 -33.387 -1.330 1.00 58.94 197 ASP A C 1
ATOM 1594 O O . ASP A 1 197 ? -14.813 -34.417 -0.700 1.00 58.94 197 ASP A O 1
ATOM 1598 N N . VAL A 1 198 ? -15.372 -32.318 -1.249 1.00 54.00 198 VAL A N 1
ATOM 1599 C CA . VAL A 1 198 ? -16.681 -32.335 -0.564 1.00 54.00 198 VAL A CA 1
ATOM 1600 C C . VAL A 1 198 ? -17.647 -33.268 -1.287 1.00 54.00 198 VAL A C 1
ATOM 1602 O O . VAL A 1 198 ? -18.144 -34.218 -0.683 1.00 54.00 198 VAL A O 1
ATOM 1605 N N . SER A 1 199 ? -17.835 -33.079 -2.595 1.00 55.47 199 SER A N 1
ATOM 1606 C CA . SER A 1 199 ? -18.741 -33.923 -3.385 1.00 55.47 199 SER A CA 1
ATOM 1607 C C . SER A 1 199 ? -18.303 -35.395 -3.429 1.00 55.47 199 SER A C 1
ATOM 1609 O O . SER A 1 199 ? -19.146 -36.291 -3.436 1.00 55.47 199 SER A O 1
ATOM 1611 N N . ALA A 1 200 ? -16.993 -35.673 -3.418 1.00 57.50 200 ALA A N 1
ATOM 1612 C CA . ALA A 1 200 ? -16.460 -37.032 -3.321 1.00 57.50 200 ALA A CA 1
ATOM 1613 C C . ALA A 1 200 ? -16.740 -37.678 -1.950 1.00 57.50 200 ALA A C 1
ATOM 1615 O O . ALA A 1 200 ? -17.130 -38.845 -1.894 1.00 57.50 200 ALA A O 1
ATOM 1616 N N . GLY A 1 201 ? -16.592 -36.929 -0.850 1.00 54.53 201 GLY A N 1
ATOM 1617 C CA . GLY A 1 201 ? -16.928 -37.388 0.503 1.00 54.53 201 GLY A CA 1
ATOM 1618 C C . GLY A 1 201 ? -18.420 -37.692 0.685 1.00 54.53 201 GLY A C 1
ATOM 1619 O O . GLY A 1 201 ? -18.781 -38.703 1.293 1.00 54.53 201 GLY A O 1
ATOM 1620 N N . GLU A 1 202 ? -19.294 -36.876 0.094 1.00 55.03 202 GLU A N 1
ATOM 1621 C CA . GLU A 1 202 ? -20.743 -37.119 0.048 1.00 55.03 202 GLU A CA 1
ATOM 1622 C C . GLU A 1 202 ? -21.095 -38.363 -0.788 1.00 55.03 202 GLU A C 1
ATOM 1624 O O . GLU A 1 202 ? -21.911 -39.188 -0.364 1.00 55.03 202 GLU A O 1
ATOM 1629 N N . ALA A 1 203 ? -20.441 -38.560 -1.939 1.00 53.72 203 ALA A N 1
ATOM 1630 C CA . ALA A 1 203 ? -20.623 -39.736 -2.798 1.00 53.72 203 ALA A CA 1
ATOM 1631 C C . ALA A 1 203 ? -20.128 -41.046 -2.146 1.00 53.72 203 ALA A C 1
ATOM 1633 O O . ALA A 1 203 ? -20.754 -42.098 -2.291 1.00 53.72 203 ALA A O 1
ATOM 1634 N N . LEU A 1 204 ? -19.030 -40.985 -1.382 1.00 55.38 204 LEU A N 1
ATOM 1635 C CA . LEU A 1 204 ? -18.528 -42.095 -0.560 1.00 55.38 204 LEU A CA 1
ATOM 1636 C C . LEU A 1 204 ? -19.489 -42.430 0.590 1.00 55.38 204 LEU A C 1
ATOM 1638 O O . LEU A 1 204 ? -19.717 -43.603 0.879 1.00 55.38 204 LEU A O 1
ATOM 1642 N N . SER A 1 205 ? -20.095 -41.412 1.208 1.00 55.91 205 SER A N 1
ATOM 1643 C CA . SER A 1 205 ? -21.068 -41.575 2.301 1.00 55.91 205 SER A CA 1
ATOM 1644 C C . SER A 1 205 ? -22.422 -42.124 1.829 1.00 55.91 205 SER A C 1
ATOM 1646 O O . SER A 1 205 ? -23.131 -42.766 2.600 1.00 55.91 205 SER A O 1
ATOM 1648 N N . THR A 1 206 ? -22.777 -41.905 0.559 1.00 56.41 206 THR A N 1
ATOM 1649 C CA . THR A 1 206 ? -24.030 -42.373 -0.068 1.00 56.41 206 THR A CA 1
ATOM 1650 C C . THR A 1 206 ? -23.878 -43.675 -0.864 1.00 56.41 206 THR A C 1
ATOM 1652 O O . THR A 1 206 ? -24.864 -44.195 -1.385 1.00 56.41 206 THR A O 1
ATOM 1655 N N . GLY A 1 207 ? -22.673 -44.259 -0.905 1.00 50.12 207 GLY A N 1
ATOM 1656 C CA . GLY A 1 207 ? -22.435 -45.598 -1.451 1.00 50.12 207 GLY A CA 1
ATOM 1657 C C . GLY A 1 207 ? -22.484 -45.705 -2.980 1.00 50.12 207 GLY A C 1
ATOM 1658 O O . GLY A 1 207 ? -22.597 -46.812 -3.497 1.00 50.12 207 GLY A O 1
ATOM 1659 N N . THR A 1 208 ? -22.386 -44.593 -3.715 1.00 53.44 208 THR A N 1
ATOM 1660 C CA . THR A 1 208 ? -22.408 -44.559 -5.195 1.00 53.44 208 THR A CA 1
ATOM 1661 C C . THR A 1 208 ? -21.010 -44.442 -5.820 1.00 53.44 208 THR A C 1
ATOM 1663 O O . THR A 1 208 ? -20.863 -43.999 -6.957 1.00 53.44 208 THR A O 1
ATOM 1666 N N . ALA A 1 209 ? -19.963 -44.795 -5.072 1.00 53.09 209 ALA A N 1
ATOM 1667 C CA . ALA A 1 209 ? -18.564 -44.488 -5.373 1.00 53.09 209 ALA A CA 1
ATOM 1668 C C . ALA A 1 209 ? -17.862 -45.508 -6.294 1.00 53.09 209 ALA A C 1
ATOM 1670 O O . ALA A 1 209 ? -16.737 -45.909 -6.011 1.00 53.09 209 ALA A O 1
ATOM 1671 N N . ASP A 1 210 ? -18.490 -45.913 -7.400 1.00 45.69 210 ASP A N 1
ATOM 1672 C CA . ASP A 1 210 ? -17.839 -46.826 -8.360 1.00 45.69 210 ASP A CA 1
ATOM 1673 C C . ASP A 1 210 ? -16.873 -46.115 -9.332 1.00 45.69 210 ASP A C 1
ATOM 1675 O O . ASP A 1 210 ? -16.150 -46.790 -10.057 1.00 45.69 210 ASP A O 1
ATOM 1679 N N . ASP A 1 211 ? -16.802 -44.774 -9.330 1.00 46.44 211 ASP A N 1
ATOM 1680 C CA . ASP A 1 211 ? -15.984 -44.023 -10.306 1.00 46.44 211 ASP A CA 1
ATOM 1681 C C . ASP A 1 211 ? -15.266 -42.779 -9.738 1.00 46.44 211 ASP A C 1
ATOM 1683 O O . ASP A 1 211 ? -14.843 -41.882 -10.471 1.00 46.44 211 ASP A O 1
ATOM 1687 N N . VAL A 1 212 ? -15.099 -42.689 -8.411 1.00 49.66 212 VAL A N 1
ATOM 1688 C CA . VAL A 1 212 ? -14.289 -41.616 -7.812 1.00 49.66 212 VAL A CA 1
ATOM 1689 C C . VAL A 1 212 ? -12.830 -42.054 -7.846 1.00 49.66 212 VAL A C 1
ATOM 1691 O O . VAL A 1 212 ? -12.355 -42.742 -6.944 1.00 49.66 212 VAL A O 1
ATOM 1694 N N . ALA A 1 213 ? -12.107 -41.668 -8.899 1.00 47.50 213 ALA A N 1
ATOM 1695 C CA . ALA A 1 213 ? -10.652 -41.748 -8.918 1.00 47.50 213 ALA A CA 1
ATOM 1696 C C . ALA A 1 213 ? -10.100 -40.887 -7.768 1.00 47.50 213 ALA A C 1
ATOM 1698 O O . ALA A 1 213 ? -9.927 -39.676 -7.903 1.00 47.50 213 ALA A O 1
ATOM 1699 N N . LEU A 1 214 ? -9.886 -41.516 -6.611 1.00 52.75 214 LEU A N 1
ATOM 1700 C CA . LEU A 1 214 ? -9.248 -40.908 -5.452 1.00 52.75 214 LEU A CA 1
ATOM 1701 C C . LEU A 1 214 ? -7.826 -40.532 -5.864 1.00 52.75 214 LEU A C 1
ATOM 1703 O O . LEU A 1 214 ? -6.960 -41.397 -5.999 1.00 52.75 214 LEU A O 1
ATOM 1707 N N . VAL A 1 215 ? -7.609 -39.240 -6.102 1.00 58.78 215 VAL A N 1
ATOM 1708 C CA . VAL A 1 215 ? -6.280 -38.685 -6.346 1.00 58.78 215 VAL A CA 1
ATOM 1709 C C . VAL A 1 215 ? -5.412 -39.061 -5.150 1.00 58.78 215 VAL A C 1
ATOM 1711 O O . VAL A 1 215 ? -5.789 -38.847 -3.996 1.00 58.78 215 VAL A O 1
ATOM 1714 N N . THR A 1 216 ? -4.260 -39.672 -5.401 1.00 64.94 216 THR A N 1
ATOM 1715 C CA . THR A 1 216 ? -3.373 -40.066 -4.307 1.00 64.94 216 THR A CA 1
ATOM 1716 C C . THR A 1 216 ? -2.858 -38.818 -3.575 1.00 64.94 216 THR A C 1
ATOM 1718 O O . THR A 1 216 ? -2.675 -37.768 -4.201 1.00 64.94 216 THR A O 1
ATOM 1721 N N . PRO A 1 217 ? -2.526 -38.895 -2.271 1.00 69.50 217 PRO A N 1
ATOM 1722 C CA . PRO A 1 217 ? -1.947 -37.756 -1.551 1.00 69.50 217 PRO A CA 1
ATOM 1723 C C . PRO A 1 217 ? -0.709 -37.153 -2.240 1.00 69.50 217 PRO A C 1
ATOM 1725 O O . PRO A 1 217 ? -0.484 -35.945 -2.184 1.00 69.50 217 PRO A O 1
ATOM 1728 N N . ALA A 1 218 ? 0.076 -37.981 -2.938 1.00 67.75 218 ALA A N 1
ATOM 1729 C CA . ALA A 1 218 ? 1.244 -37.547 -3.701 1.00 67.75 218 ALA A CA 1
ATOM 1730 C C . ALA A 1 218 ? 0.875 -36.741 -4.961 1.00 67.75 218 ALA A C 1
ATOM 1732 O O . ALA A 1 218 ? 1.540 -35.752 -5.280 1.00 67.75 218 ALA A O 1
ATOM 1733 N N . GLU A 1 219 ? -0.185 -37.131 -5.668 1.00 71.06 219 GLU A N 1
ATOM 1734 C CA . GLU A 1 219 ? -0.700 -36.400 -6.829 1.00 71.06 219 GLU A CA 1
ATOM 1735 C C . GLU A 1 219 ? -1.326 -35.064 -6.413 1.00 71.06 219 GLU A C 1
ATOM 1737 O O . GLU A 1 219 ? -1.066 -34.055 -7.072 1.00 71.06 219 GLU A O 1
ATOM 1742 N N . ILE A 1 220 ? -2.051 -35.022 -5.285 1.00 74.75 220 ILE A N 1
ATOM 1743 C CA . ILE A 1 220 ? -2.564 -33.771 -4.698 1.00 74.75 220 ILE A CA 1
ATOM 1744 C C . ILE A 1 220 ? -1.399 -32.862 -4.307 1.00 74.75 220 ILE A C 1
ATOM 1746 O O . ILE A 1 220 ? -1.366 -31.707 -4.716 1.00 74.75 220 ILE A O 1
ATOM 1750 N N . SER A 1 221 ? -0.397 -33.375 -3.589 1.00 74.38 221 SER A N 1
ATOM 1751 C CA . SER A 1 221 ? 0.779 -32.587 -3.200 1.00 74.38 221 SER A CA 1
ATOM 1752 C C . SER A 1 2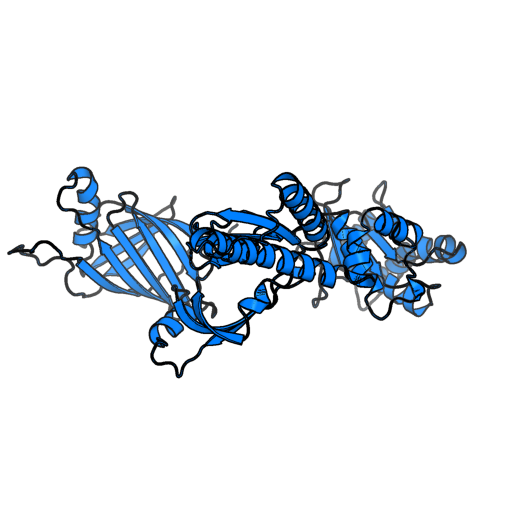21 ? 1.523 -32.019 -4.417 1.00 74.38 221 SER A C 1
ATOM 1754 O O . SER A 1 221 ? 1.840 -30.831 -4.449 1.00 74.38 221 SER A O 1
ATOM 1756 N N . SER A 1 222 ? 1.718 -32.827 -5.463 1.00 77.62 222 SER A N 1
ATOM 1757 C CA . SER A 1 222 ? 2.348 -32.387 -6.718 1.00 77.62 222 SER A CA 1
ATOM 1758 C C . SER A 1 222 ? 1.495 -31.369 -7.482 1.00 77.62 222 SER A C 1
ATOM 1760 O O . SER A 1 222 ? 2.007 -30.525 -8.218 1.00 77.62 222 SER A O 1
ATOM 1762 N N . HIS A 1 223 ? 0.173 -31.453 -7.362 1.00 80.56 223 HIS A N 1
ATOM 1763 C CA . HIS A 1 223 ? -0.741 -30.482 -7.943 1.00 80.56 223 HIS A CA 1
ATOM 1764 C C . HIS A 1 223 ? -0.718 -29.150 -7.183 1.00 80.56 223 HIS A C 1
ATOM 1766 O O . HIS A 1 223 ? -0.554 -28.107 -7.813 1.00 80.56 223 HIS A O 1
ATOM 1772 N N . LEU A 1 224 ? -0.757 -29.194 -5.850 1.00 81.88 224 LEU A N 1
ATOM 1773 C CA . LEU A 1 224 ? -0.645 -28.024 -4.980 1.00 81.88 224 LEU A CA 1
ATOM 1774 C C . LEU A 1 224 ? 0.697 -27.305 -5.152 1.00 81.88 224 LEU A C 1
ATOM 1776 O O . LEU A 1 224 ? 0.714 -26.082 -5.238 1.00 81.88 224 LEU A O 1
ATOM 1780 N N . ASP A 1 225 ? 1.807 -28.035 -5.286 1.00 84.19 225 ASP A N 1
ATOM 1781 C CA . ASP A 1 225 ? 3.123 -27.443 -5.574 1.00 84.19 225 ASP A CA 1
ATOM 1782 C C . ASP A 1 225 ? 3.128 -26.673 -6.908 1.00 84.19 225 ASP A C 1
ATOM 1784 O O . ASP A 1 225 ? 3.693 -25.583 -7.009 1.00 84.19 225 ASP A O 1
ATOM 1788 N N . ARG A 1 226 ? 2.440 -27.190 -7.938 1.00 85.31 226 ARG A N 1
ATOM 1789 C CA . ARG A 1 226 ? 2.292 -26.482 -9.221 1.00 85.31 226 ARG A CA 1
ATOM 1790 C C . ARG A 1 226 ? 1.464 -25.209 -9.079 1.00 85.31 226 ARG A C 1
ATOM 1792 O O . ARG A 1 226 ? 1.871 -24.183 -9.616 1.00 85.31 226 ARG A O 1
ATOM 1799 N N . ILE A 1 227 ? 0.346 -25.263 -8.355 1.00 86.44 227 ILE A N 1
ATOM 1800 C CA . ILE A 1 227 ? -0.486 -24.082 -8.083 1.00 86.44 227 ILE A CA 1
ATOM 1801 C C . ILE A 1 227 ? 0.327 -23.046 -7.307 1.00 86.44 227 ILE A C 1
ATOM 1803 O O . ILE A 1 227 ? 0.395 -21.894 -7.724 1.00 86.44 227 ILE A O 1
ATOM 1807 N N . PHE A 1 228 ? 1.018 -23.460 -6.243 1.00 84.94 228 PHE A N 1
ATOM 1808 C CA . PHE A 1 228 ? 1.849 -22.577 -5.428 1.00 84.94 228 PHE A CA 1
ATOM 1809 C C . PHE A 1 228 ? 2.926 -21.869 -6.258 1.00 84.94 228 PHE A C 1
ATOM 1811 O O . PHE A 1 228 ? 3.087 -20.654 -6.157 1.00 84.94 228 PHE A O 1
ATOM 1818 N N . LYS A 1 229 ? 3.604 -22.597 -7.154 1.00 87.69 229 LYS A N 1
ATOM 1819 C CA . LYS A 1 229 ? 4.575 -22.007 -8.089 1.00 87.69 229 LYS A CA 1
ATOM 1820 C C . LYS A 1 229 ? 3.959 -20.951 -8.997 1.00 87.69 229 LYS A C 1
ATOM 1822 O O . LYS A 1 229 ? 4.630 -19.971 -9.292 1.00 87.69 229 LYS A O 1
ATOM 1827 N N . VAL A 1 230 ? 2.712 -21.129 -9.439 1.00 89.38 230 VAL A N 1
ATOM 1828 C CA . VAL A 1 230 ? 2.001 -20.110 -10.227 1.00 89.38 230 VAL A CA 1
ATOM 1829 C C . VAL A 1 230 ? 1.626 -18.913 -9.352 1.00 89.38 230 VAL A C 1
ATOM 1831 O O . VAL A 1 230 ? 1.811 -17.779 -9.784 1.00 89.38 230 VAL A O 1
ATOM 1834 N N . LEU A 1 231 ? 1.161 -19.129 -8.119 1.00 88.94 231 LEU A N 1
ATOM 1835 C CA . LEU A 1 231 ? 0.830 -18.039 -7.192 1.00 88.94 231 LEU A CA 1
ATOM 1836 C C . LEU A 1 231 ? 2.036 -17.144 -6.873 1.00 88.94 231 LEU A C 1
ATOM 1838 O O . LEU A 1 231 ? 1.886 -15.928 -6.775 1.00 88.94 231 LEU A O 1
ATOM 1842 N N . ASP A 1 232 ? 3.240 -17.715 -6.795 1.00 89.69 232 ASP A N 1
ATOM 1843 C CA . ASP A 1 232 ? 4.472 -16.952 -6.556 1.00 89.69 232 ASP A CA 1
ATOM 1844 C C . ASP A 1 232 ? 4.944 -16.121 -7.773 1.00 89.69 232 ASP A C 1
ATOM 1846 O O . ASP A 1 232 ? 5.900 -15.347 -7.665 1.00 89.69 232 ASP A O 1
ATOM 1850 N N . THR A 1 233 ? 4.263 -16.217 -8.925 1.00 90.69 233 THR A N 1
ATOM 1851 C CA . THR A 1 233 ? 4.572 -15.405 -10.121 1.00 90.69 233 THR A CA 1
ATOM 1852 C C . THR A 1 233 ? 3.932 -14.017 -10.127 1.00 90.69 233 THR A C 1
ATOM 1854 O O . THR A 1 233 ? 4.257 -13.216 -11.002 1.00 90.69 233 THR A O 1
ATOM 1857 N N . ASP A 1 234 ? 3.057 -13.690 -9.169 1.00 92.88 234 ASP A N 1
ATOM 1858 C CA . ASP A 1 234 ? 2.524 -12.329 -9.046 1.00 92.88 234 ASP A CA 1
ATOM 1859 C C . ASP A 1 234 ? 3.659 -11.353 -8.678 1.00 92.88 234 ASP A C 1
ATOM 1861 O O . ASP A 1 234 ? 4.308 -11.514 -7.634 1.00 92.88 234 ASP A O 1
ATOM 1865 N N . PRO A 1 235 ? 3.935 -10.332 -9.509 1.00 91.88 235 PRO A N 1
ATOM 1866 C CA . PRO A 1 235 ? 5.026 -9.415 -9.243 1.00 91.88 235 PRO A CA 1
ATOM 1867 C C . PRO A 1 235 ? 4.741 -8.468 -8.076 1.00 91.88 235 PRO A C 1
ATOM 1869 O O . PRO A 1 235 ? 5.692 -7.952 -7.505 1.00 91.88 235 PRO A O 1
ATOM 1872 N N . HIS A 1 236 ? 3.486 -8.271 -7.671 1.00 92.25 236 HIS A N 1
ATOM 1873 C CA . HIS A 1 236 ? 3.113 -7.323 -6.616 1.00 92.25 236 HIS A CA 1
ATOM 1874 C C . HIS A 1 236 ? 2.770 -8.014 -5.303 1.00 92.25 236 HIS A C 1
ATOM 1876 O O . HIS A 1 236 ? 3.003 -7.454 -4.237 1.00 92.25 236 HIS A O 1
ATOM 1882 N N . PHE A 1 237 ? 2.214 -9.221 -5.349 1.00 93.69 237 PHE A N 1
ATOM 1883 C CA . PHE A 1 237 ? 1.674 -9.862 -4.153 1.00 93.69 237 PHE A CA 1
ATOM 1884 C C . PHE A 1 237 ? 2.234 -11.255 -3.925 1.00 93.69 237 PHE A C 1
ATOM 1886 O O . PHE A 1 237 ? 2.741 -11.910 -4.831 1.00 93.69 237 PHE A O 1
ATOM 1893 N N . ARG A 1 238 ? 2.156 -11.698 -2.675 1.00 93.00 238 ARG A N 1
ATOM 1894 C CA . ARG A 1 238 ? 2.405 -13.080 -2.273 1.00 93.00 238 ARG A CA 1
ATOM 1895 C C . ARG A 1 238 ? 1.163 -13.644 -1.622 1.00 93.00 238 ARG A C 1
ATOM 1897 O O . ARG A 1 238 ? 0.425 -12.919 -0.959 1.00 93.00 238 ARG A O 1
ATOM 1904 N N . TYR A 1 239 ? 0.976 -14.942 -1.792 1.00 92.69 239 TYR A N 1
ATOM 1905 C CA . TYR A 1 239 ? -0.195 -15.651 -1.309 1.00 92.69 239 TYR A CA 1
ATOM 1906 C C . TYR A 1 239 ? 0.254 -16.719 -0.319 1.00 92.69 239 TYR A C 1
ATOM 1908 O O . TYR A 1 239 ? 1.104 -17.552 -0.629 1.00 92.69 239 TYR A O 1
ATOM 1916 N N . GLU A 1 240 ? -0.333 -16.693 0.868 1.00 91.69 240 GLU A N 1
ATOM 1917 C CA . GLU A 1 240 ? -0.369 -17.826 1.787 1.00 91.69 240 GLU A CA 1
ATOM 1918 C C . GLU A 1 240 ? -1.781 -18.407 1.728 1.00 91.69 240 GLU A C 1
ATOM 1920 O O . GLU A 1 240 ? -2.754 -17.662 1.580 1.00 91.69 240 GLU A O 1
ATOM 1925 N N . PHE A 1 241 ? -1.909 -19.725 1.846 1.00 88.94 241 PHE A N 1
ATOM 1926 C CA . PHE A 1 241 ? -3.213 -20.357 1.981 1.00 88.94 241 PHE A CA 1
ATOM 1927 C C . PHE A 1 241 ? -3.210 -21.413 3.084 1.00 88.94 241 PHE A C 1
ATOM 1929 O O . PHE A 1 241 ? -2.186 -22.041 3.350 1.00 88.94 241 PHE A O 1
ATOM 1936 N N . SER A 1 242 ? -4.365 -21.610 3.714 1.00 88.62 242 SER A N 1
ATOM 1937 C CA . SER A 1 242 ? -4.615 -22.697 4.664 1.00 88.62 242 SER A CA 1
ATOM 1938 C C . SER A 1 242 ? -5.945 -23.373 4.356 1.00 88.62 242 SER A C 1
ATOM 1940 O O . SER A 1 242 ? -6.873 -22.734 3.858 1.00 88.62 242 SER A O 1
ATOM 1942 N N . ILE A 1 243 ? -6.009 -24.677 4.623 1.00 86.88 243 ILE A N 1
ATOM 1943 C CA . ILE A 1 243 ? -7.248 -25.453 4.611 1.00 86.88 243 ILE A CA 1
ATOM 1944 C C . ILE A 1 243 ? -7.473 -25.909 6.044 1.00 86.88 243 ILE A C 1
ATOM 1946 O O . ILE A 1 243 ? -6.686 -26.693 6.572 1.00 86.88 243 ILE A O 1
ATOM 1950 N N . ASP A 1 244 ? -8.536 -25.405 6.650 1.00 88.56 244 ASP A N 1
ATOM 1951 C CA . ASP A 1 244 ? -8.868 -25.613 8.052 1.00 88.56 244 ASP A CA 1
ATOM 1952 C C . ASP A 1 244 ? -10.197 -26.387 8.152 1.00 88.56 244 ASP A C 1
ATOM 1954 O O . ASP A 1 244 ? -11.035 -26.316 7.252 1.00 88.56 244 ASP A O 1
ATOM 1958 N N . LEU A 1 245 ? -10.388 -27.178 9.214 1.00 85.62 245 LEU A N 1
ATOM 1959 C CA . LEU A 1 245 ? -11.625 -27.958 9.411 1.00 85.62 245 LEU A CA 1
ATOM 1960 C C . LEU A 1 245 ? -12.819 -27.087 9.815 1.00 85.62 245 LEU A C 1
ATOM 1962 O O . LEU A 1 245 ? -13.958 -27.477 9.586 1.00 85.62 245 LEU A O 1
ATOM 1966 N N . GLU A 1 246 ? -12.540 -25.932 10.411 1.00 86.62 246 GLU A N 1
ATOM 1967 C CA . GLU A 1 246 ? -13.517 -24.955 10.876 1.00 86.62 246 GLU A CA 1
ATOM 1968 C C . GLU A 1 246 ? -13.013 -23.541 10.541 1.00 86.62 246 GLU A C 1
ATOM 1970 O O . GLU A 1 246 ? -11.799 -23.346 10.384 1.00 86.62 246 GLU A O 1
ATOM 1975 N N . PRO A 1 247 ? -13.904 -22.539 10.441 1.00 87.56 247 PRO A N 1
ATOM 1976 C CA . PRO A 1 247 ? -13.504 -21.160 10.185 1.00 87.56 247 PRO A CA 1
ATOM 1977 C C . PRO A 1 247 ? -12.659 -20.600 11.336 1.00 87.56 247 PRO A C 1
ATOM 1979 O O . PRO A 1 247 ? -13.148 -20.392 12.445 1.00 87.56 247 PRO A O 1
ATOM 1982 N N . GLY A 1 248 ? -11.377 -20.346 11.072 1.00 83.81 248 GLY A N 1
ATOM 1983 C CA . GLY A 1 248 ? -10.483 -19.675 12.017 1.00 83.81 248 GLY A CA 1
ATOM 1984 C C . GLY A 1 248 ? -10.595 -18.151 11.946 1.00 83.81 248 GLY A C 1
ATOM 1985 O O . GLY A 1 248 ? -10.936 -17.592 10.904 1.00 83.81 248 GLY A O 1
ATOM 1986 N N . GLU A 1 249 ? -10.239 -17.463 13.030 1.00 86.00 249 GLU A N 1
ATOM 1987 C CA . GLU A 1 249 ? -10.144 -16.001 13.041 1.00 86.00 249 GLU A CA 1
ATOM 1988 C C . GLU A 1 249 ? -9.016 -15.508 12.114 1.00 86.00 249 GLU A C 1
ATOM 1990 O O . GLU A 1 249 ? -7.898 -16.040 12.100 1.00 86.00 249 GLU A O 1
ATOM 1995 N N . ILE A 1 250 ? -9.289 -14.459 11.334 1.00 86.00 250 ILE A N 1
ATOM 1996 C CA . ILE A 1 250 ? -8.278 -13.820 10.489 1.00 86.00 250 ILE A CA 1
ATOM 1997 C C . ILE A 1 250 ? -7.496 -12.806 11.326 1.00 86.00 250 ILE A C 1
ATOM 1999 O O . ILE A 1 250 ? -7.855 -11.635 11.428 1.00 86.00 250 ILE A O 1
ATOM 2003 N N . THR A 1 251 ? -6.366 -13.234 11.883 1.00 84.44 251 THR A N 1
ATOM 2004 C CA . THR A 1 251 ? -5.438 -12.316 12.551 1.00 84.44 251 THR A CA 1
ATOM 2005 C C . THR A 1 251 ? -4.633 -11.518 11.525 1.00 84.44 251 THR A C 1
ATOM 2007 O O . THR A 1 251 ? -3.956 -12.093 10.665 1.00 84.44 251 THR A O 1
ATOM 2010 N N . ARG A 1 252 ? -4.649 -10.183 11.634 1.00 81.88 252 ARG A N 1
ATOM 2011 C CA . ARG A 1 252 ? -3.800 -9.315 10.808 1.00 81.88 252 ARG A CA 1
ATOM 2012 C C . ARG A 1 252 ? -2.325 -9.571 11.118 1.00 81.88 252 ARG A C 1
ATOM 2014 O O . ARG A 1 252 ? -1.911 -9.530 12.272 1.00 81.88 252 ARG A O 1
ATOM 2021 N N . ARG A 1 253 ? -1.531 -9.826 10.077 1.00 87.12 253 ARG A N 1
ATOM 2022 C CA . ARG A 1 253 ? -0.071 -9.976 10.166 1.00 87.12 253 ARG A CA 1
ATOM 2023 C C . ARG A 1 253 ? 0.620 -8.822 9.452 1.00 87.12 253 ARG A C 1
ATOM 2025 O O . ARG A 1 253 ? 0.028 -8.195 8.572 1.00 87.12 253 ARG A O 1
ATOM 2032 N N . ASP A 1 254 ? 1.872 -8.568 9.815 1.00 84.75 254 ASP A N 1
ATOM 2033 C CA . ASP A 1 254 ? 2.681 -7.556 9.140 1.00 84.75 254 ASP A CA 1
ATOM 2034 C C . ASP A 1 254 ? 2.776 -7.837 7.628 1.00 84.75 254 ASP A C 1
ATOM 2036 O O . ASP A 1 254 ? 2.869 -8.988 7.193 1.00 84.75 254 ASP A O 1
ATOM 2040 N N . GLY A 1 255 ? 2.660 -6.782 6.822 1.00 86.81 255 GLY A N 1
ATOM 2041 C CA . GLY A 1 255 ? 2.605 -6.855 5.359 1.00 86.81 255 GLY A CA 1
ATOM 2042 C C . GLY A 1 255 ? 1.349 -7.503 4.752 1.00 86.81 255 GLY A C 1
ATOM 2043 O O . GLY A 1 255 ? 1.239 -7.532 3.523 1.00 86.81 255 GLY A O 1
ATOM 2044 N N . MET A 1 256 ? 0.403 -8.008 5.556 1.00 93.19 256 MET A N 1
ATOM 2045 C CA . MET A 1 256 ? -0.868 -8.547 5.061 1.00 93.19 256 MET A CA 1
ATOM 2046 C C . MET A 1 256 ? -1.795 -7.403 4.650 1.00 93.19 256 MET A C 1
ATOM 2048 O O . MET A 1 256 ? -2.089 -6.506 5.443 1.00 93.19 256 MET A O 1
ATOM 2052 N N . ILE A 1 257 ? -2.275 -7.458 3.412 1.00 91.56 257 ILE A N 1
ATOM 2053 C CA . ILE A 1 257 ? -3.114 -6.416 2.808 1.00 91.56 257 ILE A CA 1
ATOM 2054 C C . ILE A 1 257 ? -4.571 -6.850 2.648 1.00 91.56 257 ILE A C 1
ATOM 2056 O O . ILE A 1 257 ? -5.460 -6.008 2.618 1.00 91.56 257 ILE A O 1
ATOM 2060 N N . ALA A 1 258 ? -4.819 -8.156 2.546 1.00 92.00 258 ALA A N 1
ATOM 2061 C CA . ALA A 1 258 ? -6.151 -8.725 2.421 1.00 92.00 258 ALA A CA 1
ATOM 2062 C C . ALA A 1 258 ? -6.138 -10.195 2.845 1.00 92.00 258 ALA A C 1
ATOM 2064 O O . ALA A 1 258 ? -5.104 -10.864 2.784 1.00 92.00 258 ALA A O 1
ATOM 2065 N N . ALA A 1 259 ? -7.300 -10.709 3.223 1.00 92.62 259 ALA A N 1
ATOM 2066 C CA . ALA A 1 259 ? -7.531 -12.134 3.378 1.00 92.62 259 ALA A CA 1
ATOM 2067 C C . ALA A 1 259 ? -8.967 -12.465 2.964 1.00 92.62 259 ALA A C 1
ATOM 2069 O O . ALA A 1 259 ? -9.862 -11.634 3.106 1.00 92.62 259 ALA A O 1
ATOM 2070 N N . THR A 1 260 ? -9.176 -13.669 2.443 1.00 91.31 260 THR A N 1
ATOM 2071 C CA . THR A 1 260 ? -10.498 -14.170 2.053 1.00 91.31 260 THR A CA 1
ATOM 2072 C C . THR A 1 260 ? -10.688 -15.567 2.604 1.00 91.31 260 THR A C 1
ATOM 2074 O O . THR A 1 260 ? -9.763 -16.378 2.539 1.00 91.31 260 THR A O 1
ATOM 2077 N N . GLN A 1 261 ? -11.887 -15.857 3.096 1.00 90.50 261 GLN A N 1
ATOM 2078 C CA . GLN A 1 261 ? -12.278 -17.191 3.532 1.00 90.50 261 GLN A CA 1
ATOM 2079 C C . GLN A 1 261 ? -13.436 -17.703 2.687 1.00 90.50 261 GLN A C 1
ATOM 2081 O O . GLN A 1 261 ? -14.442 -17.020 2.514 1.00 90.50 261 GLN A O 1
ATOM 2086 N N . GLU A 1 262 ? -13.283 -18.915 2.169 1.00 88.06 262 GLU A N 1
ATOM 2087 C CA . GLU A 1 262 ? -14.354 -19.679 1.544 1.00 88.06 262 GLU A CA 1
ATOM 2088 C C . GLU A 1 262 ? -14.717 -20.836 2.479 1.00 88.06 262 GLU A C 1
ATOM 2090 O O . GLU A 1 262 ? -13.948 -21.789 2.621 1.00 88.06 262 GLU A O 1
ATOM 2095 N N . ILE A 1 263 ? -15.874 -20.727 3.134 1.00 87.50 263 ILE A N 1
ATOM 2096 C CA . ILE A 1 263 ? -16.387 -21.716 4.088 1.00 87.50 263 ILE A CA 1
ATOM 2097 C C . ILE A 1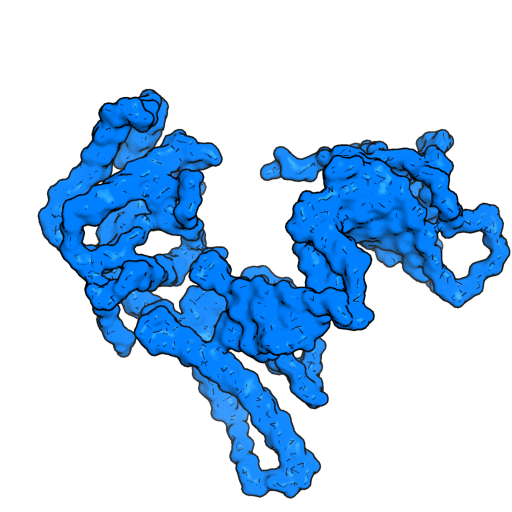 263 ? -17.346 -22.653 3.346 1.00 87.50 263 ILE A C 1
ATOM 2099 O O . ILE A 1 263 ? -18.319 -22.202 2.741 1.00 87.50 263 ILE A O 1
ATOM 2103 N N . GLN A 1 264 ? -17.071 -23.955 3.379 1.00 84.00 264 GLN A N 1
ATOM 2104 C CA . GLN A 1 264 ? -17.925 -24.987 2.793 1.00 84.00 264 GLN A CA 1
ATOM 2105 C C . GLN A 1 264 ? -19.075 -25.371 3.743 1.00 84.00 264 GLN A C 1
ATOM 2107 O O . GLN A 1 264 ? -18.971 -25.157 4.953 1.00 84.00 264 GLN A O 1
ATOM 2112 N N . PRO A 1 265 ? -20.162 -25.991 3.237 1.00 82.56 265 PRO A N 1
ATOM 2113 C CA . PRO A 1 265 ? -21.292 -26.420 4.069 1.00 82.56 265 PRO A CA 1
ATOM 2114 C C . PRO A 1 265 ? -20.932 -27.378 5.215 1.00 82.56 265 PRO A C 1
ATOM 2116 O O . PRO A 1 265 ? -21.654 -27.440 6.206 1.00 82.56 265 PRO A O 1
ATOM 2119 N N . ASP A 1 266 ? -19.831 -28.122 5.090 1.00 79.94 266 ASP A N 1
ATOM 2120 C CA . ASP A 1 266 ? -19.335 -29.058 6.104 1.00 79.94 266 ASP A CA 1
ATOM 2121 C C . ASP A 1 266 ? -18.359 -28.426 7.116 1.00 79.94 266 ASP A C 1
ATOM 2123 O O . ASP A 1 266 ? -17.794 -29.137 7.945 1.00 79.94 266 ASP A O 1
ATOM 2127 N N . GLY A 1 267 ? -18.160 -27.104 7.055 1.00 83.50 267 GLY A N 1
ATOM 2128 C CA . GLY A 1 267 ? -17.280 -26.338 7.942 1.00 83.50 267 GLY A CA 1
ATOM 2129 C C . GLY A 1 267 ? -15.847 -26.169 7.432 1.00 83.50 267 GLY A C 1
ATOM 2130 O O . GLY A 1 267 ? -15.156 -25.243 7.872 1.00 83.50 267 GLY A O 1
ATOM 2131 N N . ARG A 1 268 ? -15.405 -26.980 6.455 1.00 85.19 268 ARG A N 1
ATOM 2132 C CA . ARG A 1 268 ? -14.054 -26.849 5.891 1.00 85.19 268 ARG A CA 1
ATOM 2133 C C . ARG A 1 268 ? -13.871 -25.476 5.267 1.00 85.19 268 ARG A C 1
ATOM 2135 O O . ARG A 1 268 ? -14.705 -25.014 4.493 1.00 85.19 268 ARG A O 1
ATOM 2142 N N . THR A 1 269 ? -12.753 -24.836 5.576 1.00 88.94 269 THR A N 1
ATOM 2143 C CA . THR A 1 269 ? -12.504 -23.444 5.212 1.00 88.94 269 THR A CA 1
ATOM 2144 C C . THR A 1 269 ? -11.192 -23.314 4.454 1.00 88.94 269 THR A C 1
ATOM 2146 O O . THR A 1 269 ? -10.139 -23.706 4.952 1.00 88.94 269 THR A O 1
ATOM 2149 N N . LEU A 1 270 ? -11.246 -22.734 3.253 1.00 89.44 270 LEU A N 1
ATOM 2150 C CA . LEU A 1 270 ? -10.064 -22.295 2.512 1.00 89.44 270 LEU A CA 1
ATOM 2151 C C . LEU A 1 270 ? -9.810 -20.824 2.821 1.00 89.44 270 LEU A C 1
ATOM 2153 O O . LEU A 1 270 ? -10.625 -19.968 2.480 1.00 89.44 270 LEU A O 1
ATOM 2157 N N . THR A 1 271 ? -8.669 -20.523 3.432 1.00 92.19 271 THR A N 1
ATOM 2158 C CA . THR A 1 271 ? -8.254 -19.145 3.700 1.00 92.19 271 THR A CA 1
ATOM 2159 C C . THR A 1 271 ? -7.126 -18.760 2.758 1.00 92.19 271 THR A C 1
ATOM 2161 O O . THR A 1 271 ? -6.087 -19.413 2.773 1.00 92.19 271 THR A O 1
ATOM 2164 N N . PHE A 1 272 ? -7.275 -17.671 2.005 1.00 92.62 272 PHE A N 1
ATOM 2165 C CA . PHE A 1 272 ? -6.154 -16.982 1.362 1.00 92.62 272 PHE A CA 1
ATOM 2166 C C . PHE A 1 272 ? -5.751 -15.769 2.190 1.00 92.62 272 PHE A C 1
ATOM 2168 O O . PHE A 1 272 ? -6.604 -15.009 2.644 1.00 92.62 272 PHE A O 1
ATOM 2175 N N . ARG A 1 273 ? -4.447 -15.555 2.344 1.00 94.12 273 ARG A N 1
ATOM 2176 C CA . ARG A 1 273 ? -3.857 -14.346 2.923 1.00 94.12 273 ARG A CA 1
ATOM 2177 C C . ARG A 1 273 ? -2.932 -13.741 1.883 1.00 94.12 273 ARG A C 1
ATOM 2179 O O . ARG A 1 273 ? -2.046 -14.415 1.358 1.00 94.12 273 ARG A O 1
ATOM 2186 N N . VAL A 1 274 ? -3.168 -12.479 1.565 1.00 94.50 274 VAL A N 1
ATOM 2187 C CA . VAL A 1 274 ? -2.440 -11.745 0.537 1.00 94.50 274 VAL A CA 1
ATOM 2188 C C . VAL A 1 274 ? -1.499 -10.765 1.217 1.00 94.50 274 VAL A C 1
ATOM 2190 O O . VAL A 1 274 ? -1.916 -9.950 2.043 1.00 94.50 274 VAL A O 1
ATOM 2193 N N . TYR A 1 275 ? -0.229 -10.836 0.843 1.00 93.94 275 TYR A N 1
ATOM 2194 C CA . TYR A 1 275 ? 0.846 -10.003 1.363 1.00 93.94 275 TYR A CA 1
ATOM 2195 C C . TYR A 1 275 ? 1.410 -9.120 0.260 1.00 93.94 275 TYR A C 1
ATOM 2197 O O . TYR A 1 275 ? 1.536 -9.552 -0.889 1.00 93.94 275 TYR A O 1
ATOM 2205 N N . GLN A 1 276 ? 1.803 -7.898 0.605 1.00 92.06 276 GLN A N 1
ATOM 2206 C CA . GLN A 1 276 ? 2.602 -7.070 -0.298 1.00 92.06 276 GLN A CA 1
ATOM 2207 C C . GLN A 1 276 ? 3.987 -7.701 -0.521 1.00 92.06 276 GLN A C 1
ATOM 2209 O O . GLN A 1 276 ? 4.626 -8.165 0.426 1.00 92.06 276 GLN A O 1
ATOM 2214 N N . ARG A 1 277 ? 4.464 -7.748 -1.771 1.00 89.00 277 ARG A N 1
ATOM 2215 C CA . ARG A 1 277 ? 5.790 -8.303 -2.106 1.00 89.00 277 ARG A CA 1
ATOM 2216 C C . ARG A 1 277 ? 6.911 -7.302 -1.809 1.00 89.00 277 ARG A C 1
ATOM 2218 O O . ARG A 1 277 ? 8.035 -7.717 -1.522 1.00 89.00 277 ARG A O 1
ATOM 2225 N N . PHE A 1 278 ? 6.594 -6.011 -1.871 1.00 84.69 278 PHE A N 1
ATOM 2226 C CA . PHE A 1 278 ? 7.448 -4.870 -1.540 1.00 84.69 278 PHE A CA 1
ATOM 2227 C C . PHE A 1 278 ? 6.583 -3.678 -1.081 1.00 84.69 278 PHE A C 1
ATOM 2229 O O . PHE A 1 278 ? 5.360 -3.707 -1.207 1.00 84.69 278 PHE A O 1
ATOM 2236 N N . SER A 1 279 ? 7.196 -2.626 -0.534 1.00 79.19 279 SER A N 1
ATOM 2237 C CA . SER A 1 279 ? 6.488 -1.468 0.052 1.00 79.19 279 SER A CA 1
ATOM 2238 C C . SER A 1 279 ? 5.540 -0.754 -0.920 1.00 79.19 279 SER A C 1
ATOM 2240 O O . SER A 1 279 ? 4.495 -0.246 -0.524 1.00 79.19 279 SER A O 1
ATOM 2242 N N . GLU A 1 280 ? 5.881 -0.741 -2.206 1.00 82.25 280 GLU A N 1
ATOM 2243 C CA . GLU A 1 280 ? 5.115 -0.060 -3.254 1.00 82.25 280 GLU A CA 1
ATOM 2244 C C . GLU A 1 280 ? 4.061 -0.944 -3.934 1.00 82.25 280 GLU A C 1
ATOM 2246 O O . GLU A 1 280 ? 3.376 -0.480 -4.843 1.00 82.25 280 GLU A O 1
ATOM 2251 N N . SER A 1 281 ? 3.869 -2.202 -3.518 1.00 89.06 281 SER A N 1
ATOM 2252 C CA . SER A 1 281 ? 2.984 -3.130 -4.238 1.00 89.06 281 SER A CA 1
ATOM 2253 C C . SER A 1 281 ? 1.541 -2.626 -4.362 1.00 89.06 281 SER A C 1
ATOM 2255 O O . SER A 1 281 ? 0.961 -2.713 -5.440 1.00 89.06 281 SER A O 1
ATOM 2257 N N . GLN A 1 282 ? 0.977 -2.038 -3.298 1.00 86.25 282 GLN A N 1
ATOM 2258 C CA . GLN A 1 282 ? -0.357 -1.413 -3.318 1.00 86.25 282 GLN A CA 1
ATOM 2259 C C . GLN A 1 282 ? -0.410 -0.121 -4.149 1.00 86.25 282 GLN A C 1
ATOM 2261 O O . GLN A 1 282 ? -1.487 0.308 -4.556 1.00 86.25 282 GLN A O 1
ATOM 2266 N N . ARG A 1 283 ? 0.732 0.529 -4.405 1.00 83.38 283 ARG A N 1
ATOM 2267 C CA . ARG A 1 283 ? 0.795 1.740 -5.236 1.00 83.38 283 ARG A CA 1
ATOM 2268 C C . ARG A 1 283 ? 0.943 1.415 -6.720 1.00 83.38 283 ARG A C 1
ATOM 2270 O O . ARG A 1 283 ? 0.386 2.156 -7.534 1.00 83.38 283 ARG A O 1
ATOM 2277 N N . GLU A 1 284 ? 1.658 0.338 -7.049 1.00 83.88 284 GLU A N 1
ATOM 2278 C CA . GLU A 1 284 ? 1.827 -0.186 -8.413 1.00 83.88 284 GLU A CA 1
ATOM 2279 C C . GLU A 1 284 ? 0.592 -0.938 -8.897 1.00 83.88 284 GLU A C 1
ATOM 2281 O O . GLU A 1 284 ? 0.109 -0.708 -10.005 1.00 83.88 284 GLU A O 1
ATOM 2286 N N . ARG A 1 285 ? 0.028 -1.779 -8.028 1.00 87.88 285 ARG A N 1
ATOM 2287 C CA . ARG A 1 285 ? -1.234 -2.468 -8.262 1.00 87.88 285 ARG A CA 1
ATOM 2288 C C . ARG A 1 285 ? -2.211 -2.144 -7.130 1.00 87.88 285 ARG A C 1
ATOM 2290 O O . ARG A 1 285 ? -2.323 -2.919 -6.180 1.00 87.88 285 ARG A O 1
ATOM 2297 N N . PRO A 1 286 ? -2.912 -1.000 -7.208 1.00 88.50 286 PRO A N 1
ATOM 2298 C CA . PRO A 1 286 ? -3.973 -0.681 -6.266 1.00 88.50 286 PRO A CA 1
ATOM 2299 C C . PRO A 1 286 ? -5.034 -1.775 -6.228 1.00 88.50 286 PRO A C 1
ATOM 2301 O O . PRO A 1 286 ? -5.321 -2.404 -7.245 1.00 88.50 286 PRO A O 1
ATOM 2304 N N . ILE A 1 287 ? -5.635 -1.954 -5.056 1.00 89.19 287 ILE A N 1
ATOM 2305 C CA . ILE A 1 287 ? -6.820 -2.788 -4.861 1.00 89.19 287 ILE A CA 1
ATOM 2306 C C . ILE A 1 287 ? -8.002 -1.831 -4.709 1.00 89.19 287 ILE A C 1
ATOM 2308 O O . ILE A 1 287 ? -8.293 -1.387 -3.595 1.00 89.19 287 ILE A O 1
ATOM 2312 N N . PRO A 1 288 ? -8.644 -1.414 -5.812 1.00 86.62 288 PRO A N 1
ATOM 2313 C CA . PRO A 1 288 ? -9.844 -0.609 -5.708 1.00 86.62 288 PRO A CA 1
ATOM 2314 C C . PRO A 1 288 ? -10.944 -1.433 -5.037 1.00 86.62 288 PRO A C 1
ATOM 2316 O O . PRO A 1 288 ? -11.164 -2.600 -5.368 1.00 86.62 288 PRO A O 1
ATOM 2319 N N . PHE A 1 289 ? -11.649 -0.792 -4.113 1.00 85.75 289 PHE A N 1
ATOM 2320 C CA . PHE A 1 289 ? -12.883 -1.303 -3.546 1.00 85.75 289 PHE A CA 1
ATOM 2321 C C . PHE A 1 289 ? -13.945 -0.207 -3.629 1.00 85.75 289 PHE A C 1
ATOM 2323 O O . PHE A 1 289 ? -13.658 0.982 -3.467 1.00 85.75 289 PHE A O 1
ATOM 2330 N N . ARG A 1 290 ? -15.178 -0.604 -3.913 1.00 89.31 290 ARG A N 1
ATOM 2331 C CA . ARG A 1 290 ? -16.350 0.260 -3.928 1.00 89.31 290 ARG A CA 1
ATOM 2332 C C . ARG A 1 290 ? -17.435 -0.409 -3.102 1.00 89.31 290 ARG A C 1
ATOM 2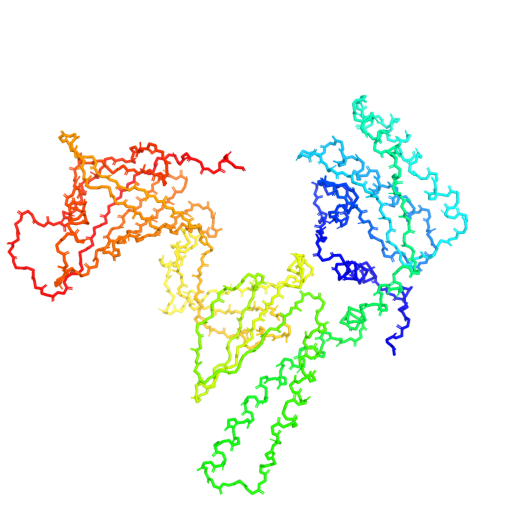334 O O . ARG A 1 290 ? -17.749 -1.576 -3.310 1.00 89.31 290 ARG A O 1
ATOM 2341 N N . LEU A 1 291 ? -18.007 0.365 -2.190 1.00 90.25 291 LEU A N 1
ATOM 2342 C CA . LEU A 1 291 ? -19.149 -0.027 -1.375 1.00 90.25 291 LEU A CA 1
ATOM 2343 C C . LEU A 1 291 ? -20.342 0.836 -1.772 1.00 90.25 291 LEU A C 1
ATOM 2345 O O . LEU A 1 291 ? -20.211 2.058 -1.884 1.00 90.25 291 LEU A O 1
ATOM 2349 N N . ARG A 1 292 ? -21.494 0.208 -2.000 1.00 92.75 292 ARG A N 1
ATOM 2350 C CA . ARG A 1 292 ? -22.775 0.894 -2.192 1.00 92.75 292 ARG A CA 1
ATOM 2351 C C . ARG A 1 292 ? -23.724 0.440 -1.095 1.00 92.75 292 ARG A C 1
ATOM 2353 O O . ARG A 1 292 ? -24.263 -0.657 -1.167 1.00 92.75 292 ARG A O 1
ATOM 2360 N N . PHE A 1 293 ? -23.891 1.268 -0.072 1.00 93.88 293 PHE A N 1
ATOM 2361 C CA . PHE A 1 293 ? -24.799 0.973 1.031 1.00 93.88 293 PHE A CA 1
ATOM 2362 C C . PHE A 1 293 ? -26.252 0.958 0.553 1.00 93.88 293 PHE A C 1
ATOM 2364 O O . PHE A 1 293 ? -26.679 1.855 -0.178 1.00 93.88 293 PHE A O 1
ATOM 2371 N N . ALA A 1 294 ? -27.007 -0.052 0.974 1.00 93.00 294 ALA A N 1
ATOM 2372 C CA . ALA A 1 294 ? -28.414 -0.194 0.637 1.00 93.00 294 ALA A CA 1
ATOM 2373 C C . ALA A 1 294 ? -29.282 0.551 1.660 1.00 93.00 294 ALA A C 1
ATOM 2375 O O . ALA A 1 294 ? -29.888 -0.061 2.528 1.00 93.00 294 ALA A O 1
ATOM 2376 N N . ALA A 1 295 ? -29.341 1.880 1.553 1.00 91.75 295 ALA A N 1
ATOM 2377 C CA . ALA A 1 295 ? -30.077 2.729 2.499 1.00 91.75 295 ALA A CA 1
ATOM 2378 C C . ALA A 1 295 ? -31.598 2.463 2.544 1.00 91.75 295 ALA A C 1
ATOM 2380 O O . ALA A 1 295 ? -32.260 2.820 3.510 1.00 91.75 295 ALA A O 1
ATOM 2381 N N . GLU A 1 296 ? -32.160 1.852 1.497 1.00 91.69 296 GLU A N 1
ATOM 2382 C CA . GLU A 1 296 ? -33.577 1.460 1.444 1.00 91.69 296 GLU A CA 1
ATOM 2383 C C . GLU A 1 296 ? -33.848 0.091 2.095 1.00 91.69 296 GLU A C 1
ATOM 2385 O O . GLU A 1 296 ? -35.006 -0.308 2.233 1.00 91.69 296 GLU A O 1
ATOM 2390 N N . ASP A 1 297 ? -32.801 -0.651 2.468 1.00 92.44 297 ASP A N 1
ATOM 2391 C CA . ASP A 1 297 ? -32.941 -1.939 3.139 1.00 92.44 297 ASP A CA 1
ATOM 2392 C C . ASP A 1 297 ? -33.413 -1.740 4.586 1.00 92.44 297 ASP A C 1
ATOM 2394 O O . ASP A 1 297 ? -32.920 -0.876 5.308 1.00 92.44 297 ASP A O 1
ATOM 2398 N N . ALA A 1 298 ? -34.361 -2.562 5.036 1.00 89.69 298 ALA A N 1
ATOM 2399 C CA . ALA A 1 298 ? -34.912 -2.465 6.387 1.00 89.69 298 ALA A CA 1
ATOM 2400 C C . ALA A 1 298 ? -33.881 -2.763 7.495 1.00 89.69 298 ALA A C 1
ATOM 2402 O O . ALA A 1 298 ? -34.112 -2.394 8.644 1.00 89.69 298 ALA A O 1
ATOM 2403 N N . ALA A 1 299 ? -32.781 -3.448 7.169 1.00 90.06 299 ALA A N 1
ATOM 2404 C CA . ALA A 1 299 ? -31.671 -3.719 8.077 1.00 90.06 299 ALA A CA 1
ATOM 2405 C C . ALA A 1 299 ? -30.615 -2.598 8.099 1.00 90.06 299 ALA A C 1
ATOM 2407 O O . ALA A 1 299 ? -29.643 -2.704 8.845 1.00 90.06 299 ALA A O 1
ATOM 2408 N N . PHE A 1 300 ? -30.763 -1.547 7.285 1.00 94.19 300 PHE A N 1
ATOM 2409 C CA . PHE A 1 300 ? -29.844 -0.416 7.297 1.00 94.19 300 PHE A CA 1
ATOM 2410 C C . PHE A 1 300 ? -30.123 0.507 8.490 1.00 94.19 300 PHE A C 1
ATOM 2412 O O . PHE A 1 300 ? -31.219 1.047 8.633 1.00 94.19 300 PHE A O 1
ATOM 2419 N N . ASP A 1 301 ? -29.113 0.702 9.336 1.00 94.88 301 ASP A N 1
ATOM 2420 C CA . ASP A 1 301 ? -29.160 1.603 10.488 1.00 94.88 301 ASP A CA 1
ATOM 2421 C C . ASP A 1 301 ? -28.471 2.934 10.140 1.00 94.88 301 ASP A C 1
ATOM 2423 O O . ASP A 1 301 ? -27.243 3.014 10.021 1.00 94.88 301 ASP A O 1
ATOM 2427 N N . GLU A 1 302 ? -29.280 3.978 9.941 1.00 94.50 302 GLU A N 1
ATOM 2428 C CA . GLU A 1 302 ? -28.817 5.323 9.576 1.00 94.50 302 GLU A CA 1
ATOM 2429 C C . GLU A 1 302 ? -27.996 5.979 10.700 1.00 94.50 302 GLU A C 1
ATOM 2431 O O . GLU A 1 302 ? -26.959 6.586 10.424 1.00 94.50 302 GLU A O 1
ATOM 2436 N N . ASP A 1 303 ? -28.377 5.780 11.966 1.00 94.12 303 ASP A N 1
ATOM 2437 C CA . ASP A 1 303 ? -27.671 6.349 13.121 1.00 94.12 303 ASP A CA 1
ATOM 2438 C C . ASP A 1 303 ? -26.297 5.683 13.313 1.00 94.12 303 ASP A C 1
ATOM 2440 O O . ASP A 1 303 ? -25.298 6.348 13.632 1.00 94.12 303 ASP A O 1
ATOM 2444 N N . ALA A 1 304 ? -26.217 4.366 13.091 1.00 94.06 304 ALA A N 1
ATOM 2445 C CA . ALA A 1 304 ? -24.953 3.634 13.096 1.00 94.06 304 ALA A CA 1
ATOM 2446 C C . ALA A 1 304 ? -24.053 4.060 11.928 1.00 94.06 304 ALA A C 1
ATOM 2448 O O . ALA A 1 304 ? -22.846 4.248 12.118 1.00 94.06 304 ALA A O 1
ATOM 2449 N N . TYR A 1 305 ? -24.627 4.256 10.735 1.00 95.12 305 TYR A N 1
ATOM 2450 C CA . TYR A 1 305 ? -23.897 4.757 9.571 1.00 95.12 305 TYR A CA 1
ATOM 2451 C C . TYR A 1 305 ? -23.315 6.149 9.822 1.00 95.12 305 TYR A C 1
ATOM 2453 O O . TYR A 1 305 ? -22.125 6.366 9.583 1.00 95.12 305 TYR A O 1
ATOM 2461 N N . ASP A 1 306 ? -24.111 7.076 10.353 1.00 94.88 306 ASP A N 1
ATOM 2462 C CA . ASP A 1 306 ? -23.667 8.433 10.667 1.00 94.88 306 ASP A CA 1
ATOM 2463 C C . ASP A 1 306 ? -22.609 8.456 11.774 1.00 94.88 306 ASP A C 1
ATOM 2465 O O . ASP A 1 306 ? -21.614 9.184 11.674 1.00 94.88 306 ASP A O 1
ATOM 2469 N N . SER A 1 307 ? -22.760 7.599 12.787 1.00 93.62 307 SER A N 1
ATOM 2470 C CA . SER A 1 307 ? -21.760 7.432 13.845 1.00 93.62 307 SER A CA 1
ATOM 2471 C C . SER A 1 307 ? -20.428 6.910 13.296 1.00 93.62 307 SER A C 1
ATOM 2473 O O . SER A 1 307 ? -19.369 7.438 13.646 1.00 93.62 307 SER A O 1
ATOM 2475 N N . TRP A 1 308 ? -20.457 5.934 12.384 1.00 95.06 308 TRP A N 1
ATOM 2476 C CA . TRP A 1 308 ? -19.253 5.430 11.721 1.00 95.06 308 TRP A CA 1
ATOM 2477 C C . TRP A 1 308 ? -18.625 6.486 10.816 1.00 95.06 308 TRP A C 1
ATOM 2479 O O . TRP A 1 308 ? -17.427 6.751 10.919 1.00 95.06 308 TRP A O 1
ATOM 2489 N N . ARG A 1 309 ? -19.431 7.130 9.968 1.00 94.75 309 ARG A N 1
ATOM 2490 C CA . ARG A 1 309 ? -18.993 8.149 9.007 1.00 94.75 309 ARG A CA 1
ATOM 2491 C C . ARG A 1 309 ? -18.294 9.322 9.701 1.00 94.75 309 ARG A C 1
ATOM 2493 O O . ARG A 1 309 ? -17.238 9.764 9.241 1.00 94.75 309 ARG A O 1
ATOM 2500 N N . LYS A 1 310 ? -18.851 9.793 10.820 1.00 94.62 310 LYS A N 1
ATOM 2501 C CA . LYS A 1 310 ? -18.324 10.938 11.571 1.00 94.62 310 LYS A CA 1
ATOM 2502 C C . LYS A 1 310 ? -17.236 10.562 12.574 1.00 94.62 310 LYS A C 1
ATOM 2504 O O . LYS A 1 310 ? -16.190 11.202 12.585 1.00 94.62 310 LYS A O 1
ATOM 2509 N N . TYR A 1 311 ? -17.468 9.546 13.407 1.00 93.69 311 TYR A N 1
ATOM 2510 C CA . TYR A 1 311 ? -16.606 9.224 14.554 1.00 93.69 311 TYR A CA 1
ATOM 2511 C C . TYR A 1 311 ? -15.754 7.964 14.361 1.00 93.69 311 TYR A C 1
ATOM 2513 O O . TYR A 1 311 ? -14.792 7.771 15.091 1.00 93.69 311 TYR A O 1
ATOM 2521 N N . GLY A 1 312 ? -16.062 7.105 13.388 1.00 93.62 312 GLY A N 1
ATOM 2522 C CA . GLY A 1 312 ? -15.301 5.875 13.139 1.00 93.62 312 GLY A CA 1
ATOM 2523 C C . GLY A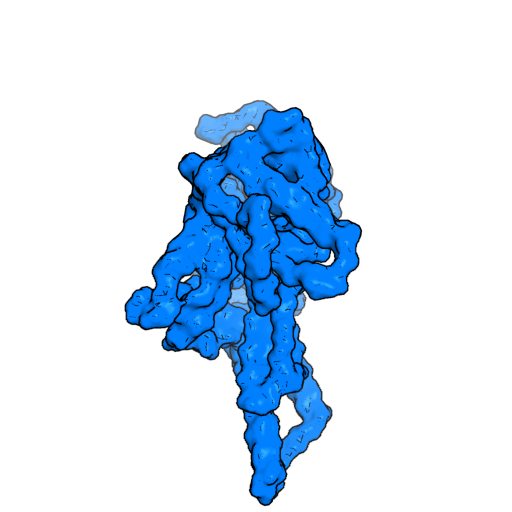 1 312 ? -15.693 4.690 14.024 1.00 93.62 312 GLY A C 1
ATOM 2524 O O . GLY A 1 312 ? -14.902 3.752 14.160 1.00 93.62 312 GLY A O 1
ATOM 2525 N N . THR A 1 313 ? -16.892 4.710 14.621 1.00 94.44 313 THR A N 1
ATOM 2526 C CA . THR A 1 313 ? -17.452 3.551 15.336 1.00 94.44 313 THR A CA 1
ATOM 2527 C C . THR A 1 313 ? -17.588 2.351 14.390 1.00 94.44 313 THR A C 1
ATOM 2529 O O . THR A 1 313 ? -17.835 2.560 13.206 1.00 94.44 313 THR A O 1
ATOM 2532 N N . PRO A 1 314 ? -17.470 1.093 14.848 1.00 93.06 314 PRO A N 1
ATOM 2533 C CA . PRO A 1 314 ? -17.753 -0.070 14.006 1.00 93.06 314 PRO A CA 1
ATOM 2534 C C . PRO A 1 314 ? -19.157 -0.001 13.386 1.00 93.06 314 PRO A C 1
ATOM 2536 O O . PRO A 1 314 ? -20.101 0.419 14.053 1.00 93.06 314 PRO A O 1
ATOM 2539 N N . LEU A 1 315 ? -19.292 -0.434 12.132 1.00 94.44 315 LEU A N 1
ATOM 2540 C CA . LEU A 1 315 ? -20.561 -0.455 11.401 1.00 94.44 315 LEU A CA 1
ATOM 2541 C C . LEU A 1 315 ? -20.798 -1.842 10.813 1.00 94.44 315 LEU A C 1
ATOM 2543 O O . LEU A 1 315 ? -19.947 -2.329 10.074 1.00 94.44 315 LEU A O 1
ATOM 2547 N N . SER A 1 316 ? -21.958 -2.435 11.093 1.00 95.12 316 SER A N 1
ATOM 2548 C CA . SER A 1 316 ? -22.504 -3.535 10.290 1.00 95.12 316 SER A CA 1
ATOM 2549 C C . SER A 1 316 ? -23.612 -2.969 9.412 1.00 95.12 316 SER A C 1
ATOM 2551 O O . SER A 1 316 ? -24.521 -2.331 9.939 1.00 95.12 316 SER A O 1
ATOM 2553 N N . ALA A 1 317 ? -23.530 -3.135 8.093 1.00 94.00 317 ALA A N 1
ATOM 2554 C CA . ALA A 1 317 ? -24.544 -2.601 7.184 1.00 94.00 317 ALA A CA 1
ATOM 2555 C C . ALA A 1 317 ? -24.713 -3.460 5.924 1.00 94.00 317 ALA A C 1
ATOM 2557 O O . ALA A 1 317 ? -23.736 -4.037 5.443 1.00 94.00 317 ALA A O 1
ATOM 2558 N N . PRO A 1 318 ? -25.918 -3.514 5.332 1.00 94.12 318 PRO A N 1
ATOM 2559 C CA . PRO A 1 318 ? -26.113 -4.102 4.014 1.00 94.12 318 PRO A CA 1
ATOM 2560 C C . PRO A 1 318 ? -25.496 -3.205 2.925 1.00 94.12 318 PRO A C 1
ATOM 2562 O O . PRO A 1 318 ? -25.807 -2.014 2.818 1.00 94.12 318 PRO A O 1
ATOM 2565 N N . ALA A 1 319 ? -24.616 -3.767 2.096 1.00 93.00 319 ALA A N 1
ATOM 2566 C CA . ALA A 1 319 ? -23.989 -3.064 0.981 1.00 93.00 319 ALA A CA 1
ATOM 2567 C C . ALA A 1 319 ? -23.696 -3.989 -0.208 1.00 93.00 319 ALA A C 1
ATOM 2569 O O . ALA A 1 319 ? -23.387 -5.169 -0.048 1.00 93.00 319 ALA A O 1
ATOM 2570 N N . GLU A 1 320 ? -23.744 -3.434 -1.418 1.00 92.19 320 GLU A N 1
ATOM 2571 C CA . GLU A 1 320 ? -23.123 -4.067 -2.580 1.00 92.19 320 GLU A CA 1
ATOM 2572 C C . GLU A 1 320 ? -21.621 -3.783 -2.563 1.00 92.19 320 GLU A C 1
ATOM 2574 O O . GLU A 1 320 ? -21.186 -2.631 -2.436 1.00 92.19 320 GLU A O 1
ATOM 2579 N N . VAL A 1 321 ? -20.832 -4.841 -2.724 1.00 90.19 321 VAL A N 1
ATOM 2580 C CA . VAL A 1 321 ? -19.371 -4.773 -2.771 1.00 90.19 321 VAL A CA 1
ATOM 2581 C C . VAL A 1 321 ? -18.907 -4.962 -4.214 1.00 90.19 321 VAL A C 1
ATOM 2583 O O . VAL A 1 321 ? -19.455 -5.767 -4.963 1.00 90.19 321 VAL A O 1
ATOM 2586 N N . ASP A 1 322 ? -17.902 -4.196 -4.617 1.00 89.75 322 ASP A N 1
ATOM 2587 C CA . ASP A 1 322 ? -17.157 -4.355 -5.867 1.00 89.75 322 ASP A CA 1
ATOM 2588 C C . ASP A 1 322 ? -15.675 -4.180 -5.527 1.00 89.75 322 ASP A C 1
ATOM 2590 O O . ASP A 1 322 ? -15.250 -3.088 -5.139 1.00 89.75 322 ASP A O 1
ATOM 2594 N N . ILE A 1 323 ? -14.907 -5.271 -5.562 1.00 88.75 323 ILE A N 1
ATOM 2595 C CA . ILE A 1 323 ? -13.512 -5.289 -5.109 1.00 88.75 323 ILE A CA 1
ATOM 2596 C C . ILE A 1 323 ? -12.623 -6.103 -6.054 1.00 88.75 323 ILE A C 1
ATOM 2598 O O . ILE A 1 323 ? -12.902 -7.263 -6.354 1.00 88.75 323 ILE A O 1
ATOM 2602 N N . ASP A 1 324 ? -11.503 -5.519 -6.490 1.00 89.38 324 ASP A N 1
ATOM 2603 C CA . ASP A 1 324 ? -10.514 -6.188 -7.351 1.00 89.38 324 ASP A CA 1
ATOM 2604 C C . ASP A 1 324 ? -9.355 -6.758 -6.520 1.00 89.38 324 ASP A C 1
ATOM 2606 O O . ASP A 1 324 ? -8.222 -6.264 -6.546 1.00 89.38 324 ASP A O 1
ATOM 2610 N N . LEU A 1 325 ? -9.641 -7.797 -5.725 1.00 91.50 325 LEU A N 1
ATOM 2611 C CA . LEU A 1 325 ? -8.586 -8.463 -4.961 1.00 91.50 325 LEU A CA 1
ATOM 2612 C C . LEU A 1 325 ? -7.606 -9.226 -5.877 1.00 91.50 325 LEU A C 1
ATOM 2614 O O . LEU A 1 325 ? -7.996 -9.800 -6.903 1.00 91.50 325 LEU A O 1
ATOM 2618 N N . PRO A 1 326 ? -6.323 -9.313 -5.479 1.00 91.19 326 PRO A N 1
ATOM 2619 C CA . PRO A 1 326 ? -5.303 -10.084 -6.175 1.00 91.19 326 PRO A CA 1
ATOM 2620 C C . PRO A 1 326 ? -5.708 -11.521 -6.497 1.00 91.19 326 PRO A C 1
ATOM 2622 O O . PRO A 1 326 ? -6.446 -12.158 -5.753 1.00 91.19 326 PRO A O 1
ATOM 2625 N N . GLY A 1 327 ? -5.275 -12.010 -7.663 1.00 86.50 327 GLY A N 1
ATOM 2626 C CA . GLY A 1 327 ? -5.617 -13.358 -8.113 1.00 86.50 327 GLY A CA 1
ATOM 2627 C C . GLY A 1 327 ? -7.099 -13.568 -8.450 1.00 86.50 327 GLY A C 1
ATOM 2628 O O . GLY A 1 327 ? -7.500 -14.699 -8.692 1.00 86.50 327 GLY A O 1
ATOM 2629 N N . GLY A 1 328 ? -7.914 -12.508 -8.519 1.00 86.31 328 GLY A N 1
ATOM 2630 C CA . GLY A 1 328 ? -9.351 -12.621 -8.790 1.00 86.31 328 GLY A CA 1
ATOM 2631 C C . GLY A 1 328 ? -10.176 -13.021 -7.565 1.00 86.31 328 GLY A C 1
ATOM 2632 O O . GLY A 1 328 ? -11.357 -13.329 -7.708 1.00 86.31 328 GLY A O 1
ATOM 2633 N N . LEU A 1 329 ? -9.583 -12.970 -6.367 1.00 88.81 329 LEU A N 1
ATOM 2634 C CA . LEU A 1 329 ? -10.232 -13.317 -5.097 1.00 88.81 329 LEU A CA 1
ATOM 2635 C C . LEU A 1 329 ? -11.442 -12.429 -4.756 1.00 88.81 329 LEU A C 1
ATOM 2637 O O . LEU A 1 329 ? -12.227 -12.772 -3.881 1.00 88.81 329 LEU A O 1
ATOM 2641 N N . GLY A 1 330 ? -11.606 -11.295 -5.440 1.00 83.50 330 GLY A N 1
ATOM 2642 C CA . GLY A 1 330 ? -12.702 -10.355 -5.208 1.00 83.50 330 GLY A CA 1
ATOM 2643 C C . GLY A 1 330 ? -13.950 -10.644 -6.039 1.00 83.50 330 GLY A C 1
ATOM 2644 O O . GLY A 1 330 ? -15.032 -10.169 -5.703 1.00 83.50 330 GLY A O 1
ATOM 2645 N N . ALA A 1 331 ? -13.837 -11.466 -7.089 1.00 82.12 331 ALA A N 1
ATOM 2646 C CA . ALA A 1 331 ? -14.966 -11.791 -7.958 1.00 82.12 331 ALA A CA 1
ATOM 2647 C C . ALA A 1 331 ? -16.126 -12.489 -7.217 1.00 82.12 331 ALA A C 1
ATOM 2649 O O . ALA A 1 331 ? -17.264 -12.087 -7.441 1.00 82.12 331 ALA A O 1
ATOM 2650 N N . PRO A 1 332 ? -15.893 -13.458 -6.304 1.00 77.19 332 PRO A N 1
ATOM 2651 C CA . PRO A 1 332 ? -16.975 -14.063 -5.521 1.00 77.19 332 PRO A CA 1
ATOM 2652 C C . PRO A 1 332 ? -17.665 -13.092 -4.556 1.00 77.19 332 PRO A C 1
ATOM 2654 O O . PRO A 1 332 ? -18.804 -13.329 -4.172 1.00 77.19 332 PRO A O 1
ATOM 2657 N N . LEU A 1 333 ? -16.973 -12.022 -4.153 1.00 72.50 333 LEU A N 1
ATOM 2658 C CA . LEU A 1 333 ? -17.484 -11.011 -3.225 1.00 72.50 333 LEU A CA 1
ATOM 2659 C C . LEU A 1 333 ? -18.266 -9.903 -3.944 1.00 72.50 333 LEU A C 1
ATOM 2661 O O . LEU A 1 333 ? -18.922 -9.102 -3.287 1.00 72.50 333 LEU A O 1
ATOM 2665 N N . SER A 1 334 ? -18.166 -9.824 -5.274 1.00 78.69 334 SER A N 1
ATOM 2666 C CA . SER A 1 334 ? -18.649 -8.677 -6.037 1.00 78.69 334 SER A CA 1
ATOM 2667 C C . SER A 1 334 ? -20.043 -8.895 -6.632 1.00 78.69 334 SER A C 1
ATOM 2669 O O . SER A 1 334 ? -20.336 -9.955 -7.182 1.00 78.69 334 SER A O 1
ATOM 2671 N N . GLY A 1 335 ? -20.883 -7.856 -6.599 1.00 73.38 335 GLY A N 1
ATOM 2672 C CA . GLY A 1 335 ? -22.152 -7.798 -7.344 1.00 73.38 335 GLY A CA 1
ATOM 2673 C C . GLY A 1 335 ? -23.399 -8.322 -6.622 1.00 73.38 335 GLY A C 1
ATOM 2674 O O . GLY A 1 335 ? -24.469 -8.345 -7.228 1.00 73.38 335 GLY A O 1
ATOM 2675 N N . GLY A 1 336 ? -23.284 -8.717 -5.353 1.00 80.31 336 GLY A N 1
ATOM 2676 C CA . GLY A 1 336 ? -24.418 -9.068 -4.496 1.00 80.31 336 GLY A CA 1
ATOM 2677 C C . GLY A 1 336 ? -24.557 -8.118 -3.308 1.00 80.31 336 GLY A C 1
ATOM 2678 O O . GLY A 1 336 ? -23.567 -7.545 -2.850 1.00 80.31 336 GLY A O 1
ATOM 2679 N N . LEU A 1 337 ? -25.783 -7.981 -2.800 1.00 86.12 337 LEU A N 1
ATOM 2680 C CA . LEU A 1 337 ? -26.036 -7.357 -1.506 1.00 86.12 337 LEU A CA 1
ATOM 2681 C C . LEU A 1 337 ? -25.534 -8.297 -0.404 1.00 86.12 337 LEU A C 1
ATOM 2683 O O . LEU A 1 337 ? -25.967 -9.448 -0.331 1.00 86.12 337 LEU A O 1
ATOM 2687 N N . THR A 1 338 ? -24.627 -7.816 0.436 1.00 88.69 338 THR A N 1
ATOM 2688 C CA . THR A 1 338 ? -24.076 -8.568 1.566 1.00 88.69 338 THR A CA 1
ATOM 2689 C C . THR A 1 338 ? -24.008 -7.685 2.801 1.00 88.69 338 THR A C 1
ATOM 2691 O O . THR A 1 338 ? -23.944 -6.461 2.701 1.00 88.69 338 THR A O 1
ATOM 2694 N N . GLU A 1 339 ? -23.999 -8.301 3.976 1.00 90.94 339 GLU A N 1
ATOM 2695 C CA . GLU A 1 339 ? -23.639 -7.599 5.202 1.00 90.94 339 GLU A CA 1
ATOM 2696 C C . GLU A 1 339 ? -22.130 -7.322 5.194 1.00 90.94 339 GLU A C 1
ATOM 2698 O O . GLU A 1 339 ? -21.324 -8.219 4.924 1.00 90.94 339 GLU A O 1
ATOM 2703 N N . VAL A 1 340 ? -21.749 -6.068 5.440 1.00 91.12 340 VAL A N 1
ATOM 2704 C CA . VAL A 1 340 ? -20.355 -5.641 5.571 1.00 91.12 340 VAL A CA 1
ATOM 2705 C C . VAL A 1 340 ? -20.092 -5.154 6.985 1.00 91.12 340 VAL A C 1
ATOM 2707 O O . VAL A 1 340 ? -20.853 -4.352 7.519 1.00 91.12 340 VAL A O 1
ATOM 2710 N N . LEU A 1 341 ? -18.977 -5.602 7.561 1.00 91.56 341 LEU A N 1
ATOM 2711 C CA . LEU A 1 341 ? -18.451 -5.082 8.818 1.00 91.56 341 LEU A CA 1
ATOM 2712 C C . LEU A 1 341 ? -17.307 -4.115 8.516 1.00 91.56 341 LEU A C 1
ATOM 2714 O O . LEU A 1 341 ? -16.256 -4.513 8.011 1.00 91.56 341 LEU A O 1
ATOM 2718 N N . LEU A 1 342 ? -17.506 -2.843 8.839 1.00 89.75 342 LEU A N 1
ATOM 2719 C CA . LEU A 1 342 ? -16.524 -1.786 8.658 1.00 89.75 342 LEU A CA 1
ATOM 2720 C C . LEU A 1 342 ? -15.961 -1.357 10.001 1.00 89.75 342 LEU A C 1
ATOM 2722 O O . LEU A 1 342 ? -16.678 -1.132 10.975 1.00 89.75 342 LEU A O 1
ATOM 2726 N N . GLN A 1 343 ? -14.643 -1.231 10.031 1.00 86.56 343 GLN A N 1
ATOM 2727 C CA . GLN A 1 343 ? -13.897 -0.828 11.205 1.00 86.56 343 GLN A CA 1
ATOM 2728 C C . GLN A 1 343 ? -12.795 0.134 10.776 1.00 86.56 343 GLN A C 1
ATOM 2730 O O . GLN A 1 343 ? -11.900 -0.243 10.018 1.00 86.56 343 GLN A O 1
ATOM 2735 N N . SER A 1 344 ? -12.854 1.375 11.261 1.00 83.88 344 SER A N 1
ATOM 2736 C CA . SER A 1 344 ? -11.773 2.340 11.055 1.00 83.88 344 SER A CA 1
ATOM 2737 C C . SER A 1 344 ? -10.490 1.847 11.718 1.00 83.88 344 SER A C 1
ATOM 2739 O O . SER A 1 344 ? -10.538 1.179 12.757 1.00 83.88 344 SER A O 1
ATOM 2741 N N . GLN A 1 345 ? -9.343 2.178 11.122 1.00 80.56 345 GLN A N 1
ATOM 2742 C CA . GLN A 1 345 ? -8.051 1.918 11.746 1.00 80.56 345 GLN A CA 1
ATOM 2743 C C . GLN A 1 345 ? -7.985 2.652 13.089 1.00 80.56 345 GLN A C 1
ATOM 2745 O O . GLN A 1 345 ? -8.361 3.821 13.175 1.00 80.56 345 GLN A O 1
ATOM 2750 N N . GLY A 1 346 ? -7.552 1.929 14.119 1.00 85.06 346 GLY A N 1
ATOM 2751 C CA . GLY A 1 346 ? -7.378 2.471 15.456 1.00 85.06 346 GLY A CA 1
ATOM 2752 C C . GLY A 1 346 ? -5.922 2.776 15.772 1.00 85.06 346 GLY A C 1
ATOM 2753 O O . GLY A 1 346 ? -5.019 2.127 15.238 1.00 85.06 346 GLY A O 1
ATOM 2754 N N . GLU A 1 347 ? -5.718 3.747 16.650 1.00 89.06 347 GLU A N 1
ATOM 2755 C CA . GLU A 1 347 ? -4.448 4.031 17.303 1.00 89.06 347 GLU A CA 1
ATOM 2756 C C . GLU A 1 347 ? -4.553 3.669 18.778 1.00 89.06 347 GLU A C 1
ATOM 2758 O O . GLU A 1 347 ? -5.443 4.143 19.489 1.00 89.06 347 GLU A O 1
ATOM 2763 N N . ASP A 1 348 ? -3.639 2.810 19.223 1.00 91.50 348 ASP A N 1
ATOM 2764 C CA . ASP A 1 348 ? -3.626 2.324 20.593 1.00 91.50 348 ASP A CA 1
ATOM 2765 C C . ASP A 1 348 ? -2.708 3.183 21.463 1.00 91.50 348 ASP A C 1
ATOM 2767 O O . ASP A 1 348 ? -1.543 3.426 21.135 1.00 91.50 348 ASP A O 1
ATOM 2771 N N . TYR A 1 349 ? -3.211 3.604 22.618 1.00 91.75 349 TYR A N 1
ATOM 2772 C CA . TYR A 1 349 ? -2.436 4.309 23.630 1.00 91.75 349 TYR A CA 1
ATOM 2773 C C . TYR A 1 349 ? -2.933 3.970 25.033 1.00 91.75 349 TYR A C 1
ATOM 2775 O O . TYR A 1 349 ? -3.976 3.351 25.231 1.00 91.75 349 TYR A O 1
ATOM 2783 N N . ALA A 1 350 ? -2.152 4.372 26.033 1.00 93.50 350 ALA A N 1
ATOM 2784 C CA . ALA A 1 350 ? -2.543 4.251 27.427 1.00 93.50 350 ALA A CA 1
ATOM 2785 C C . ALA A 1 350 ? -2.763 5.635 28.034 1.00 93.50 350 ALA A C 1
ATOM 2787 O O . ALA A 1 350 ? -1.918 6.529 27.893 1.00 93.50 350 ALA A O 1
ATOM 2788 N N . ALA A 1 351 ? -3.861 5.787 28.766 1.00 92.62 351 ALA A N 1
ATOM 2789 C CA . ALA A 1 351 ? -4.155 6.991 29.529 1.00 92.62 351 ALA A CA 1
ATOM 2790 C C . ALA A 1 351 ? -4.534 6.646 30.966 1.00 92.62 351 ALA A C 1
ATOM 2792 O O . ALA A 1 351 ? -4.951 5.534 31.278 1.00 92.62 351 ALA A O 1
ATOM 2793 N N . ARG A 1 352 ? -4.364 7.618 31.858 1.00 94.12 352 ARG A N 1
ATOM 2794 C CA . ARG A 1 352 ? -4.718 7.514 33.272 1.00 94.12 352 ARG A CA 1
ATOM 2795 C C . ARG A 1 352 ? -5.857 8.462 33.562 1.00 94.12 352 ARG A C 1
ATOM 2797 O O . ARG A 1 352 ? -5.746 9.651 33.262 1.00 94.12 352 ARG A O 1
ATOM 2804 N N . PHE A 1 353 ? -6.924 7.947 34.152 1.00 93.56 353 PHE A N 1
ATOM 2805 C CA . PHE A 1 353 ? -8.103 8.716 34.524 1.00 93.56 353 PHE A CA 1
ATOM 2806 C C . PHE A 1 353 ? -8.204 8.784 36.041 1.00 93.56 353 PHE A C 1
ATOM 2808 O O . PHE A 1 353 ? -7.952 7.806 36.749 1.00 93.56 353 PHE A O 1
ATOM 2815 N N . ARG A 1 354 ? -8.605 9.943 36.550 1.00 93.69 354 ARG A N 1
ATOM 2816 C CA . ARG A 1 354 ? -9.030 10.115 37.939 1.00 93.69 354 ARG A CA 1
ATOM 2817 C C . ARG A 1 354 ? -10.100 11.189 38.004 1.00 93.69 354 ARG A C 1
ATOM 2819 O O . ARG A 1 354 ? -10.222 12.011 37.103 1.00 93.69 354 ARG A O 1
ATOM 2826 N N . VAL A 1 355 ? -10.842 11.215 39.096 1.00 92.69 355 VAL A N 1
ATOM 2827 C CA . VAL A 1 355 ? -11.834 12.251 39.346 1.00 92.69 355 VAL A CA 1
ATOM 2828 C C . VAL A 1 355 ? -11.393 13.084 40.532 1.00 92.69 355 VAL A C 1
ATOM 2830 O O . VAL A 1 355 ? -11.173 12.555 41.624 1.00 92.69 355 VAL A O 1
ATOM 2833 N N . ARG A 1 356 ? -11.286 14.393 40.327 1.00 93.50 356 ARG A N 1
ATOM 2834 C CA . ARG A 1 356 ? -11.124 15.362 41.404 1.00 93.50 356 ARG A CA 1
ATOM 2835 C C . ARG A 1 356 ? -12.498 15.716 41.952 1.00 93.50 356 ARG A C 1
ATOM 2837 O O . ARG A 1 356 ? -13.347 16.256 41.245 1.00 93.50 356 ARG A O 1
ATOM 2844 N N . ARG A 1 357 ? -12.726 15.403 43.221 1.00 91.75 357 ARG A N 1
ATOM 2845 C CA . ARG A 1 357 ? -13.980 15.700 43.909 1.00 91.75 357 ARG A CA 1
ATOM 2846 C C . ARG A 1 357 ? -14.060 17.177 44.282 1.00 91.75 357 ARG A C 1
ATOM 2848 O O . ARG A 1 357 ? -13.040 17.858 44.400 1.00 91.75 357 ARG A O 1
ATOM 2855 N N . SER A 1 358 ? -15.273 17.667 44.515 1.00 87.94 358 SER A N 1
ATOM 2856 C CA . SER A 1 358 ? -15.518 19.058 44.920 1.00 87.94 358 SER A CA 1
ATOM 2857 C C . SER A 1 358 ? -14.814 19.462 46.227 1.00 87.94 358 SER A C 1
ATOM 2859 O O . SER A 1 358 ? -14.583 20.645 46.458 1.00 87.94 358 SER A O 1
ATOM 2861 N N . ASP A 1 359 ? -14.472 18.497 47.088 1.00 89.00 359 ASP A N 1
ATOM 2862 C CA . ASP A 1 359 ? -13.718 18.707 48.334 1.00 89.00 359 ASP A CA 1
ATOM 2863 C C . ASP A 1 359 ? -12.185 18.737 48.143 1.00 89.00 359 ASP A C 1
ATOM 2865 O O . ASP A 1 359 ? -11.444 18.901 49.112 1.00 89.00 359 ASP A O 1
ATOM 2869 N N . GLY A 1 360 ? -11.704 18.591 46.903 1.00 86.62 360 GLY A N 1
ATOM 2870 C CA . GLY A 1 360 ? -10.284 18.568 46.552 1.00 86.62 360 GLY A CA 1
ATOM 2871 C C . GLY A 1 360 ? -9.607 17.201 46.699 1.00 86.62 360 GLY A C 1
ATOM 2872 O O . GLY A 1 360 ? -8.418 17.088 46.397 1.00 86.62 360 GLY A O 1
ATOM 2873 N N . THR A 1 361 ? -10.326 16.161 47.134 1.00 93.00 361 THR A N 1
ATOM 2874 C CA . THR A 1 361 ? -9.815 14.782 47.149 1.00 93.00 361 THR A CA 1
ATOM 2875 C C . THR A 1 361 ? -9.898 14.141 45.764 1.00 93.00 361 THR A C 1
ATOM 2877 O O . THR A 1 361 ? -10.632 14.602 44.892 1.00 93.00 361 THR A O 1
ATOM 2880 N N . TYR A 1 362 ? -9.161 13.050 45.554 1.00 93.12 362 TYR A N 1
ATOM 2881 C CA . TYR A 1 362 ? -9.143 12.329 44.279 1.00 93.12 362 TYR A CA 1
ATOM 2882 C C . TYR A 1 362 ? -9.719 10.922 44.428 1.00 93.12 362 TYR A C 1
ATOM 2884 O O . TYR A 1 362 ? -9.601 10.293 45.485 1.00 93.12 362 TYR A O 1
ATOM 2892 N N . SER A 1 363 ? -10.355 10.423 43.370 1.00 93.25 363 SER A N 1
ATOM 2893 C CA . SER A 1 363 ? -10.610 8.992 43.211 1.00 93.25 363 SER A CA 1
ATOM 2894 C C . SER A 1 363 ? -9.296 8.217 43.051 1.00 93.25 363 SER A C 1
ATOM 2896 O O . SER A 1 363 ? -8.250 8.821 42.773 1.00 93.25 363 SER A O 1
ATOM 2898 N N . PRO A 1 364 ? -9.335 6.876 43.133 1.00 93.19 364 PRO A N 1
ATOM 2899 C CA . PRO A 1 364 ? -8.273 6.053 42.574 1.00 93.19 364 PRO A CA 1
ATOM 2900 C C . PRO A 1 364 ? -7.980 6.453 41.128 1.00 93.19 364 PRO A C 1
ATOM 2902 O O . PRO A 1 364 ? -8.872 6.887 40.390 1.00 93.19 364 PRO A O 1
ATOM 2905 N N . THR A 1 365 ? -6.711 6.336 40.751 1.00 95.12 365 THR A N 1
ATOM 2906 C CA . THR A 1 365 ? -6.284 6.495 39.362 1.00 95.12 365 THR A CA 1
ATOM 2907 C C . THR A 1 365 ? -6.426 5.155 38.663 1.00 95.12 365 THR A C 1
ATOM 2909 O O . THR A 1 365 ? -5.848 4.174 39.127 1.00 95.12 365 THR A O 1
ATOM 2912 N N . LEU A 1 366 ? -7.163 5.129 37.558 1.00 94.56 366 LEU A N 1
ATOM 2913 C CA . LEU A 1 366 ? -7.301 3.956 36.703 1.00 94.56 366 LEU A CA 1
ATOM 2914 C C . LEU A 1 366 ? -6.507 4.173 35.420 1.00 94.56 366 LEU A C 1
ATOM 2916 O O . LEU A 1 366 ? -6.601 5.237 34.807 1.00 94.56 366 LEU A O 1
ATOM 2920 N N . THR A 1 367 ? -5.725 3.177 35.022 1.00 94.69 367 THR A N 1
ATOM 2921 C CA . THR A 1 367 ? -5.047 3.170 33.724 1.00 94.69 367 THR A CA 1
ATOM 2922 C C . THR A 1 367 ? -5.908 2.404 32.733 1.00 94.69 367 THR A C 1
ATOM 2924 O O . THR A 1 367 ? -6.336 1.290 33.026 1.00 94.69 367 THR A O 1
ATOM 2927 N N . PHE A 1 368 ? -6.139 2.994 31.565 1.00 94.62 368 PHE A N 1
ATOM 2928 C CA . PHE A 1 368 ? -6.885 2.401 30.465 1.00 94.62 368 PHE A CA 1
ATOM 2929 C C . PHE A 1 368 ? -5.961 2.109 29.292 1.00 94.62 368 PHE A C 1
ATOM 2931 O O . PHE A 1 368 ? -5.130 2.946 28.933 1.00 94.62 368 PHE A O 1
ATOM 2938 N N . SER A 1 369 ? -6.157 0.945 28.677 1.00 95.50 369 SER A N 1
ATOM 2939 C CA . SER A 1 369 ? -5.705 0.680 27.310 1.00 95.50 369 SER A CA 1
ATOM 2940 C C . SER A 1 369 ? -6.811 1.133 26.365 1.00 95.50 369 SER A C 1
ATOM 2942 O O . SER A 1 369 ? -7.942 0.660 26.491 1.00 95.50 369 SER A O 1
ATOM 2944 N N . ILE A 1 370 ? -6.505 2.083 25.485 1.00 94.62 370 ILE A N 1
ATOM 2945 C CA . ILE A 1 370 ? -7.475 2.811 24.664 1.00 94.62 370 ILE A CA 1
ATOM 2946 C C . ILE A 1 370 ? -7.136 2.616 23.198 1.00 94.62 370 ILE A C 1
ATOM 2948 O O . ILE A 1 370 ? -5.973 2.728 22.823 1.00 94.62 370 ILE A O 1
ATOM 2952 N N . THR A 1 371 ? -8.165 2.412 22.386 1.00 94.44 371 THR A N 1
ATOM 2953 C CA . THR A 1 371 ? -8.102 2.501 20.932 1.00 94.44 371 THR A CA 1
ATOM 2954 C C . THR A 1 371 ? -8.921 3.711 20.485 1.00 94.44 371 THR A C 1
ATOM 2956 O O . THR A 1 371 ? -10.146 3.722 20.638 1.00 94.44 371 THR A O 1
ATOM 2959 N N . ALA A 1 372 ? -8.260 4.718 19.913 1.00 93.38 372 ALA A N 1
ATOM 2960 C CA . ALA A 1 372 ? -8.914 5.847 19.251 1.00 93.38 372 ALA A CA 1
ATOM 2961 C C . ALA A 1 372 ? -9.106 5.552 17.765 1.00 93.38 372 ALA A C 1
ATOM 2963 O O . ALA A 1 372 ? -8.202 5.050 17.102 1.00 93.38 372 ALA A O 1
ATOM 2964 N N . ARG A 1 373 ? -10.279 5.876 17.227 1.00 93.88 373 ARG A N 1
ATOM 2965 C CA . ARG A 1 373 ? -10.621 5.742 15.811 1.00 93.88 373 ARG A CA 1
ATOM 2966 C C . ARG A 1 373 ? -11.187 7.059 15.318 1.00 93.88 373 ARG A C 1
ATOM 2968 O O . ARG A 1 373 ? -11.977 7.688 16.007 1.00 93.88 373 ARG A O 1
ATOM 2975 N N . THR A 1 374 ? -10.816 7.441 14.105 1.00 93.38 374 THR A N 1
ATOM 2976 C CA . THR A 1 374 ? -11.337 8.649 13.456 1.00 93.38 374 THR A CA 1
ATOM 2977 C C . THR A 1 374 ? -12.279 8.246 12.329 1.00 93.38 374 THR A C 1
ATOM 2979 O O . THR A 1 374 ? -12.014 7.285 11.593 1.00 93.38 374 THR A O 1
ATOM 2982 N N . GLY A 1 375 ? -13.399 8.957 12.197 1.00 90.81 375 GLY A N 1
ATOM 2983 C CA . GLY A 1 375 ? -14.348 8.711 11.115 1.00 90.81 375 GLY A CA 1
ATOM 2984 C C . GLY A 1 375 ? -13.764 9.033 9.736 1.00 90.81 375 GLY A C 1
ATOM 2985 O O . GLY A 1 375 ? -12.845 9.851 9.627 1.00 90.81 375 GLY A O 1
ATOM 2986 N N . PRO A 1 376 ? -14.294 8.433 8.655 1.00 90.25 376 PRO A N 1
ATOM 2987 C CA . PRO A 1 376 ? -13.925 8.776 7.283 1.00 90.25 376 PRO A CA 1
ATOM 2988 C C . PRO A 1 376 ? -13.927 10.281 6.973 1.00 90.25 376 PRO A C 1
ATOM 2990 O O . PRO A 1 376 ? -13.109 10.733 6.177 1.00 90.25 376 PRO A O 1
ATOM 2993 N N . GLU A 1 377 ? -14.796 11.064 7.616 1.00 91.88 377 GLU A N 1
ATOM 2994 C CA . GLU A 1 377 ? -14.874 12.518 7.416 1.00 91.88 377 GLU A CA 1
ATOM 2995 C C . GLU A 1 377 ? -13.787 13.322 8.126 1.00 91.88 377 GLU A C 1
ATOM 2997 O O . GLU A 1 377 ? -13.621 14.500 7.824 1.00 91.88 377 GLU A O 1
ATOM 3002 N N . GLN A 1 378 ? -13.032 12.704 9.038 1.00 91.12 378 GLN A N 1
ATOM 3003 C CA . GLN A 1 378 ? -11.979 13.366 9.818 1.00 91.12 378 GLN A CA 1
ATOM 3004 C C . GLN A 1 378 ? -12.494 14.521 10.701 1.00 91.12 378 GLN A C 1
ATOM 3006 O O . GLN A 1 378 ? -11.728 15.398 11.092 1.00 91.12 378 GLN A O 1
ATOM 3011 N N . THR A 1 379 ? -13.788 14.522 11.032 1.00 92.75 379 THR A N 1
ATOM 3012 C CA . THR A 1 379 ? -14.452 15.551 11.855 1.00 92.75 379 THR A CA 1
ATOM 3013 C C . THR A 1 379 ? -14.811 15.064 13.257 1.00 92.75 379 THR A C 1
ATOM 3015 O O . THR A 1 379 ? -15.158 15.870 14.120 1.00 92.75 379 THR A O 1
ATOM 3018 N N . GLY A 1 380 ? -14.710 13.760 13.523 1.00 93.12 380 GLY A N 1
ATOM 3019 C CA . GLY A 1 380 ? -14.982 13.176 14.828 1.00 93.12 380 GLY A CA 1
ATOM 3020 C C . GLY A 1 380 ? -14.088 11.983 15.151 1.00 93.12 380 GLY A C 1
ATOM 3021 O O . GLY A 1 380 ? -13.598 11.282 14.263 1.00 93.12 380 GLY A O 1
ATOM 3022 N N . VAL A 1 381 ? -13.907 11.755 16.449 1.00 93.00 381 VAL A N 1
ATOM 3023 C CA . VAL A 1 381 ? -13.125 10.652 17.016 1.00 93.00 381 VAL A CA 1
ATOM 3024 C C . VAL A 1 381 ? -14.012 9.839 17.945 1.00 93.00 381 VAL A C 1
ATOM 3026 O O . VAL A 1 381 ? -14.724 10.405 18.774 1.00 93.00 381 VAL A O 1
ATOM 3029 N N . TRP A 1 382 ? -13.961 8.520 17.816 1.00 95.25 382 TRP A N 1
ATOM 3030 C CA . TRP A 1 382 ? -14.478 7.573 18.789 1.00 95.25 382 TRP A CA 1
ATOM 3031 C C . TRP A 1 382 ? -13.313 6.895 19.500 1.00 95.25 382 TRP A C 1
ATOM 3033 O O . TRP A 1 382 ? -12.470 6.270 18.860 1.00 95.25 382 TRP A O 1
ATOM 3043 N N . GLU A 1 383 ? -13.262 6.992 20.820 1.00 94.00 383 GLU A N 1
ATOM 3044 C CA . GLU A 1 383 ? -12.271 6.284 21.630 1.00 94.00 383 GLU A CA 1
ATOM 3045 C C . GLU A 1 383 ? -13.001 5.260 22.481 1.00 94.00 383 GLU A C 1
ATOM 3047 O O . GLU A 1 383 ? -14.080 5.533 22.999 1.00 94.00 383 GLU A O 1
ATOM 3052 N N . SER A 1 384 ? -12.418 4.080 22.636 1.00 94.50 384 SER A N 1
ATOM 3053 C CA . SER A 1 384 ? -12.908 3.089 23.588 1.00 94.50 384 SER A CA 1
ATOM 3054 C C . SER A 1 384 ? -11.738 2.435 24.287 1.00 94.50 384 SER A C 1
ATOM 3056 O O . SER A 1 384 ? -10.669 2.265 23.700 1.00 94.50 384 SER A O 1
ATOM 3058 N N . GLY A 1 385 ? -11.915 2.085 25.552 1.00 94.00 385 GLY A N 1
ATOM 3059 C CA . GLY A 1 385 ? -10.840 1.485 26.318 1.00 94.00 385 GLY A CA 1
ATOM 3060 C C . GLY A 1 385 ? -11.330 0.646 27.474 1.00 94.00 385 GLY A C 1
ATOM 3061 O O . GLY A 1 385 ? -12.465 0.771 27.927 1.00 94.00 385 GLY A O 1
ATOM 3062 N N . THR A 1 386 ? -10.437 -0.212 27.950 1.00 95.06 386 THR A N 1
ATOM 3063 C CA . THR A 1 386 ? -10.655 -1.069 29.117 1.00 95.06 386 THR A CA 1
ATOM 3064 C C . THR A 1 386 ? -9.582 -0.774 30.151 1.00 95.06 386 THR A C 1
ATOM 3066 O O . THR A 1 386 ? -8.417 -0.556 29.803 1.00 95.06 386 THR A O 1
ATOM 3069 N N . ASP A 1 387 ? -9.979 -0.715 31.416 1.00 93.56 387 ASP A N 1
ATOM 3070 C CA . ASP A 1 387 ? -9.051 -0.513 32.516 1.00 93.56 387 ASP A CA 1
ATOM 3071 C C . ASP A 1 387 ? -8.176 -1.759 32.751 1.00 93.56 387 ASP A C 1
ATOM 3073 O O . ASP A 1 387 ? -8.518 -2.865 32.334 1.00 93.56 387 ASP A O 1
ATOM 3077 N N . GLU A 1 388 ? -7.046 -1.603 33.441 1.00 90.50 388 GLU A N 1
ATOM 3078 C CA . GLU A 1 388 ? -6.118 -2.713 33.718 1.00 90.50 388 GLU A CA 1
ATOM 3079 C C . GLU A 1 388 ? -6.758 -3.899 34.464 1.00 90.50 388 GLU A C 1
ATOM 3081 O O . GLU A 1 388 ? -6.276 -5.024 34.329 1.00 90.50 388 GLU A O 1
ATOM 3086 N N . SER A 1 389 ? -7.831 -3.678 35.235 1.00 87.12 389 SER A N 1
ATOM 3087 C CA . SER A 1 389 ? -8.540 -4.760 35.928 1.00 87.12 389 SER A CA 1
ATOM 3088 C C . SER A 1 389 ? -9.525 -5.523 35.034 1.00 87.12 389 SER A C 1
ATOM 3090 O O . SER A 1 389 ? -9.920 -6.636 35.380 1.00 87.12 389 SER A O 1
ATOM 3092 N N . GLY A 1 390 ? -9.916 -4.954 33.889 1.00 88.38 390 GLY A N 1
ATOM 3093 C CA . GLY A 1 390 ? -10.907 -5.532 32.980 1.00 88.38 390 GLY A CA 1
ATOM 3094 C C . GLY A 1 390 ? -12.365 -5.335 33.409 1.00 88.38 390 GLY A C 1
ATOM 3095 O O . GLY A 1 390 ? -13.268 -5.834 32.736 1.00 88.38 390 GLY A O 1
ATOM 3096 N N . TYR A 1 391 ? -12.628 -4.630 34.515 1.00 87.88 391 TYR A N 1
ATOM 3097 C CA . TYR A 1 391 ? -13.977 -4.462 35.067 1.00 87.88 391 TYR A CA 1
ATOM 3098 C C . TYR A 1 391 ? -14.676 -3.177 34.628 1.00 87.88 391 TYR A C 1
ATOM 3100 O O . TYR A 1 391 ? -15.896 -3.066 34.791 1.00 87.88 391 TYR A O 1
ATOM 3108 N N . LEU A 1 392 ? -13.938 -2.217 34.080 1.00 90.94 392 LEU A N 1
ATOM 3109 C CA . LEU A 1 392 ? -14.447 -0.945 33.605 1.00 90.94 392 LEU A CA 1
ATOM 3110 C C . LEU A 1 392 ? -14.013 -0.703 32.165 1.00 90.94 392 LEU A C 1
ATOM 3112 O O . LEU A 1 392 ? -12.833 -0.693 31.829 1.00 90.94 392 LEU A O 1
ATOM 3116 N N . THR A 1 393 ? -14.999 -0.428 31.329 1.00 92.44 393 THR A N 1
ATOM 3117 C CA . THR A 1 393 ? -14.802 0.070 29.974 1.00 92.44 393 THR A CA 1
ATOM 3118 C C . THR A 1 393 ? -15.360 1.476 29.875 1.00 92.44 393 THR A C 1
ATOM 3120 O O . THR A 1 393 ? -16.263 1.852 30.631 1.00 92.44 393 THR A O 1
ATOM 3123 N N . PHE A 1 394 ? -14.827 2.255 28.951 1.00 91.31 394 PHE A N 1
ATOM 3124 C CA . PHE A 1 394 ? -15.434 3.514 28.561 1.00 91.31 394 PHE A CA 1
ATOM 3125 C C . PHE A 1 394 ? -15.444 3.626 27.047 1.00 91.31 394 PHE A C 1
ATOM 3127 O O . PHE A 1 394 ? -14.628 3.000 26.361 1.00 91.31 394 PHE A O 1
ATOM 3134 N N . ASP A 1 395 ? -16.339 4.462 26.554 1.00 91.81 395 ASP A N 1
ATOM 3135 C CA . ASP A 1 395 ? -16.283 4.973 25.205 1.00 91.81 395 ASP A CA 1
ATOM 3136 C C . ASP A 1 395 ? -16.582 6.471 25.182 1.00 91.81 395 ASP A C 1
ATOM 3138 O O . ASP A 1 395 ? -17.251 7.016 26.062 1.00 91.81 395 ASP A O 1
ATOM 3142 N N . THR A 1 396 ? -16.027 7.166 24.199 1.00 89.81 396 THR A N 1
ATOM 3143 C CA . THR A 1 396 ? -16.290 8.583 23.983 1.00 89.81 396 THR A CA 1
ATOM 3144 C C . THR A 1 396 ? -16.406 8.888 22.507 1.00 89.81 396 THR A C 1
ATOM 3146 O O . THR A 1 396 ? -15.706 8.296 21.690 1.00 89.81 396 THR A O 1
ATOM 3149 N N . ARG A 1 397 ? -17.296 9.813 22.154 1.00 91.75 397 ARG A N 1
ATOM 3150 C CA . ARG A 1 397 ? -17.429 10.352 20.794 1.00 91.75 397 ARG A CA 1
ATOM 3151 C C . ARG A 1 397 ? -17.185 11.840 20.870 1.00 91.75 397 ARG A C 1
ATOM 3153 O O . ARG A 1 397 ? -17.969 12.534 21.500 1.00 91.75 397 ARG A O 1
ATOM 3160 N N . THR A 1 398 ? -16.129 12.329 20.237 1.00 89.44 398 THR A N 1
ATOM 3161 C CA . THR A 1 398 ? -15.740 13.740 20.263 1.00 89.44 398 THR A CA 1
ATOM 3162 C C . THR A 1 398 ? -15.821 14.335 18.867 1.00 89.44 398 THR A C 1
ATOM 3164 O O . THR A 1 398 ? -15.237 13.815 17.924 1.00 89.44 398 THR A O 1
ATOM 3167 N N . ASP A 1 399 ? -16.554 15.432 18.730 1.00 88.69 399 ASP A N 1
ATOM 3168 C CA . ASP A 1 399 ? -16.589 16.288 17.551 1.00 88.69 399 ASP A CA 1
ATOM 3169 C C . ASP A 1 399 ? -15.387 17.239 17.594 1.00 88.69 399 ASP A C 1
ATOM 3171 O O . ASP A 1 399 ? -15.226 18.007 18.545 1.00 88.69 399 ASP A O 1
ATOM 3175 N N . LEU A 1 400 ? -14.521 17.175 16.585 1.00 87.94 400 LEU A N 1
ATOM 3176 C CA . LEU A 1 400 ? -13.278 17.945 16.545 1.00 87.94 400 LEU A CA 1
ATOM 3177 C C . LEU A 1 400 ? -13.507 19.428 16.226 1.00 87.94 400 LEU A C 1
ATOM 3179 O O . LEU A 1 400 ? -12.691 20.270 16.610 1.00 87.94 400 LEU A O 1
ATOM 3183 N N . GLU A 1 401 ? -14.615 19.761 15.562 1.00 86.31 401 GLU A N 1
ATOM 3184 C CA . GLU A 1 401 ? -14.945 21.133 15.179 1.00 86.31 401 GLU A CA 1
ATOM 3185 C C . GLU A 1 401 ? -15.537 21.896 16.362 1.00 86.31 401 GLU A C 1
ATOM 3187 O O . GLU A 1 401 ? -15.065 22.975 16.730 1.00 86.31 401 GLU A O 1
ATOM 3192 N N . THR A 1 402 ? -16.562 21.319 16.990 1.00 84.69 402 THR A N 1
ATOM 3193 C CA . THR A 1 402 ? -17.244 21.934 18.132 1.00 84.69 402 THR A CA 1
ATOM 3194 C C . THR A 1 402 ? -16.505 21.698 19.445 1.00 84.69 402 THR A C 1
ATOM 3196 O O . THR A 1 402 ? -16.735 22.437 20.409 1.00 84.69 402 THR A O 1
ATOM 3199 N N . ARG A 1 403 ? -15.602 20.705 19.476 1.00 78.12 403 ARG A N 1
ATOM 3200 C CA . ARG A 1 403 ? -14.922 20.196 20.676 1.00 78.12 403 ARG A CA 1
ATOM 3201 C C . ARG A 1 403 ? -15.908 19.732 21.739 1.00 78.12 403 ARG A C 1
ATOM 3203 O O . ARG A 1 403 ? -15.700 19.936 22.931 1.00 78.12 403 ARG A O 1
ATOM 3210 N N . PHE A 1 404 ? -17.004 19.129 21.306 1.00 77.50 404 PHE A N 1
ATOM 3211 C CA . PHE A 1 404 ? -18.009 18.541 22.179 1.00 77.50 404 PHE A CA 1
ATOM 3212 C C . PHE A 1 404 ? -17.952 17.025 22.073 1.00 77.50 404 PHE A C 1
ATOM 3214 O O . PHE A 1 404 ? -17.779 16.503 20.975 1.00 77.50 404 PHE A O 1
ATOM 3221 N N . GLY A 1 405 ? -18.129 16.313 23.178 1.00 78.25 405 GLY A N 1
ATOM 3222 C CA . GLY A 1 405 ? -18.226 14.868 23.129 1.00 78.25 405 GLY A CA 1
ATOM 3223 C C . GLY A 1 405 ? -19.118 14.258 24.192 1.00 78.25 405 GLY A C 1
ATOM 3224 O O . GLY A 1 405 ? -19.509 14.900 25.159 1.00 78.25 405 GLY A O 1
ATOM 3225 N N . THR A 1 406 ? -19.450 12.996 23.995 1.00 83.56 406 THR A N 1
ATOM 3226 C CA . THR A 1 406 ? -20.231 12.177 24.927 1.00 83.56 406 THR A CA 1
ATOM 3227 C C . THR A 1 406 ? -19.305 11.168 25.568 1.00 83.56 406 THR A C 1
ATOM 3229 O O . THR A 1 406 ? -18.539 10.542 24.844 1.00 83.56 406 THR A O 1
ATOM 3232 N N . TRP A 1 407 ? -19.392 10.980 26.881 1.00 85.56 407 TRP A N 1
ATOM 3233 C CA . TRP A 1 407 ? -18.651 9.953 27.608 1.00 85.56 407 TRP A CA 1
ATOM 3234 C C . TRP A 1 407 ? -19.618 8.907 28.153 1.00 85.56 407 TRP A C 1
ATOM 3236 O O . TRP A 1 407 ? -20.559 9.255 28.867 1.00 85.56 407 TRP A O 1
ATOM 3246 N N . GLY A 1 408 ? -19.352 7.642 27.842 1.00 86.31 408 GLY A N 1
ATOM 3247 C CA . GLY A 1 408 ? -20.046 6.476 28.372 1.00 86.31 408 GLY A CA 1
ATOM 3248 C C . GLY A 1 408 ? -19.091 5.631 29.207 1.00 86.31 408 GLY A C 1
ATOM 3249 O O . GLY A 1 408 ? -17.966 5.358 28.796 1.00 86.31 408 GLY A O 1
ATOM 3250 N N . PHE A 1 409 ? -19.523 5.206 30.394 1.00 87.62 409 PHE A N 1
ATOM 3251 C CA . PHE A 1 409 ? -18.800 4.216 31.198 1.00 87.62 409 PHE A CA 1
ATOM 3252 C C . PHE A 1 409 ? -19.666 2.978 31.391 1.00 87.62 409 PHE A C 1
ATOM 3254 O O . PHE A 1 409 ? -20.816 3.068 31.826 1.00 87.62 409 PHE A O 1
ATOM 3261 N N . THR A 1 410 ? -19.085 1.811 31.115 1.00 87.38 410 THR A N 1
ATOM 3262 C CA . THR A 1 410 ? -19.752 0.517 31.252 1.00 87.38 410 THR A CA 1
ATOM 3263 C C . THR A 1 410 ? -18.930 -0.398 32.144 1.00 87.38 410 THR A C 1
ATOM 3265 O O . THR A 1 410 ? -17.764 -0.692 31.877 1.00 87.38 410 THR A O 1
ATOM 3268 N N . ARG A 1 411 ? -19.555 -0.880 33.219 1.00 87.56 411 ARG A N 1
ATOM 3269 C CA . ARG A 1 411 ? -18.925 -1.777 34.191 1.00 87.56 411 ARG A CA 1
ATOM 3270 C C . ARG A 1 411 ? -19.358 -3.224 33.974 1.00 87.56 411 ARG A C 1
ATOM 3272 O O . ARG A 1 411 ? -20.555 -3.511 33.913 1.00 87.56 411 ARG A O 1
ATOM 3279 N N . ALA A 1 412 ? -18.397 -4.141 33.993 1.00 84.25 412 ALA A N 1
ATOM 3280 C CA . ALA A 1 412 ? -18.638 -5.577 34.000 1.00 84.25 412 ALA A CA 1
ATOM 3281 C C . ALA A 1 412 ? -19.330 -6.061 35.295 1.00 84.25 412 ALA A C 1
ATOM 3283 O O . ALA A 1 412 ? -19.514 -5.334 36.281 1.00 84.25 412 ALA A O 1
ATOM 3284 N N . ARG A 1 413 ? -19.741 -7.332 35.300 1.00 82.88 413 ARG A N 1
ATOM 3285 C CA . ARG A 1 413 ? -20.307 -7.991 36.482 1.00 82.88 413 ARG A CA 1
ATOM 3286 C C . ARG A 1 413 ? -19.198 -8.269 37.503 1.00 82.88 413 ARG A C 1
ATOM 3288 O O . ARG A 1 413 ? -18.229 -8.926 37.172 1.00 82.88 413 ARG A O 1
ATOM 3295 N N . ILE A 1 414 ? -19.410 -7.850 38.753 1.00 83.12 414 ILE A N 1
ATOM 3296 C CA . ILE A 1 414 ? -18.425 -7.977 39.852 1.00 83.12 414 ILE A CA 1
ATOM 3297 C C . ILE A 1 414 ? -18.849 -8.947 40.973 1.00 83.12 414 ILE A C 1
ATOM 3299 O O . ILE A 1 414 ? -18.232 -9.015 42.032 1.00 83.12 414 ILE A O 1
ATOM 3303 N N . VAL A 1 415 ? -19.975 -9.648 40.809 1.00 83.00 415 VAL A N 1
ATOM 3304 C CA . VAL A 1 415 ? -20.496 -10.553 41.847 1.00 83.00 415 VAL A CA 1
ATOM 3305 C C . VAL A 1 415 ? -19.659 -11.827 41.882 1.00 83.00 415 VAL A C 1
ATOM 3307 O O . VAL A 1 415 ? -19.725 -12.603 40.934 1.00 83.00 415 VAL A O 1
ATOM 3310 N N . GLY A 1 416 ? -18.983 -12.068 43.008 1.00 84.38 416 GLY A N 1
ATOM 3311 C CA . GLY A 1 416 ? -18.112 -13.231 43.215 1.00 84.38 416 GLY A CA 1
ATOM 3312 C C . GLY A 1 416 ? -16.621 -12.926 43.065 1.00 84.38 416 GLY A C 1
ATOM 3313 O O . GLY A 1 416 ? -15.815 -13.803 43.354 1.00 84.38 416 GLY A O 1
ATOM 3314 N N . GLU A 1 417 ? -16.276 -11.697 42.676 1.00 87.62 417 GLU A N 1
ATOM 3315 C CA . GLU A 1 417 ? -14.894 -11.254 42.492 1.00 87.62 417 GLU A CA 1
ATOM 3316 C C . GLU A 1 417 ? -14.229 -10.817 43.804 1.00 87.62 417 GLU A C 1
ATOM 3318 O O . GLU A 1 417 ? -14.894 -10.483 44.792 1.00 87.62 417 GLU A O 1
ATOM 3323 N N . GLU A 1 418 ? -12.896 -10.801 43.807 1.00 88.56 418 GLU A N 1
ATOM 3324 C CA . GLU A 1 418 ? -12.094 -10.306 44.925 1.00 88.56 418 GLU A CA 1
ATOM 3325 C C . GLU A 1 418 ? -12.287 -8.793 45.109 1.00 88.56 418 GLU A C 1
ATOM 3327 O O . GLU A 1 418 ? -12.165 -8.013 44.163 1.00 88.56 418 GLU A O 1
ATOM 3332 N N . ILE A 1 419 ? -12.576 -8.366 46.344 1.00 86.25 419 ILE A N 1
ATOM 3333 C CA . ILE A 1 419 ? -12.901 -6.965 46.660 1.00 86.25 419 ILE A CA 1
ATOM 3334 C C . ILE A 1 419 ? -11.771 -6.025 46.232 1.00 86.25 419 ILE A C 1
ATOM 3336 O O . ILE A 1 419 ? -12.049 -5.004 45.608 1.00 86.25 419 ILE A O 1
ATOM 3340 N N . ASP A 1 420 ? -10.517 -6.382 46.510 1.00 87.31 420 ASP A N 1
ATOM 3341 C CA . ASP A 1 420 ? -9.356 -5.541 46.197 1.00 87.31 420 ASP A CA 1
ATOM 3342 C C . ASP A 1 420 ? -9.174 -5.326 44.685 1.00 87.31 420 ASP A C 1
ATOM 3344 O O . ASP A 1 420 ? -8.672 -4.281 44.271 1.00 87.31 420 ASP A O 1
ATOM 3348 N N . ALA A 1 421 ? -9.645 -6.261 43.851 1.00 85.31 421 ALA A N 1
ATOM 3349 C CA . ALA A 1 421 ? -9.578 -6.148 42.396 1.00 85.31 421 ALA A CA 1
ATOM 3350 C C . ALA A 1 421 ? -10.638 -5.189 41.825 1.00 85.31 421 ALA A C 1
ATOM 3352 O O . ALA A 1 421 ? -10.378 -4.490 40.848 1.00 85.31 421 ALA A O 1
ATOM 3353 N N . VAL A 1 422 ? -11.829 -5.127 42.433 1.00 87.81 422 VAL A N 1
ATOM 3354 C CA . VAL A 1 422 ? -12.968 -4.344 41.911 1.00 87.81 422 VAL A CA 1
ATOM 3355 C C . VAL A 1 422 ? -13.164 -2.999 42.612 1.00 87.81 422 VAL A C 1
ATOM 3357 O O . VAL A 1 422 ? -13.808 -2.103 42.059 1.00 87.81 422 VAL A O 1
ATOM 3360 N N . LEU A 1 423 ? -12.631 -2.830 43.826 1.00 88.88 423 LEU A N 1
ATOM 3361 C CA . LEU A 1 423 ? -12.831 -1.634 44.647 1.00 88.88 423 LEU A CA 1
ATOM 3362 C C . LEU A 1 423 ? -12.387 -0.335 43.945 1.00 88.88 423 LEU A C 1
ATOM 3364 O O . LEU A 1 423 ? -13.192 0.601 43.932 1.00 88.88 423 LEU A O 1
ATOM 3368 N N . PRO A 1 424 ? -11.209 -0.255 43.285 1.00 91.25 424 PRO A N 1
ATOM 3369 C CA . PRO A 1 424 ? -10.793 0.966 42.593 1.00 91.25 424 PRO A CA 1
ATOM 3370 C C . PRO A 1 424 ? -11.777 1.413 41.501 1.00 91.25 424 PRO A C 1
ATOM 3372 O O . PRO A 1 424 ? -12.077 2.603 41.386 1.00 91.25 424 PRO A O 1
ATOM 3375 N N . CYS A 1 425 ? -12.332 0.461 40.741 1.00 88.75 425 CYS A N 1
ATOM 3376 C CA . CYS A 1 425 ? -13.359 0.721 39.731 1.00 88.75 425 CYS A CA 1
ATOM 3377 C C . CYS A 1 425 ? -14.640 1.291 40.357 1.00 88.75 425 CYS A C 1
ATOM 3379 O O . CYS A 1 425 ? -15.220 2.245 39.831 1.00 88.75 425 CYS A O 1
ATOM 3381 N N . ILE A 1 426 ? -15.098 0.715 41.471 1.00 88.06 426 ILE A N 1
ATOM 3382 C CA . ILE A 1 426 ? -16.320 1.159 42.153 1.00 88.06 426 ILE A CA 1
ATOM 3383 C C . ILE A 1 426 ? -16.136 2.577 42.699 1.00 88.06 426 ILE A C 1
ATOM 3385 O O . ILE A 1 426 ? -17.002 3.428 42.500 1.00 88.06 426 ILE A O 1
ATOM 3389 N N . GLU A 1 427 ? -15.009 2.847 43.358 1.00 90.56 427 GLU A N 1
ATOM 3390 C CA . GLU A 1 427 ? -14.703 4.166 43.920 1.00 90.56 427 GLU A CA 1
ATOM 3391 C C . GLU A 1 427 ? -14.548 5.240 42.836 1.00 90.56 427 GLU A C 1
ATOM 3393 O O . GLU A 1 427 ? -14.975 6.384 43.030 1.00 90.56 427 GLU A O 1
ATOM 3398 N N . PHE A 1 428 ? -13.973 4.885 41.684 1.00 90.88 428 PHE A N 1
ATOM 3399 C CA . PHE A 1 428 ? -13.917 5.762 40.517 1.00 90.88 428 PHE A CA 1
ATOM 3400 C C . PHE A 1 428 ? -15.324 6.115 40.019 1.00 90.88 428 PHE A C 1
ATOM 3402 O O . PHE A 1 428 ? -15.667 7.295 39.970 1.00 90.88 428 PHE A O 1
ATOM 3409 N N . LEU A 1 429 ? -16.172 5.116 39.745 1.00 88.25 429 LEU A N 1
ATOM 3410 C CA . LEU A 1 429 ? -17.541 5.331 39.256 1.00 88.25 429 LEU A CA 1
ATOM 3411 C C . LEU A 1 429 ? -18.402 6.132 40.239 1.00 88.25 429 LEU A C 1
ATOM 3413 O O . LEU A 1 429 ? -19.146 7.014 39.829 1.00 88.25 429 LEU A O 1
ATOM 3417 N N . GLN A 1 430 ? -18.268 5.887 41.545 1.00 87.75 430 GLN A N 1
ATOM 3418 C CA . GLN A 1 430 ? -18.948 6.684 42.575 1.00 87.75 430 GLN A CA 1
ATOM 3419 C C . GLN A 1 430 ? -18.500 8.150 42.596 1.00 87.75 430 GLN A C 1
ATOM 3421 O O . GLN A 1 430 ? -19.215 9.012 43.109 1.00 87.75 430 GLN A O 1
ATOM 3426 N N . SER A 1 431 ? -17.309 8.434 42.070 1.00 89.31 431 SER A N 1
ATOM 3427 C CA . SER A 1 431 ? -16.774 9.788 41.975 1.00 89.31 431 SER A CA 1
ATOM 3428 C C . SER A 1 431 ? -17.251 10.512 40.718 1.00 89.31 431 SER A C 1
ATOM 3430 O O . SER A 1 431 ? -17.176 11.738 40.694 1.00 89.31 431 SER A O 1
ATOM 3432 N N . ILE A 1 432 ? -17.798 9.812 39.718 1.00 85.75 432 ILE A N 1
ATOM 3433 C CA . ILE A 1 432 ? -18.470 10.422 38.564 1.00 85.75 432 ILE A CA 1
ATOM 3434 C C . ILE A 1 432 ? -19.810 10.996 39.040 1.00 85.75 432 ILE A C 1
ATOM 3436 O O . ILE A 1 432 ? -20.843 10.336 39.049 1.00 85.75 432 ILE A O 1
ATOM 3440 N N . ALA A 1 433 ? -19.770 12.227 39.540 1.00 82.62 433 ALA A N 1
ATOM 3441 C CA . ALA A 1 433 ? -20.910 12.917 40.125 1.00 82.62 433 ALA A CA 1
ATOM 3442 C C . ALA A 1 433 ? -20.872 14.398 39.749 1.00 82.62 433 ALA A C 1
ATOM 3444 O O . ALA A 1 433 ? -19.796 14.979 39.601 1.00 82.62 433 ALA A O 1
ATOM 3445 N N . THR A 1 434 ? -22.052 15.007 39.635 1.00 82.12 434 THR A N 1
ATOM 3446 C CA . THR A 1 434 ? -22.208 16.430 39.319 1.00 82.12 434 THR A CA 1
ATOM 3447 C C . THR A 1 434 ? -21.327 17.305 40.212 1.00 82.12 434 THR A C 1
ATOM 3449 O O . THR A 1 434 ? -21.383 17.188 41.438 1.00 82.12 434 THR A O 1
ATOM 3452 N N . GLY A 1 435 ? -20.544 18.195 39.603 1.00 83.56 435 GLY A N 1
ATOM 3453 C CA . GLY A 1 435 ? -19.647 19.117 40.310 1.00 83.56 435 GLY A CA 1
ATOM 3454 C C . GLY A 1 435 ? -18.239 18.582 40.593 1.00 83.56 435 GLY A C 1
ATOM 3455 O O . GLY A 1 435 ? -17.366 19.336 41.024 1.00 83.56 435 GLY A O 1
ATOM 3456 N N . ASN A 1 436 ? -17.987 17.296 40.339 1.00 89.19 436 ASN A N 1
ATOM 3457 C CA . ASN A 1 436 ? -16.630 16.756 40.310 1.00 89.19 436 ASN A CA 1
ATOM 3458 C C . ASN A 1 436 ? -15.999 16.988 38.929 1.00 89.19 436 ASN A C 1
ATOM 3460 O O . ASN A 1 436 ? -16.699 17.281 37.967 1.00 89.19 436 ASN A O 1
ATOM 3464 N N . VAL A 1 437 ? -14.678 16.865 38.815 1.00 87.19 437 VAL A N 1
ATOM 3465 C CA . VAL A 1 437 ? -13.934 17.106 37.570 1.00 87.19 437 VAL A CA 1
ATOM 3466 C C . VAL A 1 437 ? -13.227 15.830 37.142 1.00 87.19 437 VAL A C 1
ATOM 3468 O O . VAL A 1 437 ? -12.451 15.266 37.914 1.00 87.19 437 VAL A O 1
ATOM 3471 N N . LEU A 1 438 ? -13.484 15.381 35.913 1.00 88.50 438 LEU A N 1
ATOM 3472 C CA . LEU A 1 438 ? -12.706 14.307 35.303 1.00 88.50 438 LEU A CA 1
ATOM 3473 C C . LEU A 1 438 ? -11.339 14.864 34.887 1.00 88.50 438 LEU A C 1
ATOM 3475 O O . LEU A 1 438 ? -11.257 15.879 34.194 1.00 88.50 438 LEU A O 1
ATOM 3479 N N . GLU A 1 439 ? -10.272 14.198 35.311 1.00 89.94 439 GLU A N 1
ATOM 3480 C CA . GLU A 1 439 ? -8.897 14.524 34.954 1.00 89.94 439 GLU A CA 1
ATOM 3481 C C . GLU A 1 439 ? -8.273 13.360 34.185 1.00 89.94 439 GLU A C 1
ATOM 3483 O O . GLU A 1 439 ? -8.328 12.203 34.617 1.00 89.94 439 GLU A O 1
ATOM 3488 N N . VAL A 1 440 ? -7.644 13.683 33.056 1.00 88.00 440 VAL A N 1
ATOM 3489 C CA . VAL A 1 440 ? -7.030 12.711 32.145 1.00 88.00 440 VAL A CA 1
ATOM 3490 C C . VAL A 1 440 ? -5.552 13.042 31.981 1.00 88.00 440 VAL A C 1
ATOM 3492 O O . VAL A 1 440 ? -5.168 14.207 31.892 1.00 88.00 440 VAL A O 1
ATOM 3495 N N . ALA A 1 441 ? -4.704 12.019 31.957 1.00 87.75 441 ALA A N 1
ATOM 3496 C CA . ALA A 1 441 ? -3.283 12.143 31.656 1.00 87.75 441 ALA A CA 1
ATOM 3497 C C . ALA A 1 441 ? -2.858 11.085 30.639 1.00 87.75 441 ALA A C 1
ATOM 3499 O O . ALA A 1 441 ? -3.358 9.961 30.667 1.00 87.75 441 ALA A O 1
ATOM 3500 N N . GLN A 1 442 ? -1.847 11.390 29.826 1.00 87.12 442 GLN A N 1
ATOM 3501 C CA . GLN A 1 442 ? -1.119 10.355 29.092 1.00 87.12 442 GLN A CA 1
ATOM 3502 C C . GLN A 1 442 ? -0.423 9.380 30.066 1.00 87.12 442 GLN A C 1
ATOM 3504 O O . GLN A 1 442 ? -0.308 9.632 31.281 1.00 87.12 442 GLN A O 1
ATOM 3509 N N . ARG A 1 443 ? 0.082 8.261 29.528 1.00 85.44 443 ARG A N 1
ATOM 3510 C CA . ARG A 1 443 ? 0.830 7.235 30.278 1.00 85.44 443 ARG A CA 1
ATOM 3511 C C . ARG A 1 443 ? 1.880 7.830 31.223 1.00 85.44 443 ARG A C 1
ATOM 3513 O O . ARG A 1 443 ? 2.002 7.376 32.358 1.00 85.44 443 ARG A O 1
ATOM 3520 N N . VAL A 1 444 ? 2.592 8.867 30.784 1.00 78.94 444 VAL A N 1
ATOM 3521 C CA . VAL A 1 444 ? 3.537 9.646 31.597 1.00 78.94 444 VAL A CA 1
ATOM 3522 C C . VAL A 1 444 ? 3.208 11.129 31.445 1.00 78.94 444 VAL A C 1
ATOM 3524 O O . VAL A 1 444 ? 2.896 11.576 30.349 1.00 78.94 444 VAL A O 1
ATOM 3527 N N . GLY A 1 445 ? 3.271 11.892 32.538 1.00 82.38 445 GLY A N 1
ATOM 3528 C CA . GLY A 1 445 ? 3.022 13.337 32.526 1.00 82.38 445 GLY A CA 1
ATOM 3529 C C . GLY A 1 445 ? 1.993 13.799 33.562 1.00 82.38 445 GLY A C 1
ATOM 3530 O O . GLY A 1 445 ? 1.493 12.985 34.352 1.00 82.38 445 GLY A O 1
ATOM 3531 N N . PRO A 1 446 ? 1.710 15.110 33.607 1.00 87.19 446 PRO A N 1
ATOM 3532 C CA . PRO A 1 446 ? 0.719 15.672 34.514 1.00 87.19 446 PRO A CA 1
ATOM 3533 C C . PRO A 1 446 ? -0.708 15.311 34.081 1.00 87.19 446 PRO A C 1
ATOM 3535 O O . PRO A 1 446 ? -0.973 15.062 32.907 1.00 87.19 446 PRO A O 1
ATOM 3538 N N . PHE A 1 447 ? -1.623 15.308 35.049 1.00 86.50 447 PHE A N 1
ATOM 3539 C CA . PHE A 1 447 ? -3.054 15.310 34.763 1.00 86.50 447 PHE A CA 1
ATOM 3540 C C . PHE A 1 447 ? -3.478 16.669 34.231 1.00 86.50 447 PHE A C 1
ATOM 3542 O O . PHE A 1 447 ? -2.986 17.702 34.689 1.00 86.50 447 PHE A O 1
ATOM 3549 N N . VAL A 1 448 ? -4.393 16.637 33.273 1.00 80.25 448 VAL A N 1
ATOM 3550 C CA . VAL A 1 448 ? -5.032 17.816 32.712 1.00 80.25 448 VAL A CA 1
ATOM 3551 C C . VAL A 1 448 ? -6.502 17.776 33.103 1.00 80.25 448 VAL A C 1
ATOM 3553 O O . VAL A 1 448 ? -7.154 16.733 32.984 1.00 80.25 448 VAL A O 1
ATOM 3556 N N . ASP A 1 449 ? -7.017 18.907 33.579 1.00 75.19 449 ASP A N 1
ATOM 3557 C CA . ASP A 1 449 ? -8.444 19.071 33.840 1.00 75.19 449 ASP A CA 1
ATOM 3558 C C . ASP A 1 449 ? -9.188 18.907 32.519 1.00 75.19 449 ASP A C 1
ATOM 3560 O O . ASP A 1 449 ? -8.992 19.694 31.588 1.00 75.19 449 ASP A O 1
ATOM 3564 N N . TYR A 1 450 ? -10.026 17.873 32.437 1.00 66.50 450 TYR A N 1
ATOM 3565 C CA . TYR A 1 450 ? -10.823 17.641 31.247 1.00 66.50 450 TYR A CA 1
ATOM 3566 C C . TYR A 1 450 ? -12.020 18.593 31.265 1.00 66.50 450 TYR A C 1
ATOM 3568 O O . TYR A 1 450 ? -12.002 19.541 30.489 1.00 66.50 450 TYR A O 1
ATOM 3576 N N . ARG A 1 451 ? -12.982 18.419 32.197 1.00 66.69 451 ARG A N 1
ATOM 3577 C CA . ARG A 1 451 ? -14.017 19.404 32.613 1.00 66.69 451 ARG A CA 1
ATOM 3578 C C . ARG A 1 451 ? -14.845 18.919 33.818 1.00 66.69 451 ARG A C 1
ATOM 3580 O O . ARG A 1 451 ? -14.760 17.762 34.226 1.00 66.69 451 ARG A O 1
ATOM 3587 N N . GLU A 1 452 ? -15.639 19.832 34.386 1.00 74.00 452 GLU A N 1
ATOM 3588 C CA . GLU A 1 452 ? -16.654 19.549 35.412 1.00 74.00 452 GLU A CA 1
ATOM 3589 C C . GLU A 1 452 ? -17.771 18.656 34.855 1.00 74.00 452 GLU A C 1
ATOM 3591 O O . GLU A 1 452 ? -18.291 18.894 33.765 1.00 74.00 452 GLU A O 1
ATOM 3596 N N . ILE A 1 453 ? -18.125 17.622 35.613 1.00 75.19 453 ILE A N 1
ATOM 3597 C CA . ILE A 1 453 ? -19.140 16.633 35.267 1.00 75.19 453 ILE A CA 1
ATOM 3598 C C . ILE A 1 453 ? -20.512 17.307 35.399 1.00 75.19 453 ILE A C 1
ATOM 3600 O O . ILE A 1 453 ? -20.855 17.780 36.493 1.00 75.19 453 ILE A O 1
ATOM 3604 N N . PRO A 1 454 ? -21.302 17.379 34.312 1.00 68.12 454 PRO A N 1
ATOM 3605 C CA . PRO A 1 454 ? -22.594 18.047 34.330 1.00 68.12 454 PRO A CA 1
ATOM 3606 C C . PRO A 1 454 ? -23.621 17.254 35.142 1.00 68.12 454 PRO A C 1
ATOM 3608 O O . PRO A 1 454 ? -23.402 16.116 35.570 1.00 68.12 454 PRO A O 1
ATOM 3611 N N . SER A 1 455 ? -24.786 17.870 35.337 1.00 65.50 455 SER A N 1
ATOM 3612 C CA . SER A 1 455 ? -25.934 17.190 35.928 1.00 65.50 455 SER A CA 1
ATOM 3613 C C . SER A 1 455 ? -26.351 16.000 35.063 1.00 65.50 455 SER A C 1
ATOM 3615 O O . SER A 1 455 ? -26.836 16.196 33.955 1.00 65.50 455 SER A O 1
ATOM 3617 N N . HIS A 1 456 ? -26.211 14.790 35.599 1.00 64.44 456 HIS A N 1
ATOM 3618 C CA . HIS A 1 456 ? -26.629 13.533 34.978 1.00 64.44 456 HIS A CA 1
ATOM 3619 C C . HIS A 1 456 ? -27.415 12.682 35.988 1.00 64.44 456 HIS A C 1
ATOM 3621 O O . HIS A 1 456 ? -27.418 12.964 37.193 1.00 64.44 456 HIS A O 1
ATOM 3627 N N . GLU A 1 457 ? -28.109 11.650 35.510 1.00 52.44 457 GLU A N 1
ATOM 3628 C CA . GLU A 1 457 ? -28.769 10.682 36.386 1.00 52.44 457 GLU A CA 1
ATOM 3629 C C . GLU A 1 457 ? -27.701 9.847 37.110 1.00 52.44 457 GLU A C 1
ATOM 3631 O O . GLU A 1 457 ? -26.819 9.273 36.481 1.00 52.44 457 GLU A O 1
ATOM 3636 N N . ALA A 1 458 ? -27.720 9.838 38.447 1.00 49.59 458 ALA A N 1
ATOM 3637 C CA . ALA A 1 458 ? -26.627 9.272 39.235 1.00 49.59 458 ALA A CA 1
ATOM 3638 C C . ALA A 1 458 ? -26.400 7.782 38.917 1.00 49.59 458 ALA A C 1
ATOM 3640 O O . ALA A 1 458 ? -27.301 6.966 39.113 1.00 49.59 458 ALA A O 1
ATOM 3641 N N . ALA A 1 459 ? -25.162 7.426 38.551 1.00 49.31 459 ALA A N 1
ATOM 3642 C CA . ALA A 1 459 ? -24.740 6.057 38.219 1.00 49.31 459 ALA A CA 1
ATOM 3643 C C . ALA A 1 459 ? -25.012 5.028 39.338 1.00 49.31 459 ALA A C 1
ATOM 3645 O O . ALA A 1 459 ? -25.109 3.824 39.092 1.00 49.31 459 ALA A O 1
ATOM 3646 N N . PHE A 1 460 ? -25.153 5.504 40.581 1.00 48.66 460 PHE A N 1
ATOM 3647 C CA . PHE A 1 460 ? -25.552 4.717 41.740 1.00 48.66 460 PHE A CA 1
ATOM 3648 C C . PHE A 1 460 ? -26.578 5.487 42.585 1.00 48.66 460 PHE A C 1
ATOM 3650 O O . PHE A 1 460 ? -26.284 6.595 43.051 1.00 48.66 460 PHE A O 1
ATOM 3657 N N . PRO A 1 461 ? -27.768 4.921 42.871 1.00 39.62 461 PRO A N 1
ATOM 3658 C CA . PRO A 1 461 ? -28.680 5.538 43.820 1.00 39.62 461 PRO A CA 1
ATOM 3659 C C . PRO A 1 461 ? -28.003 5.617 45.193 1.00 39.62 461 PRO A C 1
ATOM 3661 O O . PRO A 1 461 ? -27.451 4.637 45.690 1.00 39.62 461 PRO A O 1
ATOM 3664 N N . ARG A 1 462 ? -28.105 6.775 45.861 1.00 36.19 462 ARG A N 1
ATOM 3665 C CA . ARG A 1 462 ? -27.547 7.030 47.211 1.00 36.19 462 ARG A CA 1
ATOM 3666 C C . ARG A 1 462 ? -28.075 6.081 48.311 1.00 36.19 462 ARG A C 1
ATOM 3668 O O . ARG A 1 462 ? -27.681 6.209 49.468 1.00 36.19 462 ARG A O 1
ATOM 3675 N N . ARG A 1 463 ? -28.984 5.152 47.986 1.00 29.73 463 ARG A N 1
ATOM 3676 C CA . ARG A 1 463 ? -29.477 4.077 48.857 1.00 29.73 463 ARG A CA 1
ATOM 3677 C C . ARG A 1 463 ? -29.605 2.775 48.067 1.00 29.73 463 ARG A C 1
ATOM 3679 O O . ARG A 1 463 ? -30.437 2.674 47.172 1.00 29.73 463 ARG A O 1
ATOM 3686 N N . CYS A 1 464 ? -28.845 1.758 48.462 1.00 27.83 464 CYS A N 1
ATOM 3687 C CA . CYS A 1 464 ? -29.024 0.394 47.976 1.00 27.83 464 CYS A CA 1
ATOM 3688 C C . CYS A 1 464 ? -30.250 -0.234 48.654 1.00 27.83 464 CYS A C 1
ATOM 3690 O O . CYS A 1 464 ? -30.181 -0.642 49.813 1.00 27.83 464 CYS A O 1
ATOM 3692 N N . HIS A 1 465 ? -31.377 -0.324 47.952 1.00 28.77 465 HIS A N 1
ATOM 3693 C CA . HIS A 1 465 ? -32.420 -1.307 48.248 1.00 28.77 465 HIS A CA 1
ATOM 3694 C C . HIS A 1 465 ? -32.604 -2.176 47.004 1.00 28.77 465 HIS A C 1
ATOM 3696 O O . HIS A 1 465 ? -33.137 -1.713 46.007 1.00 28.77 465 HIS A O 1
ATOM 3702 N N . GLY A 1 466 ? -32.122 -3.421 47.085 1.00 35.97 466 GLY A N 1
ATOM 3703 C CA . GLY A 1 466 ? -32.431 -4.508 46.152 1.00 35.97 466 GLY A CA 1
ATOM 3704 C C . GLY A 1 466 ? -31.989 -4.303 44.701 1.00 35.97 466 GLY A C 1
ATOM 3705 O O . GLY A 1 466 ? -32.818 -4.011 43.851 1.00 35.97 466 GLY A O 1
ATOM 3706 N N . LEU A 1 467 ? -30.715 -4.558 44.390 1.00 29.92 467 LEU A N 1
ATOM 3707 C CA . LEU A 1 467 ? -30.308 -4.870 43.014 1.00 29.92 467 LEU A CA 1
ATOM 3708 C C . LEU A 1 467 ? -30.435 -6.385 42.806 1.00 29.92 467 LEU A C 1
ATOM 3710 O O . LEU A 1 467 ? -29.740 -7.170 43.452 1.00 29.92 467 LEU A O 1
ATOM 3714 N N . SER A 1 468 ? -31.363 -6.797 41.941 1.00 26.42 468 SER A N 1
ATOM 3715 C CA . SER A 1 468 ? -31.489 -8.176 41.463 1.00 26.42 468 SER A CA 1
ATOM 3716 C C . SER A 1 468 ? -30.307 -8.555 40.567 1.00 26.42 468 SER A C 1
ATOM 3718 O O . SER A 1 468 ? -29.738 -7.713 39.875 1.00 26.42 468 SER A O 1
ATOM 3720 N N . ALA A 1 469 ? -29.949 -9.840 40.554 1.00 25.62 469 ALA A N 1
ATOM 3721 C CA . ALA A 1 469 ? -28.874 -10.374 39.727 1.00 25.62 469 ALA A CA 1
ATOM 3722 C C . ALA A 1 469 ? -29.143 -10.127 38.228 1.00 25.62 469 ALA A C 1
ATOM 3724 O O . ALA A 1 469 ? -30.061 -10.720 37.670 1.00 25.62 469 ALA A O 1
ATOM 3725 N N . GLY A 1 470 ? -28.331 -9.276 37.586 1.00 27.22 470 GLY A N 1
ATOM 3726 C CA . GLY A 1 470 ? -28.356 -9.067 36.130 1.00 27.22 470 GLY A CA 1
ATOM 3727 C C . GLY A 1 470 ? -28.147 -7.634 35.626 1.00 27.22 470 GLY A C 1
ATOM 3728 O O . GLY A 1 470 ? -28.048 -7.452 34.421 1.00 27.22 470 GLY A O 1
ATOM 3729 N N . THR A 1 471 ? -28.071 -6.617 36.489 1.00 31.47 471 THR A N 1
ATOM 3730 C CA . THR A 1 471 ? -28.021 -5.216 36.030 1.00 31.47 471 THR A CA 1
ATOM 3731 C C . THR A 1 471 ? -26.612 -4.775 35.606 1.00 31.47 471 THR A C 1
ATOM 3733 O O . THR A 1 471 ? -25.708 -4.680 36.440 1.00 31.47 471 THR A O 1
ATOM 3736 N N . VAL A 1 472 ? -26.444 -4.477 34.314 1.00 33.88 472 VAL A N 1
ATOM 3737 C CA . VAL A 1 472 ? -25.368 -3.618 33.789 1.00 33.88 472 VAL A CA 1
ATOM 3738 C C . VAL A 1 472 ? -25.749 -2.173 34.120 1.00 33.88 472 VAL A C 1
ATOM 3740 O O . VAL A 1 472 ? -26.882 -1.768 33.866 1.00 33.88 472 VAL A O 1
ATOM 3743 N N . CYS A 1 473 ? -24.847 -1.418 34.751 1.00 41.53 473 CYS A N 1
ATOM 3744 C CA . CYS A 1 473 ? -25.057 0.009 34.998 1.00 41.53 473 CYS A CA 1
ATOM 3745 C C . CYS A 1 473 ? -24.354 0.791 33.888 1.00 41.53 473 CYS A C 1
ATOM 3747 O O . CYS A 1 473 ? -23.145 0.626 33.717 1.00 41.53 473 CYS A O 1
ATOM 3749 N N . HIS A 1 474 ? -25.110 1.624 33.178 1.00 40.94 474 HIS A N 1
ATOM 3750 C CA . HIS A 1 474 ? -24.599 2.578 32.199 1.00 40.94 474 HIS A CA 1
ATOM 3751 C C . HIS A 1 474 ? -24.651 3.981 32.803 1.00 40.94 474 HIS A C 1
ATOM 3753 O O . HIS A 1 474 ? -25.612 4.321 33.498 1.00 40.94 474 HIS A O 1
ATOM 3759 N N . SER A 1 475 ? -23.621 4.783 32.556 1.00 48.84 475 SER A N 1
ATOM 3760 C CA . SER A 1 475 ? -23.646 6.215 32.841 1.00 48.84 475 SER A CA 1
ATOM 3761 C C . SER A 1 475 ? -23.148 6.968 31.619 1.00 48.84 475 SER A C 1
ATOM 3763 O O . SER A 1 475 ? -21.960 6.870 31.303 1.00 48.84 475 SER A O 1
ATOM 3765 N N . ASP A 1 476 ? -24.048 7.727 31.000 1.00 47.09 476 ASP A N 1
ATOM 3766 C CA . ASP A 1 476 ? -23.756 8.574 29.849 1.00 47.09 476 ASP A CA 1
ATOM 3767 C C . ASP A 1 476 ? -23.862 10.040 30.269 1.00 47.09 476 ASP A C 1
ATOM 3769 O O . ASP A 1 476 ? -24.814 10.443 30.950 1.00 47.09 476 ASP A O 1
ATOM 3773 N N . PHE A 1 477 ? -22.874 10.848 29.896 1.00 53.56 477 PHE A N 1
ATOM 3774 C CA . PHE A 1 477 ? -22.906 12.286 30.128 1.00 53.56 477 PHE A CA 1
ATOM 3775 C C . PHE A 1 477 ? -22.151 13.060 29.045 1.00 53.56 477 PHE A C 1
ATOM 3777 O O . PHE A 1 477 ? -21.137 12.618 28.506 1.00 53.56 477 PHE A O 1
ATOM 3784 N N . ASP A 1 478 ? -22.655 14.252 28.750 1.00 46.03 478 ASP A N 1
ATOM 3785 C CA . ASP A 1 478 ? -22.109 15.153 27.740 1.00 46.03 478 ASP A CA 1
ATOM 3786 C C . ASP A 1 478 ? -20.964 16.009 28.305 1.00 46.03 478 ASP A C 1
ATOM 3788 O O . ASP A 1 478 ? -21.131 16.709 29.302 1.00 46.03 478 ASP A O 1
ATOM 3792 N N . VAL A 1 479 ? -19.793 16.021 27.669 1.00 49.75 479 VAL A N 1
ATOM 3793 C CA . VAL A 1 479 ? -18.618 16.780 28.130 1.00 49.75 479 VAL A CA 1
ATOM 3794 C C . VAL A 1 479 ? -17.974 17.552 26.984 1.00 49.75 479 VAL A C 1
ATOM 3796 O O . VAL A 1 479 ? -17.792 17.058 25.879 1.00 49.75 479 VAL A O 1
ATOM 3799 N N . TYR A 1 480 ? -17.551 18.783 27.254 1.00 39.22 480 TYR A N 1
ATOM 3800 C CA . TYR A 1 480 ? -16.768 19.571 26.303 1.00 39.22 480 TYR A CA 1
ATOM 3801 C C . TYR A 1 480 ? -15.291 19.138 26.340 1.00 39.22 480 TYR A C 1
ATOM 3803 O O . TYR A 1 480 ? -14.671 19.194 27.403 1.00 39.22 480 TYR A O 1
ATOM 3811 N N . ALA A 1 481 ? -14.717 18.745 25.205 1.00 41.16 481 ALA A N 1
ATOM 3812 C CA . ALA A 1 481 ? -13.317 18.353 25.075 1.00 41.16 481 ALA A CA 1
ATOM 3813 C C . ALA A 1 481 ? -12.381 19.582 25.109 1.00 41.16 481 ALA A C 1
ATOM 3815 O O . ALA A 1 481 ? -12.612 20.604 24.458 1.00 41.16 481 ALA A O 1
ATOM 3816 N N . SER A 1 482 ? -11.301 19.500 25.889 1.00 36.97 482 SER A N 1
ATOM 3817 C CA . SER A 1 482 ? -10.207 20.487 25.890 1.00 36.97 482 SER A CA 1
ATOM 3818 C C . SER A 1 482 ? -9.254 20.211 24.712 1.00 36.97 482 SER A C 1
ATOM 3820 O O . SER A 1 482 ? -9.163 19.054 24.299 1.00 36.97 482 SER A O 1
ATOM 3822 N N . PRO A 1 483 ? -8.542 21.206 24.131 1.00 35.75 483 PRO A N 1
ATOM 3823 C CA . PRO A 1 483 ? -7.531 20.927 23.112 1.00 35.75 483 PRO A CA 1
ATOM 3824 C C . PRO A 1 483 ? -6.519 19.892 23.615 1.00 35.75 483 PRO A C 1
ATOM 3826 O O . PRO A 1 483 ? -5.845 20.108 24.623 1.00 35.75 483 PRO A O 1
ATOM 3829 N N . TYR A 1 484 ? -6.429 18.781 22.886 1.00 39.25 484 TYR A N 1
ATOM 3830 C CA . TYR A 1 484 ? -5.383 17.776 23.026 1.00 39.25 484 TYR A CA 1
ATOM 3831 C C . TYR A 1 484 ? -4.002 18.455 22.971 1.00 39.25 484 TYR A C 1
ATOM 3833 O O . TYR A 1 484 ? -3.707 19.144 21.991 1.00 39.25 484 TYR A O 1
ATOM 3841 N N . PRO A 1 485 ? -3.122 18.268 23.969 1.00 34.12 485 PRO A N 1
ATOM 3842 C CA . PRO A 1 485 ? -1.705 18.504 23.780 1.00 34.12 485 PRO A CA 1
ATOM 3843 C C . PRO A 1 485 ? -1.103 17.250 23.131 1.00 34.12 485 PRO A C 1
ATOM 3845 O O . PRO A 1 485 ? -0.849 16.259 23.812 1.00 34.12 485 PRO A O 1
ATOM 3848 N N . GLY A 1 486 ? -0.884 17.298 21.814 1.00 31.56 486 GLY A N 1
ATOM 3849 C CA . GLY A 1 486 ? 0.086 16.429 21.139 1.00 31.56 486 GLY A CA 1
ATOM 3850 C C . GLY A 1 486 ? -0.464 15.470 20.083 1.00 31.56 486 GLY A C 1
ATOM 3851 O O . GLY A 1 486 ? -0.779 14.329 20.394 1.00 31.56 486 GLY A O 1
ATOM 3852 N N . PHE A 1 487 ? -0.433 15.925 18.828 1.00 33.09 487 PHE A N 1
ATOM 3853 C CA . PHE A 1 487 ? 0.024 15.127 17.677 1.00 33.09 487 PHE A CA 1
ATOM 3854 C C . PHE A 1 487 ? 1.097 15.868 16.844 1.00 33.09 487 PHE A C 1
ATOM 3856 O O . PHE A 1 487 ? 1.471 15.401 15.777 1.00 33.09 487 PHE A O 1
ATOM 3863 N N . ASP A 1 488 ? 1.625 16.996 17.346 1.00 29.52 488 ASP A N 1
ATOM 3864 C CA . ASP A 1 488 ? 2.558 17.872 16.613 1.00 29.52 488 ASP A CA 1
ATOM 3865 C C . ASP A 1 488 ? 4.021 17.804 17.098 1.00 29.52 488 ASP A C 1
ATOM 3867 O O . ASP A 1 488 ? 4.836 18.607 16.662 1.00 29.52 488 ASP A O 1
ATOM 3871 N N . ASP A 1 489 ? 4.397 16.848 17.953 1.00 27.11 489 ASP A N 1
ATOM 3872 C CA . ASP A 1 489 ? 5.805 16.648 18.341 1.00 27.11 489 ASP A CA 1
ATOM 3873 C C . ASP A 1 489 ? 6.165 15.151 18.374 1.00 27.11 489 ASP A C 1
ATOM 3875 O O . ASP A 1 489 ? 6.176 14.521 19.435 1.00 27.11 489 ASP A O 1
ATOM 3879 N N . CYS A 1 490 ? 6.458 14.590 17.196 1.00 26.34 490 CYS A N 1
ATOM 3880 C CA . CYS A 1 490 ? 7.389 13.474 16.969 1.00 26.34 490 CYS A CA 1
ATOM 3881 C C . CYS A 1 490 ? 7.986 13.574 15.561 1.00 26.34 490 CYS A C 1
ATOM 3883 O O . CYS A 1 490 ? 7.198 13.624 14.590 1.00 26.34 490 CYS A O 1
#

pLDDT: mean 82.52, std 16.26, range [25.62, 97.56]

Secondary structure (DSSP, 8-state):
------TTT--TTHHHHHHHHHHHHH-TT-EEPP--TT-TT--EEEE-SSSTT-EEEEEE----SPPPHHHHHHHHHHHHHHHHHHHHSSSPP-EEEEEEE-SSPPPHHIIIIIIHHHHHHHHHHHHH-TTT---HHHHHHHHHHHTSTT--EEEE-HHHHHHHHHH-HHHHHHHHSSHHHHHHHHHHHHHHHHHHHHHHHHHHHTT--SS-----HHHHHHHHHHHHHHHTT-SSEEEEEEEESS-------TTEEEEEEEE-TTS-EEEEEEEESSTTHHHHS---EEEEE-TTSTT--HHHHHHHHHH---EEEEEEEEE--GGGTTGGGSSSEEEEEE-PPEEEEEEEEEEE-TTS-BPPPEEEEEEEEE-TTSSEEEEEEEETTSSEEEEEEEETTTTEEEEEEEEPP-TTS-HHHHHHHHHHHHH--TT-EEEEEESSS--EEEEEPPS---SS-SS-----TT---EEEEEEEPPPPS-SS--

Foldseek 3Di:
DPDFDPLVPDDDCLQQLLLVLLVCLVQQQKDAQDDDPQSLLFGIWGQDPVDGPATETEHEDSDQEPDDPVNLVVVLSSLLSLLCQQQPDVVRHRHAAYEYEYQYDDDPCCVVPPQVCSLVVSLVCCPVDPVNPDDPVSNVSSVCNVPPPPHDDYYHYNVNSRVSCVVQVLSCCCRPPCLQVVLLVLVVVVVVVVVVVVVQVVCVVVVVNPDPPPQDPVNVVVSVVVSQVSQVSPSFKHKDKDWDQADDDDDDDPQWDDKDWDADPRRIIIIITIGTPHPCSCVSPPKDKDKAFPCVDPQADPVQVVCCQAAFPKDWGWIAMDIDDGSNSCVVRHDDTDTDIDGADWDWFKKWKWKQALVRDIADIWIWTKTWGGHNVNQKIKMKTATPLRFKIKIKIAGNVQQKMKIKIWGDDCPPHDCVSCVSVVRRLQSLAAQMWMWMGGPDDDTDTQDGRHDFDRQDDPDDDDDDPDDIGMTMGMGRGDDDPDPPDD

Sequence (490 aa):
MPGRVEWSELGGDEAETVVANLLYSERRSSTRVRPSRGDFGIDVLDPSKREAGKYDVYQIKRYAKTLTASQKKEIEKSFRRVLVGLVRREPPVPLGDWYLIAPVDNTVDNQLDWFHSMPDNVINEMFEDAELALNEDEKQRITAWRNAPERVIKWEGRAFCETLAGEYPYVIDYYLHGGAARLRSAVAEMSAILRRDVSAGEALSTGTADDVALVTPAEISSHLDRIFKVLDTDPHFRYEFSIDLEPGEITRRDGMIAATQEIQPDGRTLTFRVYQRFSESQRERPIPFRLRFAAEDAAFDEDAYDSWRKYGTPLSAPAEVDIDLPGGLGAPLSGGLTEVLLQSQGEDYAARFRVRRSDGTYSPTLTFSITARTGPEQTGVWESGTDESGYLTFDTRTDLETRFGTWGFTRARIVGEEIDAVLPCIEFLQSIATGNVLEVAQRVGPFVDYREIPSHEAAFPRRCHGLSAGTVCHSDFDVYASPYPGFDDC